Protein AF-A0A894KG38-F1 (afdb_monomer)

Mean predicted aligned error: 15.0 Å

Sequence (720 aa):
MRWRLIEKIQEQKPKKKGWIVKPQYIGDILLLDIYTDKVRESRYCIHRETGEHGYKKIGEKQKQSKLITCLGGNPMESYRYYHCSYGFDMNDLKFDSRKEKKETEDFLEKVGYGSGDWYEKIEYLEINFDREKRWNAEMQKSKRQQDLINQIPRIPRNIREWLYEKECEEEYIFFDKEKGSWGCSCCGAEIPDAELKRLSDGKKVRHNDLTECPNCKKKIVAKKRTDRVKKKTGLYFISPLNREASVIQYYDVKITWEYRRCTVELDESVLVMAYKIGVNPRRKHNVKLFYEDGWGNFETSNRKNKRAKEGYLYPGEYGEALENTEYQDGIRVLHQLAVAGKKLNYNKLLIGIQRLSNFENVVEYLFKGRFHRMLRETVEKVDVWGGGSYYGKLRLTGETLEEVFKIKDRQKINRIRDQDGGEEMLAWMRWSDTSNKKVSQDTLEYMIANGIDPGDIEFVEDKMSPQQVMNYIEKQRAAGYQYRTVPEVLGQWGDYLSMCKAQNKNMDDEMVYKPRDLKLRHDQAVTDANQLQIVKEMERNKEVRAAEAKKMREKYPQAEKNLEDIRARYEYENAEYIIIVPHDLVEIIEEGQALHHCAGATERYFDRIESRETYICFLRRVEQPGIPFYTIEVEPSGTIRQHRSYMDEEPGIEEIRGFLREWQKELKKRLTEKDKQLAMISKEKREQNIAELKEKNNTRVLKGLAEDFMENLIDFEKMA

Radius of gyration: 41.57 Å; Cα contacts (8 Å, |Δi|>4): 1134; chains: 1; bounding box: 110×80×96 Å

pLDDT: mean 87.46, std 11.71, range [30.75, 98.31]

Nearest PDB structures (foldseek):
  4as4-assembly1_B  TM=7.073E-01  e=4.367E+00  Homo sapiens
  2bji-assembly1_B  TM=6.944E-01  e=4.855E+00  Bos taurus
  2czh-assembly1_B  TM=7.178E-01  e=8.245E+00  Homo sapiens
  2czh-assembly1_A  TM=6.539E-01  e=7.416E+00  Homo sapiens

Structure (mmCIF, N/CA/C/O backbone):
data_AF-A0A894KG38-F1
#
_entry.id   AF-A0A894KG38-F1
#
loop_
_atom_site.group_PDB
_atom_site.id
_atom_site.type_symbol
_atom_site.label_atom_id
_atom_site.label_alt_id
_atom_site.label_comp_id
_atom_site.label_asym_id
_atom_site.label_entity_id
_atom_site.label_seq_id
_atom_site.pdbx_PDB_ins_code
_atom_site.Cartn_x
_atom_site.Cartn_y
_atom_site.Cartn_z
_atom_site.occupancy
_atom_site.B_iso_or_equiv
_atom_site.auth_seq_id
_atom_site.auth_comp_id
_atom_site.auth_asym_id
_atom_site.auth_atom_id
_atom_site.pdbx_PDB_model_num
ATOM 1 N N . MET A 1 1 ? 42.851 24.826 16.720 1.00 71.06 1 MET A N 1
ATOM 2 C CA . MET A 1 1 ? 43.140 25.362 18.071 1.00 71.06 1 MET A CA 1
ATOM 3 C C . MET A 1 1 ? 44.016 24.393 18.877 1.00 71.06 1 MET A C 1
ATOM 5 O O . MET A 1 1 ? 43.738 23.199 18.910 1.00 71.06 1 MET A O 1
ATOM 9 N N . ARG A 1 2 ? 45.104 24.858 19.519 1.00 79.19 2 ARG A N 1
ATOM 10 C CA . ARG A 1 2 ? 46.030 23.988 20.287 1.00 79.19 2 ARG A CA 1
ATOM 11 C C . ARG A 1 2 ? 45.650 23.915 21.774 1.00 79.19 2 ARG A C 1
ATOM 13 O O . ARG A 1 2 ? 46.269 24.563 22.614 1.00 79.19 2 ARG A O 1
ATOM 20 N N . TRP A 1 3 ? 44.677 23.071 22.107 1.00 78.31 3 TRP A N 1
ATOM 21 C CA . TRP A 1 3 ? 44.129 22.916 23.466 1.00 78.31 3 TRP A CA 1
ATOM 22 C C . TRP A 1 3 ? 45.156 22.653 24.576 1.00 78.31 3 TRP A C 1
ATOM 24 O O . TRP A 1 3 ? 45.065 23.235 25.651 1.00 78.31 3 TRP A O 1
ATOM 34 N N . ARG A 1 4 ? 46.200 21.862 24.303 1.00 77.12 4 ARG A N 1
ATOM 35 C CA . ARG A 1 4 ? 47.279 21.597 25.278 1.00 77.12 4 ARG A CA 1
ATOM 36 C C . ARG A 1 4 ? 48.070 22.846 25.685 1.00 77.12 4 ARG A C 1
ATOM 38 O O . ARG A 1 4 ? 48.671 22.855 26.753 1.00 77.12 4 ARG A O 1
ATOM 45 N N . LEU A 1 5 ? 48.126 23.869 24.828 1.00 78.69 5 LEU A N 1
ATOM 46 C CA . LEU A 1 5 ? 48.748 25.155 25.164 1.00 78.69 5 LEU A CA 1
ATOM 47 C C . LEU A 1 5 ? 47.785 26.020 25.980 1.00 78.69 5 LEU A C 1
ATOM 49 O O . LEU A 1 5 ? 48.209 26.692 26.911 1.00 78.69 5 LEU A O 1
ATOM 53 N N . ILE A 1 6 ? 46.491 25.924 25.676 1.00 80.81 6 ILE A N 1
ATOM 54 C CA . ILE A 1 6 ? 45.421 26.640 26.370 1.00 80.81 6 ILE A CA 1
ATOM 55 C C . ILE A 1 6 ? 45.261 26.181 27.834 1.00 80.81 6 ILE A C 1
ATOM 57 O O . ILE A 1 6 ? 45.005 26.970 28.742 1.00 80.81 6 ILE A O 1
ATOM 61 N N . GLU A 1 7 ? 45.468 24.898 28.111 1.00 77.69 7 GLU A N 1
ATOM 62 C CA . GLU A 1 7 ? 45.411 24.376 29.483 1.00 77.69 7 GLU A CA 1
ATOM 63 C C . GLU A 1 7 ? 46.547 24.885 30.379 1.00 77.69 7 GLU A C 1
ATOM 65 O O . GLU A 1 7 ? 46.365 24.995 31.589 1.00 77.69 7 GLU A O 1
ATOM 70 N N . LYS A 1 8 ? 47.706 25.217 29.798 1.00 82.69 8 LYS A N 1
ATOM 71 C CA . LYS A 1 8 ? 48.884 25.689 30.543 1.00 82.69 8 LYS A CA 1
ATOM 72 C C . LYS A 1 8 ? 48.775 27.145 30.993 1.00 82.69 8 LYS A C 1
ATOM 74 O O . LYS A 1 8 ? 49.607 27.599 31.771 1.00 82.69 8 LYS A O 1
ATOM 79 N N . ILE A 1 9 ? 47.777 27.875 30.500 1.00 86.31 9 ILE A N 1
ATOM 80 C CA . ILE A 1 9 ? 47.567 29.277 30.852 1.00 86.31 9 ILE A CA 1
ATOM 81 C C . ILE A 1 9 ? 47.076 29.358 32.293 1.00 86.31 9 ILE A C 1
ATOM 83 O O . ILE A 1 9 ? 46.074 28.728 32.657 1.00 86.31 9 ILE A O 1
ATOM 87 N N . GLN A 1 10 ? 47.781 30.150 33.097 1.00 87.38 10 GLN A N 1
ATOM 88 C CA . GLN A 1 10 ? 47.438 30.370 34.492 1.00 87.38 10 GLN A CA 1
ATOM 89 C C . GLN A 1 10 ? 46.064 31.040 34.607 1.00 87.38 10 GLN A C 1
ATOM 91 O O . GLN A 1 10 ? 45.717 31.936 33.843 1.00 87.38 10 GLN A O 1
ATOM 96 N N . GLU A 1 11 ? 45.251 30.562 35.540 1.00 85.75 11 GLU A N 1
ATOM 97 C CA . GLU A 1 11 ? 43.919 31.112 35.780 1.00 85.75 11 GLU A CA 1
ATOM 98 C C . GLU A 1 11 ? 43.975 32.461 36.507 1.00 85.75 11 GLU A C 1
ATOM 100 O O . GLU A 1 11 ? 44.885 32.721 37.301 1.00 85.75 11 GLU A O 1
ATOM 105 N N . GLN A 1 12 ? 42.962 33.295 36.286 1.00 88.81 12 GLN A N 1
ATOM 106 C CA . GLN A 1 12 ? 42.765 34.530 37.039 1.00 88.81 12 GLN A CA 1
ATOM 107 C C . GLN A 1 12 ? 41.618 34.341 38.029 1.00 88.81 12 GLN A C 1
ATOM 109 O O . GLN A 1 12 ? 40.495 34.058 37.627 1.00 88.81 12 GLN A O 1
ATOM 114 N N . LYS A 1 13 ? 41.877 34.518 39.327 1.00 88.56 13 LYS A N 1
ATOM 115 C CA . LYS A 1 13 ? 40.859 34.290 40.362 1.00 88.56 13 LYS A CA 1
ATOM 116 C C . LYS A 1 13 ? 39.887 35.471 40.477 1.00 88.56 13 LYS A C 1
ATOM 118 O O . LYS A 1 13 ? 40.347 36.618 40.489 1.00 88.56 13 LYS A O 1
ATOM 123 N N . PRO A 1 14 ? 38.574 35.218 40.617 1.00 91.31 14 PRO A N 1
ATOM 124 C CA . PRO A 1 14 ? 37.593 36.281 40.748 1.00 91.31 14 PRO A CA 1
ATOM 125 C C . PRO A 1 14 ? 37.616 36.932 42.138 1.00 91.31 14 PRO A C 1
ATOM 127 O O . PRO A 1 14 ? 37.852 36.275 43.159 1.00 91.31 14 PRO A O 1
ATOM 130 N N . LYS A 1 15 ? 37.328 38.235 42.202 1.00 88.38 15 LYS A N 1
ATOM 131 C CA . LYS A 1 15 ? 37.200 38.969 43.477 1.00 88.38 15 LYS A CA 1
ATOM 132 C C . LYS A 1 15 ? 35.808 38.807 44.089 1.00 88.38 15 LYS A C 1
ATOM 134 O O . LYS A 1 15 ? 35.684 38.757 45.320 1.00 88.38 15 LYS A O 1
ATOM 139 N N . LYS A 1 16 ? 34.775 38.704 43.250 1.00 86.81 16 LYS A N 1
ATOM 140 C CA . LYS A 1 16 ? 33.360 38.613 43.647 1.00 86.81 16 LYS A CA 1
ATOM 141 C C . LYS A 1 16 ? 32.889 37.158 43.800 1.00 86.81 16 LYS A C 1
ATOM 143 O O . LYS A 1 16 ? 33.567 36.234 43.363 1.00 86.81 16 LYS A O 1
ATOM 148 N N . LYS A 1 17 ? 31.767 36.968 44.500 1.00 87.12 17 LYS A N 1
ATOM 149 C CA . LYS A 1 17 ? 31.003 35.704 44.546 1.00 87.12 17 LYS A CA 1
ATOM 150 C C . LYS A 1 17 ? 29.909 35.717 43.463 1.00 87.12 17 LYS A C 1
ATOM 152 O O . LYS A 1 17 ? 29.673 36.774 42.876 1.00 87.12 17 LYS A O 1
ATOM 157 N N . GLY A 1 18 ? 29.252 34.584 43.223 1.00 86.31 18 GLY A N 1
ATOM 158 C CA . GLY A 1 18 ? 28.318 34.377 42.113 1.00 86.31 18 GLY A CA 1
ATOM 159 C C . GLY A 1 18 ? 28.981 33.796 40.860 1.00 86.31 18 GLY A C 1
ATOM 160 O O . GLY A 1 18 ? 30.115 33.315 40.917 1.00 86.31 18 GLY A O 1
ATOM 161 N N . TRP A 1 19 ? 28.260 33.844 39.738 1.00 88.56 19 TRP A N 1
ATOM 162 C CA . TRP A 1 19 ? 28.721 33.369 38.433 1.00 88.56 19 TRP A CA 1
ATOM 163 C C . TRP A 1 19 ? 29.609 34.416 37.766 1.00 88.56 19 TRP A C 1
ATOM 165 O O . TRP A 1 19 ? 29.128 35.442 37.282 1.00 88.56 19 TRP A O 1
ATOM 175 N N . ILE A 1 20 ? 30.919 34.172 37.772 1.00 92.50 20 ILE A N 1
ATOM 176 C CA . ILE A 1 20 ? 31.914 35.121 37.274 1.00 92.50 20 ILE A CA 1
ATOM 177 C C . ILE A 1 20 ? 32.685 34.528 36.102 1.00 92.50 20 ILE A C 1
ATOM 179 O O . ILE A 1 20 ? 33.205 33.417 36.186 1.00 92.50 20 ILE A O 1
ATOM 183 N N . VAL A 1 21 ? 32.810 35.306 35.030 1.00 93.56 21 VAL A N 1
ATOM 184 C CA . VAL A 1 21 ? 33.690 35.006 33.902 1.00 93.56 21 VAL A CA 1
ATOM 185 C C . VAL A 1 21 ? 34.957 35.859 33.961 1.00 93.56 21 VAL A C 1
ATOM 187 O O . VAL A 1 21 ? 34.912 37.068 34.210 1.00 93.56 21 VAL A O 1
ATOM 190 N N . LYS A 1 22 ? 36.108 35.220 33.735 1.00 95.06 22 LYS A N 1
ATOM 191 C CA . LYS A 1 22 ? 37.428 35.857 33.693 1.00 95.06 22 LYS A CA 1
ATOM 192 C C . LYS A 1 22 ? 38.039 35.688 32.299 1.00 95.06 22 LYS A C 1
ATOM 194 O O . LYS A 1 22 ? 38.416 34.565 31.949 1.00 95.06 22 LYS A O 1
ATOM 199 N N . PRO A 1 23 ? 38.111 36.767 31.498 1.00 94.81 23 PRO A N 1
ATOM 200 C CA . PRO A 1 23 ? 38.630 36.700 30.143 1.00 94.81 23 PRO A CA 1
ATOM 201 C C . PRO A 1 23 ? 40.162 36.757 30.114 1.00 94.81 23 PRO A C 1
ATOM 203 O O . PRO A 1 23 ? 40.793 37.460 30.903 1.00 94.81 23 PRO A O 1
ATOM 206 N N . GLN A 1 24 ? 40.761 36.042 29.166 1.00 94.12 24 GLN A N 1
ATOM 207 C CA . GLN A 1 24 ? 42.166 36.155 28.780 1.00 94.12 24 GLN A CA 1
ATOM 208 C C . GLN A 1 24 ? 42.266 36.158 27.249 1.00 94.12 24 GLN A C 1
ATOM 210 O O . GLN A 1 24 ? 41.565 35.397 26.580 1.00 94.12 24 GLN A O 1
ATOM 215 N N . TYR A 1 25 ? 43.148 36.992 26.697 1.00 92.81 25 TYR A N 1
ATOM 216 C CA . TYR A 1 25 ? 43.281 37.205 25.250 1.00 92.81 25 TYR A CA 1
ATOM 217 C C . TYR A 1 25 ? 44.651 36.735 24.774 1.00 92.81 25 TYR A C 1
ATOM 219 O O . TYR A 1 25 ? 45.678 37.217 25.255 1.00 92.81 25 TYR A O 1
ATOM 227 N N . ILE A 1 26 ? 44.681 35.768 23.857 1.00 90.62 26 ILE A N 1
ATOM 228 C CA . ILE A 1 26 ? 45.921 35.113 23.416 1.00 90.62 26 ILE A CA 1
ATOM 229 C C . ILE A 1 26 ? 45.939 35.063 21.900 1.00 90.62 26 ILE A C 1
ATOM 231 O O . ILE A 1 26 ? 45.364 34.164 21.285 1.00 90.62 26 ILE A O 1
ATOM 235 N N . GLY A 1 27 ? 46.595 36.056 21.299 1.00 88.62 27 GLY A N 1
ATOM 236 C CA . GLY A 1 27 ? 46.457 36.308 19.866 1.00 88.62 27 GLY A CA 1
ATOM 237 C C . GLY A 1 27 ? 44.981 36.510 19.525 1.00 88.62 27 GLY A C 1
ATOM 238 O O . GLY A 1 27 ? 44.313 37.323 20.157 1.00 88.62 27 GLY A O 1
ATOM 239 N N . ASP A 1 28 ? 44.461 35.712 18.594 1.00 90.56 28 ASP A N 1
ATOM 240 C CA . ASP A 1 28 ? 43.049 35.737 18.190 1.00 90.56 28 ASP A CA 1
ATOM 241 C C . ASP A 1 28 ? 42.152 34.778 18.993 1.00 90.56 28 ASP A C 1
ATOM 243 O O . ASP A 1 28 ? 41.024 34.505 18.587 1.00 90.56 28 ASP A O 1
ATOM 247 N N . ILE A 1 29 ? 42.612 34.252 20.132 1.00 92.62 29 ILE A N 1
ATOM 248 C CA . ILE A 1 29 ? 41.820 33.357 20.985 1.00 92.62 29 ILE A CA 1
ATOM 249 C C . ILE A 1 29 ? 41.319 34.111 22.216 1.00 92.62 29 ILE A C 1
ATOM 251 O O . ILE A 1 29 ? 42.116 34.610 23.013 1.00 92.62 29 ILE A O 1
ATOM 255 N N . LEU A 1 30 ? 39.998 34.116 22.397 1.00 94.25 30 LEU A N 1
ATOM 256 C CA . LEU A 1 30 ? 39.349 34.485 23.649 1.00 94.25 30 LEU A CA 1
ATOM 257 C C . LEU A 1 30 ? 39.240 33.243 24.530 1.00 94.25 30 LEU A C 1
ATOM 259 O O . LEU A 1 30 ? 38.685 32.224 24.114 1.00 94.25 30 LEU A O 1
ATOM 263 N N . LEU A 1 31 ? 39.750 33.336 25.751 1.00 94.75 31 LEU A N 1
ATOM 264 C CA . LEU A 1 31 ? 39.654 32.308 26.774 1.00 94.75 31 LEU A CA 1
ATOM 265 C C . LEU A 1 31 ? 38.841 32.827 27.950 1.00 94.75 31 LEU A C 1
ATOM 267 O O . LEU A 1 31 ? 39.115 33.907 28.456 1.00 94.75 31 LEU A O 1
ATOM 271 N N . LEU A 1 32 ? 37.866 32.043 28.391 1.00 94.50 32 LEU A N 1
ATOM 272 C CA . LEU A 1 32 ? 36.947 32.386 29.464 1.00 94.50 32 LEU A CA 1
ATOM 273 C C . LEU A 1 32 ? 37.049 31.326 30.561 1.00 94.50 32 LEU A C 1
ATOM 275 O O . LEU A 1 32 ? 36.620 30.185 30.374 1.00 94.50 32 LEU A O 1
ATOM 279 N N . ASP A 1 33 ? 37.621 31.702 31.702 1.00 94.56 33 ASP A N 1
ATOM 280 C CA . ASP A 1 33 ? 37.532 30.904 32.924 1.00 94.56 33 ASP A CA 1
ATOM 281 C C . ASP A 1 33 ? 36.214 31.233 33.637 1.00 94.56 33 ASP A C 1
ATOM 283 O O . ASP A 1 33 ? 35.958 32.390 33.976 1.00 94.56 33 ASP A O 1
ATOM 287 N N . ILE A 1 34 ? 35.370 30.223 33.841 1.00 92.62 34 ILE A N 1
ATOM 288 C CA . ILE A 1 34 ? 34.042 30.362 34.446 1.00 92.62 34 ILE A CA 1
ATOM 289 C C . ILE A 1 34 ? 34.101 29.864 35.887 1.00 92.62 34 ILE A C 1
ATOM 291 O O . ILE A 1 34 ? 34.562 28.750 36.154 1.00 92.62 34 ILE A O 1
ATOM 295 N N . TYR A 1 35 ? 33.605 30.689 36.802 1.00 92.81 35 TYR A N 1
ATOM 296 C CA . TYR A 1 35 ? 33.597 30.447 38.236 1.00 92.81 35 TYR A CA 1
ATOM 297 C C . TYR A 1 35 ? 32.183 30.521 38.810 1.00 92.81 35 TYR A C 1
ATOM 299 O O . TYR A 1 35 ? 31.428 31.420 38.446 1.00 92.81 35 TYR A O 1
ATOM 307 N N . THR A 1 36 ? 31.896 29.671 39.794 1.00 90.19 36 THR A N 1
ATOM 308 C CA . THR A 1 36 ? 30.721 29.759 40.670 1.00 90.19 36 THR A CA 1
ATOM 309 C C . THR A 1 36 ? 31.213 29.921 42.102 1.00 90.19 36 THR A C 1
ATOM 311 O O . THR A 1 36 ? 31.981 29.103 42.601 1.00 90.19 36 THR A O 1
ATOM 314 N N . ASP A 1 37 ? 30.861 31.031 42.753 1.00 89.38 37 ASP A N 1
ATOM 315 C CA . ASP A 1 37 ? 31.268 31.332 44.136 1.00 89.38 37 ASP A CA 1
ATOM 316 C C . ASP A 1 37 ? 32.779 31.186 44.399 1.00 89.38 37 ASP A C 1
ATOM 318 O O . ASP A 1 37 ? 33.220 30.736 45.457 1.00 89.38 37 ASP A O 1
ATOM 322 N N . LYS A 1 38 ? 33.585 31.657 43.435 1.00 89.31 38 LYS A N 1
ATOM 323 C CA . LYS A 1 38 ? 35.064 31.612 43.415 1.00 89.31 38 LYS A CA 1
ATOM 324 C C . LYS A 1 38 ? 35.682 30.226 43.203 1.00 89.31 38 LYS A C 1
ATOM 326 O O . LYS A 1 38 ? 36.910 30.122 43.200 1.00 89.31 38 LYS A O 1
ATOM 331 N N . VAL A 1 39 ? 34.879 29.195 42.959 1.00 90.50 39 VAL A N 1
ATOM 332 C CA . VAL A 1 39 ? 35.339 27.876 42.507 1.00 90.50 39 VAL A CA 1
ATOM 333 C C . VAL A 1 39 ? 35.300 27.847 40.985 1.00 90.50 39 VAL A C 1
ATOM 335 O O . VAL A 1 39 ? 34.305 28.238 40.386 1.00 90.50 39 VAL A O 1
ATOM 338 N N . ARG A 1 40 ? 36.400 27.448 40.339 1.00 90.25 40 ARG A N 1
ATOM 339 C CA . ARG A 1 40 ? 36.431 27.337 38.876 1.00 90.25 40 ARG A CA 1
ATOM 340 C C . ARG A 1 40 ? 35.625 26.113 38.459 1.00 90.25 40 ARG A C 1
ATOM 342 O O . ARG A 1 40 ? 35.917 25.021 38.921 1.00 90.25 40 ARG A O 1
ATOM 349 N N . GLU A 1 41 ? 34.689 26.282 37.541 1.00 90.75 41 GLU A N 1
ATOM 350 C CA . GLU A 1 41 ? 33.850 25.194 37.024 1.00 90.75 41 GLU A CA 1
ATOM 351 C C . GLU A 1 41 ? 34.368 24.683 35.679 1.00 90.75 41 GLU A C 1
ATOM 353 O O . GLU A 1 41 ? 34.444 23.481 35.401 1.00 90.75 41 GLU A O 1
ATOM 358 N N . SER A 1 42 ? 34.744 25.615 34.807 1.00 91.69 42 SER A N 1
ATOM 359 C CA . SER A 1 42 ? 35.095 25.288 33.433 1.00 91.69 42 SER A CA 1
ATOM 360 C C . SER A 1 42 ? 35.950 26.356 32.774 1.00 91.69 42 SER A C 1
ATOM 362 O O . SER A 1 42 ? 36.063 27.487 33.245 1.00 91.69 42 SER A O 1
ATOM 364 N N . ARG A 1 43 ? 36.567 25.960 31.664 1.00 93.00 43 ARG A N 1
ATOM 365 C CA . ARG A 1 43 ? 37.314 26.834 30.767 1.00 93.00 43 ARG A CA 1
ATOM 366 C C . ARG A 1 43 ? 36.754 26.685 29.364 1.00 93.00 43 ARG A C 1
ATOM 368 O O . ARG A 1 43 ? 36.764 25.582 28.817 1.00 93.00 43 ARG A O 1
ATOM 375 N N . TYR A 1 44 ? 36.298 27.789 28.797 1.00 94.25 44 TYR A N 1
ATOM 376 C CA . TYR A 1 44 ? 35.827 27.897 27.422 1.00 94.25 44 TYR A CA 1
ATOM 377 C C . TYR A 1 44 ? 36.840 28.687 26.592 1.00 94.25 44 TYR A C 1
ATOM 379 O O . TYR A 1 44 ? 37.510 29.579 27.112 1.00 94.25 44 TYR A O 1
ATOM 387 N N . CYS A 1 45 ? 36.963 28.386 25.303 1.00 94.62 45 CYS A N 1
ATOM 388 C CA . CYS A 1 45 ? 37.707 29.251 24.397 1.00 94.62 45 CYS A CA 1
ATOM 389 C C . CYS A 1 45 ? 37.156 29.234 22.974 1.00 94.62 45 CYS A C 1
ATOM 391 O O . CYS A 1 45 ? 36.622 28.225 22.509 1.00 94.62 45 CYS A O 1
ATOM 393 N N . ILE A 1 46 ? 37.363 30.347 22.275 1.00 93.25 46 ILE A N 1
ATOM 394 C CA . ILE A 1 46 ? 36.934 30.562 20.895 1.00 93.25 46 ILE A CA 1
ATOM 395 C C . ILE A 1 46 ? 37.986 31.350 20.120 1.00 93.25 46 ILE A C 1
ATOM 397 O O . ILE A 1 46 ? 38.597 32.281 20.642 1.00 93.25 46 ILE A O 1
ATOM 401 N N . HIS A 1 47 ? 38.213 30.960 18.870 1.00 92.81 47 HIS A N 1
ATOM 402 C CA . HIS A 1 47 ? 39.046 31.702 17.936 1.00 92.81 47 HIS A CA 1
ATOM 403 C C . HIS A 1 47 ? 38.204 32.772 17.235 1.00 92.81 47 HIS A C 1
ATOM 405 O O . HIS A 1 47 ? 37.236 32.439 16.557 1.00 92.81 47 HIS A O 1
ATOM 411 N N . ARG A 1 48 ? 38.591 34.045 17.345 1.00 88.69 48 ARG A N 1
ATOM 412 C CA . ARG A 1 48 ? 37.836 35.190 16.814 1.00 88.69 48 ARG A CA 1
ATOM 413 C C . ARG A 1 48 ? 37.595 35.093 15.307 1.00 88.69 48 ARG A C 1
ATOM 415 O O . ARG A 1 48 ? 36.482 35.316 14.861 1.00 88.69 48 ARG A O 1
ATOM 422 N N . GLU A 1 49 ? 38.632 34.748 14.542 1.00 87.62 49 GLU A N 1
ATOM 423 C CA . GLU A 1 49 ? 38.537 34.713 13.071 1.00 87.62 49 GLU A CA 1
ATOM 424 C C . GLU A 1 49 ? 37.818 33.468 12.525 1.00 87.62 49 GLU A C 1
ATOM 426 O O . GLU A 1 49 ? 37.024 33.571 11.599 1.00 87.62 49 GLU A O 1
ATOM 431 N N . THR A 1 50 ? 38.087 32.274 13.072 1.00 88.50 50 THR A N 1
ATOM 432 C CA . THR A 1 50 ? 37.540 31.018 12.525 1.00 88.50 50 THR A CA 1
ATOM 433 C C . THR A 1 50 ? 36.258 30.561 13.211 1.00 88.50 50 THR A C 1
ATOM 435 O O . THR A 1 50 ? 35.579 29.682 12.692 1.00 88.50 50 THR A O 1
ATOM 438 N N . GLY A 1 51 ? 35.952 31.075 14.405 1.00 89.44 51 GLY A N 1
ATOM 439 C CA . GLY A 1 51 ? 34.877 30.567 15.257 1.00 89.44 51 GLY A CA 1
ATOM 440 C C . GLY A 1 51 ? 35.122 29.157 15.810 1.00 89.44 51 GLY A C 1
ATOM 441 O O . GLY A 1 51 ? 34.239 28.605 16.465 1.00 89.44 51 GLY A O 1
ATOM 442 N N . GLU A 1 52 ? 36.300 28.552 15.586 1.00 92.88 52 GLU A N 1
ATOM 443 C CA . GLU A 1 52 ? 36.658 27.273 16.208 1.00 92.88 52 GLU A CA 1
ATOM 444 C C . GLU A 1 52 ? 36.617 27.445 17.728 1.00 92.88 52 GLU A C 1
ATOM 446 O O . GLU A 1 52 ? 37.287 28.323 18.272 1.00 92.88 52 GLU A O 1
ATOM 451 N N . HIS A 1 53 ? 35.835 26.616 18.413 1.00 93.00 53 HIS A N 1
ATOM 452 C CA . HIS A 1 53 ? 35.560 26.781 19.836 1.00 93.00 53 HIS A CA 1
ATOM 453 C C . HIS A 1 53 ? 35.449 25.441 20.568 1.00 93.00 53 HIS A C 1
ATOM 455 O O . HIS A 1 53 ? 35.406 24.362 19.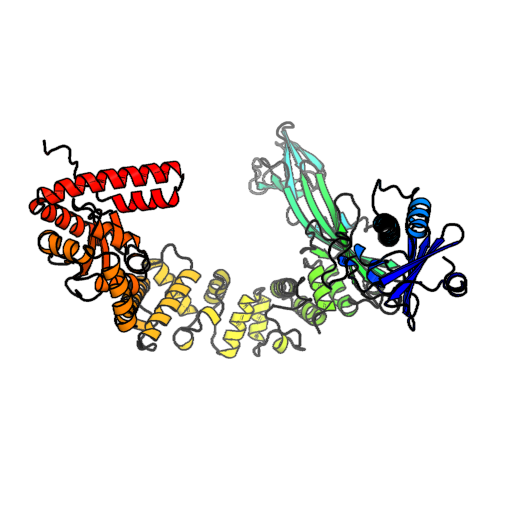965 1.00 93.00 53 HIS A O 1
ATOM 461 N N . GLY A 1 54 ? 35.413 25.506 21.894 1.00 93.06 54 GLY A N 1
ATOM 462 C CA . GLY A 1 54 ? 35.106 24.375 22.759 1.00 93.06 54 GLY A CA 1
ATOM 463 C C . GLY A 1 54 ? 35.315 24.715 24.227 1.00 93.06 54 GLY A C 1
ATOM 464 O O . GLY A 1 54 ? 35.678 25.837 24.578 1.00 93.06 54 GLY A O 1
ATOM 465 N N . TYR A 1 55 ? 35.121 23.727 25.093 1.00 92.75 55 TYR A N 1
ATOM 466 C CA . TYR A 1 55 ? 35.325 23.890 26.526 1.00 92.75 55 TYR A CA 1
ATOM 467 C C . TYR A 1 55 ? 35.856 22.627 27.200 1.00 92.75 55 TYR A C 1
ATOM 469 O O . TYR A 1 55 ? 35.829 21.521 26.651 1.00 92.75 55 TYR A O 1
ATOM 477 N N . LYS A 1 56 ? 36.309 22.796 28.440 1.00 91.50 56 LYS A N 1
ATOM 478 C CA . LYS A 1 56 ? 36.653 21.712 29.356 1.00 91.50 56 LYS A CA 1
ATOM 479 C C . LYS A 1 56 ? 36.130 22.035 30.756 1.00 91.50 56 LYS A C 1
ATOM 481 O O . LYS A 1 56 ? 36.498 23.058 31.330 1.00 91.50 56 LYS A O 1
ATOM 486 N N . LYS A 1 57 ? 35.288 21.155 31.302 1.00 90.12 57 LYS A N 1
ATOM 487 C CA . LYS A 1 57 ? 34.888 21.178 32.719 1.00 90.12 57 LYS A CA 1
ATOM 488 C C . LYS A 1 57 ? 35.967 20.527 33.580 1.00 90.12 57 LYS A C 1
ATOM 490 O O . LYS A 1 57 ? 36.718 19.676 33.092 1.00 90.12 57 LYS A O 1
ATOM 495 N N . ILE A 1 58 ? 36.069 20.924 34.848 1.00 86.25 58 ILE A N 1
ATOM 496 C CA . ILE A 1 58 ? 37.008 20.280 35.774 1.00 86.25 58 ILE A CA 1
ATOM 497 C C . ILE A 1 58 ? 36.696 18.779 35.863 1.00 86.25 58 ILE A C 1
ATOM 499 O O . ILE A 1 58 ? 35.548 18.379 36.004 1.00 86.25 58 ILE A O 1
ATOM 503 N N . GLY A 1 59 ? 37.728 17.941 35.729 1.00 83.88 59 GLY A N 1
ATOM 504 C CA . GLY A 1 59 ? 37.594 16.479 35.756 1.00 83.88 59 GLY A CA 1
ATOM 505 C C . GLY A 1 59 ? 37.109 15.835 34.449 1.00 83.88 59 GLY A C 1
ATOM 506 O O . GLY A 1 59 ? 37.157 14.613 34.333 1.00 83.88 59 GLY A O 1
ATOM 507 N N . GLU A 1 60 ? 36.711 16.612 33.436 1.00 88.31 60 GLU A N 1
ATOM 508 C CA . GLU A 1 60 ? 36.209 16.081 32.163 1.00 88.31 60 GLU A CA 1
ATOM 509 C C . GLU A 1 60 ? 37.234 16.151 31.018 1.00 88.31 60 GLU A C 1
ATOM 511 O O . GLU A 1 60 ? 38.201 16.922 31.027 1.00 88.31 60 GLU A O 1
ATOM 516 N N . LYS A 1 61 ? 36.994 15.347 29.972 1.00 88.75 61 LYS A N 1
ATOM 517 C CA . LYS A 1 61 ? 37.671 15.507 28.679 1.00 88.75 61 LYS A CA 1
ATOM 518 C C . LYS A 1 61 ? 37.157 16.767 27.979 1.00 88.75 61 LYS A C 1
ATOM 520 O O . LYS A 1 61 ? 36.002 17.152 28.130 1.00 88.75 61 LYS A O 1
ATOM 525 N N . GLN A 1 62 ? 38.025 17.373 27.178 1.00 89.06 62 GLN A N 1
ATOM 526 C CA . GLN A 1 62 ? 37.677 18.499 26.317 1.00 89.06 62 GLN A CA 1
ATOM 527 C C . GLN A 1 62 ? 36.514 18.136 25.376 1.00 89.06 62 GLN A C 1
ATOM 529 O O . GLN A 1 62 ? 36.496 17.050 24.790 1.00 89.06 62 GLN A O 1
ATOM 534 N N . LYS A 1 63 ? 35.576 19.069 25.202 1.00 89.88 63 LYS A N 1
ATOM 535 C CA . LYS A 1 63 ? 34.420 18.962 24.307 1.00 89.88 63 LYS A CA 1
ATOM 536 C C . LYS A 1 63 ? 34.441 20.109 23.292 1.00 89.88 63 LYS A C 1
ATOM 538 O O . LYS A 1 63 ? 34.742 21.247 23.638 1.00 89.88 63 LYS A O 1
ATOM 543 N N . GLN A 1 64 ? 34.125 19.810 22.032 1.00 88.94 64 GLN A N 1
ATOM 544 C CA . GLN A 1 64 ? 33.895 20.821 20.992 1.00 88.94 64 GLN A CA 1
ATOM 545 C C . GLN A 1 64 ? 32.397 21.142 20.967 1.00 88.94 64 GLN A C 1
ATOM 547 O O . GLN A 1 64 ? 31.626 20.388 20.379 1.00 88.94 64 GLN A O 1
ATOM 552 N N . SER A 1 65 ? 31.991 22.186 21.690 1.00 88.19 65 SER A N 1
ATOM 553 C CA . SER A 1 65 ? 30.594 22.599 21.849 1.00 88.19 65 SER A CA 1
ATOM 554 C C . SER A 1 65 ? 30.516 24.030 22.385 1.00 88.19 65 SER A C 1
ATOM 556 O O . SER A 1 65 ? 31.504 24.547 22.914 1.00 88.19 65 SER A O 1
ATOM 558 N N . LYS A 1 66 ? 29.326 24.622 22.274 1.00 88.75 66 LYS A N 1
ATOM 559 C CA . LYS A 1 66 ? 29.026 26.023 22.578 1.00 88.75 66 LYS A CA 1
ATOM 560 C C . LYS A 1 66 ? 29.219 26.431 24.043 1.00 88.75 66 LYS A C 1
ATOM 562 O O . LYS A 1 66 ? 29.123 25.593 24.948 1.00 88.75 66 LYS A O 1
ATOM 567 N N . LEU A 1 67 ? 29.395 27.734 24.278 1.00 88.75 67 LEU A N 1
ATOM 568 C CA . LEU A 1 67 ? 29.491 28.359 25.604 1.00 88.75 67 LEU A CA 1
ATOM 569 C C . LEU A 1 67 ? 28.270 28.040 26.477 1.00 88.75 67 LEU A C 1
ATOM 571 O O . LEU A 1 67 ? 28.427 27.671 27.638 1.00 88.75 67 LEU A O 1
ATOM 575 N N . ILE A 1 68 ? 27.057 28.089 25.923 1.00 82.69 68 ILE A N 1
ATOM 576 C CA . ILE A 1 68 ? 25.837 27.780 26.685 1.00 82.69 68 ILE A CA 1
ATOM 577 C C . ILE A 1 68 ? 25.830 26.343 27.231 1.00 82.69 68 ILE A C 1
ATOM 579 O O . ILE A 1 68 ? 25.436 26.106 28.371 1.00 82.69 68 ILE A O 1
ATOM 583 N N . THR A 1 69 ? 26.362 25.378 26.475 1.00 83.00 69 THR A N 1
ATOM 584 C CA . THR A 1 69 ? 26.503 23.982 26.925 1.00 83.00 69 THR A CA 1
ATOM 585 C C . THR A 1 69 ? 27.574 23.834 28.005 1.00 83.00 69 THR A C 1
ATOM 587 O O . THR A 1 69 ? 27.441 23.006 28.909 1.00 83.00 69 THR A O 1
ATOM 590 N N . CYS A 1 70 ? 28.622 24.663 27.955 1.00 86.31 70 CYS A N 1
ATOM 591 C CA . CYS A 1 70 ? 29.616 24.760 29.024 1.00 86.31 70 CYS A CA 1
ATOM 592 C C . CYS A 1 70 ? 28.949 25.113 30.365 1.00 86.31 70 CYS A C 1
ATOM 594 O O . CYS A 1 70 ? 29.255 24.503 31.390 1.00 86.31 70 CYS A O 1
ATOM 596 N N . LEU A 1 71 ? 27.963 26.010 30.326 1.00 82.06 71 LEU A N 1
ATOM 597 C CA . LEU A 1 71 ? 27.198 26.491 31.482 1.00 82.06 71 LEU A CA 1
ATOM 598 C C . LEU A 1 71 ? 26.062 25.543 31.910 1.00 82.06 71 LEU A C 1
ATOM 600 O O . LEU A 1 71 ? 25.369 25.815 32.880 1.00 82.06 71 LEU A O 1
ATOM 604 N N . GLY A 1 72 ? 25.893 24.401 31.230 1.00 75.44 72 GLY A N 1
ATOM 605 C CA . GLY A 1 72 ? 24.837 23.426 31.529 1.00 75.44 72 GLY A CA 1
ATOM 606 C C . GLY A 1 72 ? 23.515 23.671 30.796 1.00 75.44 72 GLY A C 1
ATOM 607 O O . GLY A 1 72 ? 22.554 22.951 31.044 1.00 75.44 72 GLY A O 1
ATOM 608 N N . GLY A 1 73 ? 23.468 24.639 29.877 1.00 70.25 73 GLY A N 1
ATOM 609 C CA . GLY A 1 73 ? 22.307 24.902 29.030 1.00 70.25 73 GLY A CA 1
ATOM 610 C C . GLY A 1 73 ? 22.190 23.970 27.819 1.00 70.25 73 GLY A C 1
ATOM 611 O O . GLY A 1 73 ? 23.146 23.307 27.402 1.00 70.25 73 GLY A O 1
ATOM 612 N N . ASN A 1 74 ? 20.992 23.930 27.232 1.00 64.38 74 ASN A N 1
ATOM 613 C CA . ASN A 1 74 ? 20.668 23.069 26.097 1.00 64.38 74 ASN A CA 1
ATOM 614 C C . ASN A 1 74 ? 21.170 23.670 24.762 1.00 64.38 74 ASN A C 1
ATOM 616 O O . ASN A 1 74 ? 20.721 24.750 24.376 1.00 64.38 74 ASN A O 1
ATOM 620 N N . PRO A 1 75 ? 22.042 22.981 23.996 1.00 58.50 75 PRO A N 1
ATOM 621 C CA . PRO A 1 75 ? 22.524 23.474 22.701 1.00 58.50 75 PRO A CA 1
ATOM 622 C C . PRO A 1 75 ? 21.427 23.625 21.630 1.00 58.50 75 PRO A C 1
ATOM 624 O O . PRO A 1 75 ? 21.646 24.343 20.657 1.00 58.50 75 PRO A O 1
ATOM 627 N N . MET A 1 76 ? 20.266 22.971 21.782 1.00 55.06 76 MET A N 1
ATOM 628 C CA . MET A 1 76 ? 19.110 23.115 20.879 1.00 55.06 76 MET A CA 1
ATOM 629 C C . MET A 1 76 ? 18.266 24.372 21.150 1.00 55.06 76 MET A C 1
ATOM 631 O O . MET A 1 76 ? 17.479 24.757 20.290 1.00 55.06 76 MET A O 1
ATOM 635 N N . GLU A 1 77 ? 18.443 25.032 22.298 1.00 55.09 77 GLU A N 1
ATOM 636 C CA . GLU A 1 77 ? 17.728 26.268 22.666 1.00 55.09 77 GLU A CA 1
ATOM 637 C C . GLU A 1 77 ? 18.470 27.539 22.202 1.00 55.09 77 GLU A C 1
ATOM 639 O O . GLU A 1 77 ? 17.980 28.653 22.371 1.00 55.09 77 GLU A O 1
ATOM 644 N N . SER A 1 78 ? 19.607 27.386 21.507 1.00 50.88 78 SER A N 1
ATOM 645 C CA . SER A 1 78 ? 20.463 28.473 20.999 1.00 50.88 78 SER A CA 1
ATOM 646 C C . SER A 1 78 ? 19.861 29.289 19.834 1.00 50.88 78 SER A C 1
ATOM 648 O O . SER A 1 78 ? 20.583 29.794 18.987 1.00 50.88 78 SER A O 1
ATOM 650 N N . TYR A 1 79 ? 18.541 29.327 19.678 1.00 48.25 79 TYR A N 1
ATOM 651 C CA . TYR A 1 79 ? 17.874 30.352 18.860 1.00 48.25 79 TYR A CA 1
ATOM 652 C C . TYR A 1 79 ? 17.269 31.455 19.740 1.00 48.25 79 TYR A C 1
ATOM 654 O O . TYR A 1 79 ? 16.740 32.438 19.226 1.00 48.25 79 TYR A O 1
ATOM 662 N N . ARG A 1 80 ? 17.327 31.284 21.069 1.00 47.88 80 ARG A N 1
ATOM 663 C CA . ARG A 1 80 ? 16.845 32.223 22.079 1.00 47.88 80 ARG A CA 1
ATOM 664 C C . ARG A 1 80 ? 17.798 32.189 23.275 1.00 47.88 80 ARG A C 1
ATOM 666 O O . ARG A 1 80 ? 17.502 31.551 24.279 1.00 47.88 80 ARG A O 1
ATOM 673 N N . TYR A 1 81 ? 18.905 32.925 23.208 1.00 50.28 81 TYR A N 1
ATOM 674 C CA . TYR A 1 81 ? 19.824 33.135 24.342 1.00 50.28 81 TYR A CA 1
ATOM 675 C C . TYR A 1 81 ? 19.184 33.815 25.578 1.00 50.28 81 TYR A C 1
ATOM 677 O O . TYR A 1 81 ? 19.867 34.079 26.561 1.00 50.28 81 TYR A O 1
ATOM 685 N N . TYR A 1 82 ? 17.870 34.059 25.553 1.00 46.19 82 TYR A N 1
ATOM 686 C CA . TYR A 1 82 ? 17.105 34.730 26.600 1.00 46.19 82 TYR A CA 1
ATOM 687 C C . TYR A 1 82 ? 16.402 33.776 27.580 1.00 46.19 82 TYR A C 1
ATOM 689 O O . TYR A 1 82 ? 16.016 34.214 28.655 1.00 46.19 82 TYR A O 1
ATOM 697 N N . HIS A 1 83 ? 16.244 32.482 27.265 1.00 44.03 83 HIS A N 1
ATOM 698 C CA . HIS A 1 83 ? 15.627 31.521 28.191 1.00 44.03 83 HIS A CA 1
ATOM 699 C C . HIS A 1 83 ? 16.180 30.106 27.994 1.00 44.03 83 HIS A C 1
ATOM 701 O O . HIS A 1 83 ? 15.775 29.399 27.075 1.00 44.03 83 HIS A O 1
ATOM 707 N N . CYS A 1 84 ? 17.072 29.681 28.890 1.00 43.97 84 CYS A N 1
ATOM 708 C CA . CYS A 1 84 ? 17.376 28.268 29.094 1.00 43.97 84 CYS A CA 1
ATOM 709 C C . CYS A 1 84 ? 16.285 27.664 29.987 1.00 43.97 84 CYS A C 1
ATOM 711 O O . CYS A 1 84 ? 16.075 28.130 31.110 1.00 43.97 84 CYS A O 1
ATOM 713 N N . SER A 1 85 ? 15.628 26.599 29.532 1.00 44.88 85 SER A N 1
ATOM 714 C CA . SER A 1 85 ? 14.530 25.909 30.237 1.00 44.88 85 SER A CA 1
ATOM 715 C C . SER A 1 85 ? 14.935 25.271 31.585 1.00 44.88 85 SER A C 1
ATOM 717 O O . SER A 1 85 ? 14.100 24.686 32.269 1.00 44.88 85 SER A O 1
ATOM 719 N N . TYR A 1 86 ? 16.205 25.411 31.987 1.00 48.28 86 TYR A N 1
ATOM 720 C CA . TYR A 1 86 ? 16.774 24.974 33.268 1.00 48.28 86 TYR A CA 1
ATOM 721 C C . TYR A 1 86 ? 17.241 26.126 34.187 1.00 48.28 86 TYR A C 1
ATOM 723 O O . TYR A 1 86 ? 17.936 25.877 35.169 1.00 48.28 86 TYR A O 1
ATOM 731 N N . GLY A 1 87 ? 16.837 27.376 33.922 1.00 51.62 87 GLY A N 1
ATOM 732 C CA . GLY A 1 87 ? 16.931 28.468 34.906 1.00 51.62 87 GLY A CA 1
ATOM 733 C C . GLY A 1 87 ? 18.266 29.222 34.987 1.00 51.62 87 GLY A C 1
ATOM 734 O O . GLY A 1 87 ? 18.518 29.849 36.011 1.00 51.62 87 GLY A O 1
ATOM 735 N N . PHE A 1 88 ? 19.109 29.185 33.946 1.00 61.12 88 PHE A N 1
ATOM 736 C CA . PHE A 1 88 ? 20.321 30.018 33.852 1.00 61.12 88 PHE A CA 1
ATOM 737 C C . PHE A 1 88 ? 20.146 31.119 32.795 1.00 61.12 88 PHE A C 1
ATOM 739 O O . PHE A 1 88 ? 19.992 30.801 31.611 1.00 61.12 88 PHE A O 1
ATOM 746 N N . ASP A 1 89 ? 20.172 32.388 33.211 1.00 67.69 89 ASP A N 1
ATOM 747 C CA . ASP A 1 89 ? 20.184 33.551 32.316 1.00 67.69 89 ASP A CA 1
ATOM 748 C C . ASP A 1 89 ? 21.642 33.953 32.033 1.00 67.69 89 ASP A C 1
ATOM 750 O O . ASP A 1 89 ? 22.467 34.058 32.939 1.00 67.69 89 ASP A O 1
ATOM 754 N N . MET A 1 90 ? 21.991 34.202 30.771 1.00 75.81 90 MET A N 1
ATOM 755 C CA . MET A 1 90 ? 23.334 34.668 30.408 1.00 75.81 90 MET A CA 1
ATOM 756 C C . MET A 1 90 ? 23.693 36.018 31.041 1.00 75.81 90 MET A C 1
ATOM 758 O O . MET A 1 90 ? 24.877 36.305 31.229 1.00 75.81 90 MET A O 1
ATOM 762 N N . ASN A 1 91 ? 22.694 36.800 31.456 1.00 75.69 91 ASN A N 1
ATOM 763 C CA . ASN A 1 91 ? 22.869 38.007 32.262 1.00 75.69 91 ASN A CA 1
ATOM 764 C C . ASN A 1 91 ? 23.387 37.730 33.688 1.00 75.69 91 ASN A C 1
ATOM 766 O O . ASN A 1 91 ? 23.941 38.633 34.331 1.00 75.69 91 ASN A O 1
ATOM 770 N N . ASP A 1 92 ? 23.253 36.498 34.191 1.00 80.62 92 ASP A N 1
ATOM 771 C CA . ASP A 1 92 ? 23.803 36.089 35.486 1.00 80.62 92 ASP A CA 1
ATOM 772 C C . ASP A 1 92 ? 25.320 35.893 35.428 1.00 80.62 92 ASP A C 1
ATOM 774 O O . ASP A 1 92 ? 26.002 36.080 36.442 1.00 80.62 92 ASP A O 1
ATOM 778 N N . LEU A 1 93 ? 25.869 35.590 34.243 1.00 87.38 93 LEU A N 1
ATOM 779 C CA . LEU A 1 93 ? 27.305 35.448 34.031 1.00 87.38 93 LEU A CA 1
ATOM 780 C C . LEU A 1 93 ? 27.974 36.822 33.908 1.00 87.38 93 LEU A C 1
ATOM 782 O O . LEU A 1 93 ? 27.946 37.474 32.862 1.00 87.38 93 LEU A O 1
ATOM 786 N N . LYS A 1 94 ? 28.614 37.269 34.990 1.00 89.50 94 LYS A N 1
ATOM 787 C CA . LYS A 1 94 ? 29.142 38.636 35.105 1.00 89.50 94 LYS A CA 1
ATOM 788 C C . LYS A 1 94 ? 30.661 38.680 35.033 1.00 89.50 94 LYS A C 1
ATOM 790 O O . LYS A 1 94 ? 31.358 37.778 35.483 1.00 89.50 94 LYS A O 1
ATOM 795 N N . PHE A 1 95 ? 31.192 39.790 34.533 1.00 91.25 95 PHE A N 1
ATOM 796 C CA . PHE A 1 95 ? 32.610 40.107 34.688 1.00 91.25 95 PHE A CA 1
ATOM 797 C C . PHE A 1 95 ? 32.888 40.668 36.086 1.00 91.25 95 PHE A C 1
ATOM 799 O O . PHE A 1 95 ? 32.049 41.337 36.702 1.00 91.25 95 PHE A O 1
ATOM 806 N N . ASP A 1 96 ? 34.106 40.450 36.575 1.00 88.62 96 ASP A N 1
ATOM 807 C CA . ASP A 1 96 ? 34.583 41.006 37.844 1.00 88.62 96 ASP A CA 1
ATOM 808 C C . ASP A 1 96 ? 34.567 42.550 37.821 1.00 88.62 96 ASP A C 1
ATOM 810 O O . ASP A 1 96 ? 34.218 43.200 38.818 1.00 88.62 96 ASP A O 1
ATOM 814 N N . SER A 1 97 ? 34.891 43.146 36.669 1.00 89.75 97 SER A N 1
ATOM 815 C CA . SER A 1 97 ? 34.941 44.590 36.436 1.00 89.75 97 SER A CA 1
ATOM 816 C C . SER A 1 97 ? 34.297 45.012 35.107 1.00 89.75 97 SER A C 1
ATOM 818 O O . SER A 1 97 ? 34.256 44.258 34.138 1.00 89.75 97 SER A O 1
ATOM 820 N N . ARG A 1 98 ? 33.842 46.274 35.032 1.00 87.25 98 ARG A N 1
ATOM 821 C CA . ARG A 1 98 ? 33.353 46.874 33.772 1.00 87.25 98 ARG A CA 1
ATOM 822 C C . ARG A 1 98 ? 34.447 46.954 32.698 1.00 87.25 98 ARG A C 1
ATOM 824 O O . ARG A 1 98 ? 34.129 46.891 31.518 1.00 87.25 98 ARG A O 1
ATOM 831 N N . LYS A 1 99 ? 35.715 47.081 33.110 1.00 90.38 99 LYS A N 1
ATOM 832 C CA . LYS A 1 99 ? 36.872 47.123 32.207 1.00 90.38 99 LYS A CA 1
ATOM 833 C C . LYS A 1 99 ? 37.037 45.800 31.453 1.00 90.38 99 LYS A C 1
ATOM 835 O O . LYS A 1 99 ? 37.146 45.827 30.238 1.00 90.38 99 LYS A O 1
ATOM 840 N N . GLU A 1 100 ? 36.965 44.666 32.151 1.00 91.50 100 GLU A N 1
ATOM 841 C CA . GLU A 1 100 ? 37.068 43.335 31.526 1.00 91.50 100 GLU A CA 1
ATOM 842 C C . GLU A 1 100 ? 35.917 43.053 30.551 1.00 91.50 100 GLU A C 1
ATOM 844 O O . GLU A 1 100 ? 36.159 42.490 29.484 1.00 91.50 100 GLU A O 1
ATOM 849 N N . LYS A 1 101 ? 34.685 43.482 30.889 1.00 90.44 101 LYS A N 1
ATOM 850 C CA . LYS A 1 101 ? 33.538 43.399 29.966 1.00 90.44 101 LYS A CA 1
ATOM 851 C C . LYS A 1 101 ? 33.837 44.167 28.676 1.00 90.44 101 LYS A C 1
ATOM 853 O O . LYS A 1 101 ? 33.760 43.584 27.601 1.00 90.44 101 LYS A O 1
ATOM 858 N N . LYS A 1 102 ? 34.248 45.436 28.798 1.00 88.75 102 LYS A N 1
ATOM 859 C CA . LYS A 1 102 ? 34.553 46.294 27.647 1.00 88.75 102 LYS A CA 1
ATOM 860 C C . LYS A 1 102 ? 35.688 45.729 26.787 1.00 88.75 102 LYS A C 1
ATOM 862 O O . LYS A 1 102 ? 35.539 45.634 25.581 1.00 88.75 102 LYS A O 1
ATOM 867 N N . GLU A 1 103 ? 36.783 45.278 27.398 1.00 91.88 103 GLU A N 1
ATOM 868 C CA . GLU A 1 103 ? 37.894 44.655 26.661 1.00 91.88 103 GLU A CA 1
ATOM 869 C C . GLU A 1 103 ? 37.454 43.394 25.900 1.00 91.88 103 GLU A C 1
ATOM 871 O O . GLU A 1 103 ? 37.937 43.144 24.797 1.00 91.88 103 GLU A O 1
ATOM 876 N N . THR A 1 104 ? 36.515 42.616 26.454 1.00 91.00 104 THR A N 1
ATOM 877 C CA . THR A 1 104 ? 35.976 41.428 25.774 1.00 91.00 104 THR A CA 1
ATOM 878 C C . THR A 1 104 ? 35.109 41.836 24.589 1.00 91.00 104 THR A C 1
ATOM 880 O O . THR A 1 104 ? 35.194 41.236 23.519 1.00 91.00 104 THR A O 1
ATOM 883 N N . GLU A 1 105 ? 34.290 42.871 24.760 1.00 88.50 105 GLU A N 1
ATOM 884 C CA . GLU A 1 105 ? 33.445 43.422 23.701 1.00 88.50 105 GLU A CA 1
ATOM 885 C C . GLU A 1 105 ? 34.262 44.020 22.555 1.00 88.50 105 GLU A C 1
ATOM 887 O O . GLU A 1 105 ? 33.920 43.755 21.400 1.00 88.50 105 GLU A O 1
ATOM 892 N N . ASP A 1 106 ? 35.338 44.747 22.875 1.00 88.00 106 ASP A N 1
ATOM 893 C CA . ASP A 1 106 ? 36.295 45.329 21.927 1.00 88.00 106 ASP A CA 1
ATOM 894 C C . ASP A 1 106 ? 37.060 44.212 21.189 1.00 88.00 106 ASP A C 1
ATOM 896 O O . ASP A 1 106 ? 37.211 44.235 19.966 1.00 88.00 106 ASP A O 1
ATOM 900 N N . PHE A 1 107 ? 37.484 43.160 21.905 1.00 89.81 107 PHE A N 1
ATOM 901 C CA . PHE A 1 107 ? 38.125 41.993 21.291 1.00 89.81 107 PHE A CA 1
ATOM 902 C C . PHE A 1 107 ? 37.213 41.305 20.265 1.00 89.81 107 PHE A C 1
ATOM 904 O O . PHE A 1 107 ? 37.693 40.824 19.237 1.00 89.81 107 PHE A O 1
ATOM 911 N N . LEU A 1 108 ? 35.906 41.275 20.531 1.00 88.06 108 LEU A N 1
ATOM 912 C CA . LEU A 1 108 ? 34.880 40.685 19.671 1.00 88.06 108 LEU A CA 1
ATOM 913 C C . LEU A 1 108 ? 34.270 41.688 18.668 1.00 88.06 108 LEU A C 1
ATOM 915 O O . LEU A 1 108 ? 33.404 41.301 17.891 1.00 88.06 108 LEU A O 1
ATOM 919 N N . GLU A 1 109 ? 34.678 42.962 18.649 1.00 75.31 109 GLU A N 1
ATOM 920 C CA . GLU A 1 109 ? 34.011 44.040 17.889 1.00 75.31 109 GLU A CA 1
ATOM 921 C C . GLU A 1 109 ? 34.003 43.816 16.369 1.00 75.31 109 GLU A C 1
ATOM 923 O O . GLU A 1 109 ? 33.055 44.191 15.685 1.00 75.31 109 GLU A O 1
ATOM 928 N N . LYS A 1 110 ? 35.015 43.127 15.831 1.00 66.81 110 LYS A N 1
ATOM 929 C CA . LYS A 1 110 ? 35.110 42.806 14.394 1.00 66.81 110 LYS A CA 1
ATOM 930 C C . LYS A 1 110 ? 34.149 41.703 13.927 1.00 66.81 110 LYS A C 1
ATOM 932 O O . LYS A 1 110 ? 34.150 41.348 12.750 1.00 66.81 110 LYS A O 1
ATOM 937 N N . VAL A 1 111 ? 33.353 41.133 14.827 1.00 63.09 111 VAL A N 1
ATOM 938 C CA . VAL A 1 111 ? 32.415 40.048 14.535 1.00 63.09 111 VAL A CA 1
ATOM 939 C C . VAL A 1 111 ? 31.092 40.669 14.078 1.00 63.09 111 VAL A C 1
ATOM 941 O O . VAL A 1 111 ? 30.459 41.380 14.846 1.00 63.09 111 VAL A O 1
ATOM 944 N N . GLY A 1 112 ? 30.701 40.434 12.819 1.00 57.94 112 GLY A N 1
ATOM 945 C CA . GLY A 1 112 ? 29.679 41.167 12.045 1.00 57.94 112 GLY A CA 1
ATOM 946 C C . GLY A 1 112 ? 28.212 41.143 12.512 1.00 57.94 112 GLY A C 1
ATOM 947 O O . GLY A 1 112 ? 27.321 41.089 11.668 1.00 57.94 112 GLY A O 1
ATOM 948 N N . TYR A 1 113 ? 27.945 41.215 13.815 1.00 54.38 113 TYR A N 1
ATOM 949 C CA . TYR A 1 113 ? 26.627 41.457 14.397 1.00 54.38 113 TYR A CA 1
ATOM 950 C C . TYR A 1 113 ? 26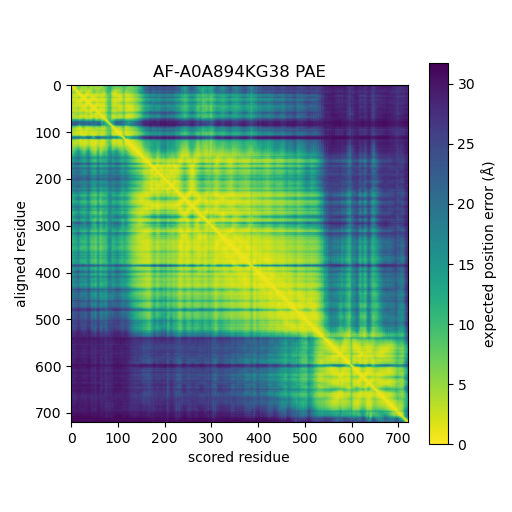.683 42.759 15.218 1.00 54.38 113 TYR A C 1
ATOM 952 O O . TYR A 1 113 ? 27.461 42.871 16.166 1.00 54.38 113 TYR A O 1
ATOM 960 N N . GLY A 1 114 ? 25.916 43.776 14.810 1.00 58.09 114 GLY A N 1
ATOM 961 C CA . GLY A 1 114 ? 25.862 45.078 15.491 1.00 58.09 114 GLY A CA 1
ATOM 962 C C . GLY A 1 114 ? 25.360 44.984 16.940 1.00 58.09 114 GLY A C 1
ATOM 963 O O . GLY A 1 114 ? 24.749 43.986 17.292 1.00 58.09 114 GLY A O 1
ATOM 964 N N . SER A 1 115 ? 25.659 46.018 17.745 1.00 57.75 115 SER A N 1
ATOM 965 C CA . SER A 1 115 ? 25.212 46.379 19.120 1.00 57.75 115 SER A CA 1
ATOM 966 C C . SER A 1 115 ? 24.789 45.298 20.142 1.00 57.75 115 SER A C 1
ATOM 968 O O . SER A 1 115 ? 24.172 45.654 21.143 1.00 57.75 115 SER A O 1
ATOM 970 N N . GLY A 1 116 ? 25.093 44.020 19.925 1.00 68.56 116 GLY A N 1
ATOM 971 C CA . GLY A 1 116 ? 24.774 42.918 20.831 1.00 68.56 116 GLY A CA 1
ATOM 972 C C . GLY A 1 116 ? 25.785 42.770 21.966 1.00 68.56 116 GLY A C 1
ATOM 973 O O . GLY A 1 116 ? 26.940 43.204 21.850 1.00 68.56 116 GLY A O 1
ATOM 974 N N . ASP A 1 117 ? 25.356 42.139 23.059 1.00 80.56 117 ASP A N 1
ATOM 975 C CA . ASP A 1 117 ? 26.221 41.835 24.203 1.00 80.56 117 ASP A CA 1
ATOM 976 C C . ASP A 1 117 ? 27.352 40.862 23.799 1.00 80.56 117 ASP A C 1
ATOM 978 O O . ASP A 1 117 ? 27.275 40.114 22.820 1.00 80.56 117 ASP A O 1
ATOM 982 N N . TRP A 1 118 ? 28.431 40.835 24.586 1.00 86.19 118 TRP A N 1
ATOM 983 C CA . TRP A 1 118 ? 29.617 40.002 24.331 1.00 86.19 118 TRP A CA 1
ATOM 984 C C . TRP A 1 118 ? 29.319 38.514 24.054 1.00 86.19 118 TRP A C 1
ATOM 986 O O . TRP A 1 118 ? 30.012 37.892 23.248 1.00 86.19 118 TRP A O 1
ATOM 996 N N . TYR A 1 119 ? 28.303 37.928 24.692 1.00 85.38 119 TYR A N 1
ATOM 997 C CA . TYR A 1 119 ? 27.956 36.517 24.508 1.00 85.38 119 TYR A CA 1
ATOM 998 C C . TYR A 1 119 ? 27.196 36.247 23.200 1.00 85.38 119 TYR A C 1
ATOM 1000 O O . TYR A 1 119 ? 27.366 35.172 22.629 1.00 85.38 119 TYR A O 1
ATOM 1008 N N . GLU A 1 120 ? 26.428 37.211 22.684 1.00 82.00 120 GLU A N 1
ATOM 1009 C CA . GLU A 1 120 ? 25.732 37.094 21.390 1.00 82.00 120 GLU A CA 1
ATOM 1010 C C . GLU A 1 120 ? 26.745 37.086 20.236 1.00 82.00 120 GLU A C 1
ATOM 1012 O O . GLU A 1 120 ? 26.623 36.330 19.270 1.00 82.00 120 GLU A O 1
ATOM 1017 N N . LYS A 1 121 ? 27.824 37.868 20.372 1.00 86.44 121 LYS A N 1
ATOM 1018 C CA . LYS A 1 121 ? 28.951 37.855 19.426 1.00 86.44 121 LYS A CA 1
ATOM 1019 C C . LYS A 1 121 ? 29.669 36.501 19.410 1.00 86.44 121 LYS A C 1
ATOM 1021 O O . LYS A 1 121 ? 30.055 36.025 18.342 1.00 86.44 121 LYS A O 1
ATOM 1026 N N . ILE A 1 122 ? 29.836 35.866 20.575 1.00 89.12 122 ILE A N 1
ATOM 1027 C CA . ILE A 1 122 ? 30.378 34.500 20.667 1.00 89.12 122 ILE A CA 1
ATOM 1028 C C . ILE A 1 122 ? 29.435 33.517 19.972 1.00 89.12 122 ILE A C 1
ATOM 1030 O O . ILE A 1 122 ? 29.886 32.766 19.110 1.00 89.12 122 ILE A O 1
ATOM 1034 N N . GLU A 1 123 ? 28.139 33.557 20.283 1.00 84.56 123 GLU A N 1
ATOM 1035 C CA . GLU A 1 123 ? 27.145 32.678 19.661 1.00 84.56 123 GLU A CA 1
ATOM 1036 C C . GLU A 1 123 ? 27.168 32.781 18.128 1.00 84.56 123 GLU A C 1
ATOM 1038 O O . GLU A 1 123 ? 27.145 31.762 17.433 1.00 84.56 123 GLU A O 1
ATOM 1043 N N . TYR A 1 124 ? 27.270 33.992 17.581 1.00 84.25 124 TYR A N 1
ATOM 1044 C CA . TYR A 1 124 ? 27.356 34.199 16.138 1.00 84.25 124 TYR A CA 1
ATOM 1045 C C . TYR A 1 124 ? 28.561 33.480 15.506 1.00 84.25 124 TYR A C 1
ATOM 1047 O O . TYR A 1 124 ? 28.427 32.826 14.465 1.00 84.25 124 TYR A O 1
ATOM 1055 N N . LEU A 1 125 ? 29.739 33.561 16.135 1.00 88.69 125 LEU A N 1
ATOM 1056 C CA . LEU A 1 125 ? 30.935 32.846 15.678 1.00 88.69 125 LEU A CA 1
ATOM 1057 C C . LEU A 1 125 ? 30.752 31.325 15.751 1.00 88.69 125 LEU A C 1
ATOM 1059 O O . LEU A 1 125 ? 31.089 30.618 14.799 1.00 88.69 125 LEU A O 1
ATOM 1063 N N . GLU A 1 126 ? 30.178 30.828 16.848 1.00 89.19 126 GLU A N 1
ATOM 1064 C CA . GLU A 1 126 ? 29.887 29.404 17.036 1.00 89.19 126 GLU A CA 1
ATOM 1065 C C . GLU A 1 126 ? 28.928 28.878 15.959 1.00 89.19 126 GLU A C 1
ATOM 1067 O O . GLU A 1 126 ? 29.193 27.848 15.336 1.00 89.19 126 GLU A O 1
ATOM 1072 N N . ILE A 1 127 ? 27.836 29.606 15.692 1.00 85.00 127 ILE A N 1
ATOM 1073 C CA . ILE A 1 127 ? 26.826 29.246 14.687 1.00 85.00 127 ILE A CA 1
ATOM 1074 C C . ILE A 1 127 ? 27.443 29.173 13.294 1.00 85.00 127 ILE A C 1
ATOM 1076 O O . ILE A 1 127 ? 27.172 28.215 12.563 1.00 85.00 127 ILE A O 1
ATOM 1080 N N . ASN A 1 128 ? 28.254 30.160 12.910 1.00 85.81 128 ASN A N 1
ATOM 1081 C CA . ASN A 1 128 ? 28.867 30.183 11.586 1.00 85.81 128 ASN A CA 1
ATOM 1082 C C . ASN A 1 128 ? 29.859 29.034 11.396 1.00 85.81 128 ASN A C 1
ATOM 1084 O O . ASN A 1 128 ? 29.766 28.326 10.390 1.00 85.81 128 ASN A O 1
ATOM 1088 N N . PHE A 1 129 ? 30.724 28.783 12.382 1.00 89.25 129 PHE A N 1
ATOM 1089 C CA . PHE A 1 129 ? 31.658 27.657 12.352 1.00 89.25 129 PHE A CA 1
ATOM 1090 C C . PHE A 1 129 ? 30.925 26.310 12.250 1.00 89.25 129 PHE A C 1
ATOM 1092 O O . PHE A 1 129 ? 31.228 25.484 11.383 1.00 89.25 129 PHE A O 1
ATOM 1099 N N . ASP A 1 130 ? 29.902 26.094 13.081 1.00 86.25 130 ASP A N 1
ATOM 1100 C CA . ASP A 1 130 ? 29.117 24.857 13.067 1.00 86.25 130 ASP A CA 1
ATOM 1101 C C . ASP A 1 130 ? 28.302 24.700 11.776 1.00 86.25 130 ASP A C 1
ATOM 1103 O O . ASP A 1 130 ? 28.087 23.580 11.297 1.00 86.25 130 ASP A O 1
ATOM 1107 N N . ARG A 1 131 ? 27.818 25.803 11.189 1.00 85.25 131 ARG A N 1
ATOM 1108 C CA . ARG A 1 131 ? 27.131 25.803 9.889 1.00 85.25 131 ARG A CA 1
ATOM 1109 C C . ARG A 1 131 ? 28.086 25.407 8.772 1.00 85.25 131 ARG A C 1
ATOM 1111 O O . ARG A 1 131 ? 27.749 24.520 7.992 1.00 85.25 131 ARG A O 1
ATOM 1118 N N . GLU A 1 132 ? 29.264 26.016 8.706 1.00 88.31 132 GLU A N 1
ATOM 1119 C CA . GLU A 1 132 ? 30.262 25.727 7.677 1.00 88.31 132 GLU A CA 1
ATOM 1120 C C . GLU A 1 132 ? 30.785 24.290 7.786 1.00 88.31 132 GLU A C 1
ATOM 1122 O O . GLU A 1 132 ? 30.843 23.566 6.792 1.00 88.31 132 GLU A O 1
ATOM 1127 N N . LYS A 1 133 ? 31.070 23.814 9.002 1.00 87.56 133 LYS A N 1
ATOM 1128 C CA . LYS A 1 133 ? 31.469 22.422 9.244 1.00 87.56 133 LYS A CA 1
ATOM 1129 C C . LYS A 1 133 ? 30.401 21.431 8.770 1.00 87.56 133 LYS A C 1
ATOM 1131 O O . LYS A 1 133 ? 30.740 20.437 8.123 1.00 87.56 133 LYS A O 1
ATOM 1136 N N . ARG A 1 134 ? 29.118 21.696 9.056 1.00 85.31 134 ARG A N 1
ATOM 1137 C CA . ARG A 1 134 ? 27.989 20.884 8.560 1.00 85.31 134 ARG A CA 1
ATOM 1138 C C . ARG A 1 134 ? 27.875 20.940 7.038 1.00 85.31 134 ARG A C 1
ATOM 1140 O O . ARG A 1 134 ? 27.727 19.891 6.417 1.00 85.31 134 ARG A O 1
ATOM 1147 N N . TRP A 1 135 ? 27.993 22.127 6.446 1.00 84.88 135 TRP A N 1
ATOM 1148 C CA . TRP A 1 135 ? 27.954 22.321 4.996 1.00 84.88 135 TRP A CA 1
ATOM 1149 C C . TRP A 1 135 ? 29.067 21.543 4.290 1.00 84.88 135 TRP A C 1
ATOM 1151 O O . TRP A 1 135 ? 28.801 20.764 3.378 1.00 84.88 135 TRP A O 1
ATOM 1161 N N . ASN A 1 136 ? 30.305 21.664 4.768 1.00 88.31 136 ASN A N 1
ATOM 1162 C CA . ASN A 1 136 ? 31.453 20.941 4.229 1.00 88.31 136 ASN A CA 1
ATOM 1163 C C . ASN A 1 136 ? 31.287 19.422 4.371 1.00 88.31 136 ASN A C 1
ATOM 1165 O O . ASN A 1 136 ? 31.578 18.681 3.432 1.00 88.31 136 ASN A O 1
ATOM 1169 N N . ALA A 1 137 ? 30.777 18.940 5.509 1.00 85.69 137 ALA A N 1
ATOM 1170 C CA . ALA A 1 137 ? 30.478 17.522 5.692 1.00 85.69 137 ALA A CA 1
ATOM 1171 C C . ALA A 1 137 ? 29.408 17.018 4.704 1.00 85.69 137 ALA A C 1
ATOM 1173 O O . ALA A 1 137 ? 29.566 15.928 4.143 1.00 85.69 137 ALA A O 1
ATOM 1174 N N . GLU A 1 138 ? 28.358 17.807 4.451 1.00 83.06 138 GLU A N 1
ATOM 1175 C CA . GLU A 1 138 ? 27.313 17.467 3.481 1.00 83.06 138 GLU A CA 1
ATOM 1176 C C . GLU A 1 138 ? 27.846 17.505 2.043 1.00 83.06 138 GLU A C 1
ATOM 1178 O O . GLU A 1 138 ? 27.613 16.559 1.294 1.00 83.06 138 GLU A O 1
ATOM 1183 N N . MET A 1 139 ? 28.659 18.500 1.671 1.00 84.25 139 MET A N 1
ATOM 1184 C CA . MET A 1 139 ? 29.313 18.544 0.356 1.00 84.25 139 MET A CA 1
ATOM 1185 C C . MET A 1 139 ? 30.223 17.332 0.127 1.00 84.25 139 MET A C 1
ATOM 1187 O O . MET A 1 139 ? 30.151 16.694 -0.920 1.00 84.25 139 MET A O 1
ATOM 1191 N N . GLN A 1 140 ? 31.042 16.951 1.112 1.00 86.44 140 GLN A N 1
ATOM 1192 C CA . GLN A 1 140 ? 31.904 15.764 1.010 1.00 86.44 140 GLN A CA 1
ATOM 1193 C C . GLN A 1 140 ? 31.102 14.457 0.965 1.00 86.44 140 GLN A C 1
ATOM 1195 O O . GLN A 1 140 ? 31.515 13.470 0.354 1.00 86.44 140 GLN A O 1
ATOM 1200 N N . LYS A 1 141 ? 29.949 14.401 1.636 1.00 83.62 141 LYS A N 1
ATOM 1201 C CA . LYS A 1 141 ? 29.016 13.273 1.536 1.00 83.62 141 LYS A CA 1
ATOM 1202 C C . LYS A 1 141 ? 28.365 13.213 0.152 1.00 83.62 141 LYS A C 1
ATOM 1204 O O . LYS A 1 141 ? 28.322 12.121 -0.406 1.00 83.62 141 LYS A O 1
ATOM 1209 N N . SER A 1 142 ? 27.915 14.344 -0.386 1.00 81.25 142 SER A N 1
ATOM 1210 C CA . SER A 1 142 ? 27.322 14.456 -1.722 1.00 81.25 142 SER A CA 1
ATOM 1211 C C . SER A 1 142 ? 28.325 14.062 -2.809 1.00 81.25 142 SER A C 1
ATOM 1213 O O . SER A 1 142 ? 28.052 13.164 -3.599 1.00 81.25 142 SER A O 1
ATOM 1215 N N . LYS A 1 143 ? 29.554 14.592 -2.751 1.00 85.31 143 LYS A N 1
ATOM 1216 C CA . LYS A 1 143 ? 30.634 14.236 -3.681 1.00 85.31 143 LYS A CA 1
ATOM 1217 C C . LYS A 1 143 ? 30.906 12.729 -3.713 1.00 85.31 143 LYS A C 1
ATOM 1219 O O . LYS A 1 143 ? 30.878 12.131 -4.777 1.00 85.31 143 LYS A O 1
ATOM 1224 N N . ARG A 1 144 ? 31.065 12.088 -2.547 1.00 84.19 144 ARG A N 1
ATOM 1225 C CA . ARG A 1 144 ? 31.265 10.626 -2.463 1.00 84.19 144 ARG A CA 1
ATOM 1226 C C . ARG A 1 144 ? 30.100 9.817 -3.037 1.00 84.19 144 ARG A C 1
ATOM 1228 O O . ARG A 1 144 ? 30.314 8.710 -3.516 1.00 84.19 144 ARG A O 1
ATOM 1235 N N . GLN A 1 145 ? 28.871 10.321 -2.928 1.00 84.25 145 GLN A N 1
ATOM 1236 C CA . GLN A 1 145 ? 27.704 9.670 -3.523 1.00 84.25 145 GLN A CA 1
ATOM 1237 C C . GLN A 1 145 ? 27.729 9.807 -5.042 1.00 84.25 145 GLN A C 1
ATOM 1239 O O . GLN A 1 145 ? 27.580 8.802 -5.731 1.00 84.25 145 GLN A O 1
ATOM 1244 N N . GLN A 1 146 ? 27.997 11.009 -5.548 1.00 83.56 146 GLN A N 1
ATOM 1245 C CA . GLN A 1 146 ? 28.100 11.249 -6.981 1.00 83.56 146 GLN A CA 1
ATOM 1246 C C . GLN A 1 146 ? 29.245 10.448 -7.611 1.00 83.56 146 GLN A C 1
ATOM 1248 O O . GLN A 1 146 ? 29.053 9.833 -8.652 1.00 83.56 146 GLN A O 1
ATOM 1253 N N . ASP A 1 147 ? 30.404 10.368 -6.952 1.00 87.50 147 ASP A N 1
ATOM 1254 C CA . ASP A 1 147 ? 31.541 9.559 -7.406 1.00 87.50 147 ASP A CA 1
ATOM 1255 C C . ASP A 1 147 ? 31.186 8.064 -7.506 1.00 87.50 147 ASP A C 1
ATOM 1257 O O . ASP A 1 147 ? 31.708 7.361 -8.370 1.00 87.50 147 ASP A O 1
ATOM 1261 N N . LEU A 1 148 ? 30.295 7.564 -6.640 1.00 87.38 148 LEU A N 1
ATOM 1262 C CA . LEU A 1 148 ? 29.786 6.190 -6.703 1.00 87.38 148 LEU A CA 1
ATOM 1263 C C . LEU A 1 148 ? 28.792 6.009 -7.860 1.00 87.38 148 LEU A C 1
ATOM 1265 O O . LEU A 1 148 ? 28.884 5.030 -8.592 1.00 87.38 148 LEU A O 1
ATOM 1269 N N . ILE A 1 149 ? 27.864 6.952 -8.036 1.00 87.00 149 ILE A N 1
ATOM 1270 C CA . ILE A 1 149 ? 26.867 6.937 -9.120 1.00 87.00 149 ILE A CA 1
ATOM 1271 C C . ILE A 1 149 ? 27.547 7.037 -10.492 1.00 87.00 149 ILE A C 1
ATOM 1273 O O . ILE A 1 149 ? 27.184 6.322 -11.418 1.00 87.00 149 ILE A O 1
ATOM 1277 N N . ASN A 1 150 ? 28.599 7.844 -10.614 1.00 88.44 150 ASN A N 1
ATOM 1278 C CA . ASN A 1 150 ? 29.355 8.002 -11.857 1.00 88.44 150 ASN A CA 1
ATOM 1279 C C . ASN A 1 150 ? 30.087 6.718 -12.300 1.00 88.44 150 ASN A C 1
ATOM 1281 O O . ASN A 1 150 ? 30.529 6.642 -13.444 1.00 88.44 150 ASN A O 1
ATOM 1285 N N . GLN A 1 151 ? 30.232 5.721 -11.419 1.00 92.19 151 GLN A N 1
ATOM 1286 C CA . GLN A 1 151 ? 30.808 4.413 -11.757 1.00 92.19 151 GLN A CA 1
ATOM 1287 C C . GLN A 1 151 ? 29.782 3.443 -12.361 1.00 92.19 151 GLN A C 1
ATOM 1289 O O . GLN A 1 151 ? 30.176 2.366 -12.805 1.00 92.19 151 GLN A O 1
ATOM 1294 N N . ILE A 1 152 ? 28.485 3.782 -12.363 1.00 91.44 152 ILE A N 1
ATOM 1295 C CA . ILE A 1 152 ? 27.423 2.891 -12.848 1.00 91.44 152 ILE A CA 1
ATOM 1296 C C . ILE A 1 152 ? 27.667 2.546 -14.326 1.00 91.44 152 ILE A C 1
ATOM 1298 O O . ILE A 1 152 ? 27.862 3.447 -15.151 1.00 91.44 152 ILE A O 1
ATOM 1302 N N . PRO A 1 153 ? 27.679 1.248 -14.688 1.00 88.06 153 PRO A N 1
ATOM 1303 C CA . PRO A 1 153 ? 27.917 0.836 -16.061 1.00 88.06 153 PRO A CA 1
ATOM 1304 C C . PRO A 1 153 ? 26.761 1.260 -16.969 1.00 88.06 153 PRO A C 1
ATOM 1306 O O . PRO A 1 153 ? 25.599 1.301 -16.569 1.00 88.06 153 PRO A O 1
ATOM 1309 N N . ARG A 1 154 ? 27.074 1.527 -18.240 1.00 87.94 154 ARG A N 1
ATOM 1310 C CA . ARG A 1 154 ? 26.043 1.814 -19.245 1.00 87.94 154 ARG A CA 1
ATOM 1311 C C . ARG A 1 154 ? 25.156 0.588 -19.458 1.00 87.94 154 ARG A C 1
ATOM 1313 O O . ARG A 1 154 ? 25.658 -0.528 -19.576 1.00 87.94 154 ARG A O 1
ATOM 1320 N N . ILE A 1 155 ? 23.855 0.824 -19.603 1.00 91.00 155 ILE A N 1
ATOM 1321 C CA . ILE A 1 155 ? 22.893 -0.222 -19.956 1.00 91.00 155 ILE A CA 1
ATOM 1322 C C . ILE A 1 155 ? 23.247 -0.915 -21.291 1.00 91.00 155 ILE A C 1
ATOM 1324 O O . ILE A 1 155 ? 23.781 -0.265 -22.201 1.00 91.00 155 ILE A O 1
ATOM 1328 N N . PRO A 1 156 ? 22.916 -2.211 -21.450 1.00 92.69 156 PRO A N 1
ATOM 1329 C CA . PRO A 1 156 ? 23.118 -2.946 -22.698 1.00 92.69 156 PRO A CA 1
ATOM 1330 C C . PRO A 1 156 ? 22.419 -2.283 -23.893 1.00 92.69 156 PRO A C 1
ATOM 1332 O O . PRO A 1 156 ? 21.301 -1.784 -23.775 1.00 92.69 156 PRO A O 1
ATOM 1335 N N . ARG A 1 157 ? 23.054 -2.292 -25.074 1.00 90.44 157 ARG A N 1
ATOM 1336 C CA . ARG A 1 157 ? 22.526 -1.600 -26.271 1.00 90.44 157 ARG A CA 1
ATOM 1337 C C . ARG A 1 157 ? 21.171 -2.151 -26.730 1.00 90.44 157 ARG A C 1
ATOM 1339 O O . ARG A 1 157 ? 20.297 -1.372 -27.094 1.00 90.44 157 ARG A O 1
ATOM 1346 N N . ASN A 1 158 ? 20.993 -3.467 -26.655 1.00 94.25 158 ASN A N 1
ATOM 1347 C CA . ASN A 1 158 ? 19.795 -4.188 -27.089 1.00 94.25 158 ASN A CA 1
ATOM 1348 C C . ASN A 1 158 ? 18.659 -4.187 -26.049 1.00 94.25 158 ASN A C 1
ATOM 1350 O O . ASN A 1 158 ? 17.592 -4.723 -26.329 1.00 94.25 158 ASN A O 1
ATOM 1354 N N . ILE A 1 159 ? 18.838 -3.598 -24.857 1.00 94.94 159 ILE A N 1
ATOM 1355 C CA . ILE A 1 159 ? 17.832 -3.679 -23.781 1.00 94.94 159 ILE A CA 1
ATOM 1356 C C . ILE A 1 159 ? 16.477 -3.078 -24.182 1.00 94.94 159 ILE A C 1
ATOM 1358 O O . ILE A 1 159 ? 15.429 -3.566 -23.766 1.00 94.94 159 ILE A O 1
ATOM 1362 N N . ARG A 1 160 ? 16.493 -2.036 -25.026 1.00 95.19 160 ARG A N 1
ATOM 1363 C CA . ARG A 1 160 ? 15.280 -1.388 -25.548 1.00 95.19 160 ARG A CA 1
ATOM 1364 C C . ARG A 1 160 ? 14.532 -2.289 -26.524 1.00 95.19 160 ARG A C 1
ATOM 1366 O O . ARG A 1 160 ? 13.314 -2.375 -26.438 1.00 95.19 160 ARG A O 1
ATOM 1373 N N . GLU A 1 161 ? 15.261 -2.946 -27.422 1.00 94.19 161 GLU A N 1
ATOM 1374 C CA . GLU A 1 161 ? 14.710 -3.888 -28.403 1.00 94.19 161 GLU A CA 1
ATOM 1375 C C . GLU A 1 161 ? 14.147 -5.121 -27.696 1.00 94.19 161 GLU A C 1
ATOM 1377 O O . GLU A 1 161 ? 12.994 -5.481 -27.904 1.00 94.19 161 GLU A O 1
ATOM 1382 N N . TRP A 1 162 ? 14.909 -5.685 -26.757 1.00 95.56 162 TRP A N 1
ATOM 1383 C CA . TRP A 1 162 ? 14.465 -6.803 -25.929 1.00 95.56 162 TRP A CA 1
ATOM 1384 C C . TRP A 1 162 ? 13.175 -6.482 -25.164 1.00 95.56 162 TRP A C 1
ATOM 1386 O O . TRP A 1 162 ? 12.234 -7.273 -25.154 1.00 95.56 162 TRP A O 1
ATOM 1396 N N . LEU A 1 163 ? 13.099 -5.305 -24.534 1.00 95.50 163 LEU A N 1
ATOM 1397 C CA . LEU A 1 163 ? 11.908 -4.907 -23.787 1.00 95.50 163 LEU A CA 1
ATOM 1398 C C . LEU A 1 163 ? 10.712 -4.656 -24.709 1.00 95.50 163 LEU A C 1
ATOM 1400 O O . LEU A 1 163 ? 9.582 -4.996 -24.358 1.00 95.50 163 LEU A O 1
ATOM 1404 N N . TYR A 1 164 ? 10.960 -4.077 -25.885 1.00 93.44 164 TYR A N 1
ATOM 1405 C CA . TYR A 1 164 ? 9.941 -3.908 -26.911 1.00 93.44 164 TYR A CA 1
ATOM 1406 C C . TYR A 1 164 ? 9.328 -5.256 -27.298 1.00 93.44 164 TYR A C 1
ATOM 1408 O O . TYR A 1 164 ? 8.112 -5.399 -27.235 1.00 93.44 164 TYR A O 1
ATOM 1416 N N . GLU A 1 165 ? 10.148 -6.266 -27.593 1.00 92.31 165 GLU A N 1
ATOM 1417 C CA . GLU A 1 165 ? 9.675 -7.615 -27.933 1.00 92.31 165 GLU A CA 1
ATOM 1418 C C . GLU A 1 165 ? 8.830 -8.253 -26.821 1.00 92.31 165 GLU A C 1
ATOM 1420 O O . GLU A 1 165 ? 7.869 -8.961 -27.112 1.00 92.31 165 GLU A O 1
ATOM 1425 N N . LYS A 1 166 ? 9.144 -7.985 -25.546 1.00 91.38 166 LYS A N 1
ATOM 1426 C CA . LYS A 1 166 ? 8.373 -8.498 -24.398 1.00 91.38 166 LYS A CA 1
ATOM 1427 C C . LYS A 1 166 ? 7.026 -7.809 -24.189 1.00 91.38 166 LYS A C 1
ATOM 1429 O O . LYS A 1 166 ? 6.119 -8.420 -23.637 1.00 91.38 166 LYS A O 1
ATOM 1434 N N . GLU A 1 167 ? 6.894 -6.540 -24.564 1.00 90.56 167 GLU A N 1
ATOM 1435 C CA . GLU A 1 167 ? 5.664 -5.759 -24.354 1.00 90.56 167 GLU A CA 1
ATOM 1436 C C . GLU A 1 167 ? 4.763 -5.677 -25.590 1.00 90.56 167 GLU A C 1
ATOM 1438 O O . GLU A 1 167 ? 3.593 -5.285 -25.477 1.00 90.56 167 GLU A O 1
ATOM 1443 N N . CYS A 1 168 ? 5.304 -6.004 -26.761 1.00 83.75 168 CYS A N 1
ATOM 1444 C CA . CYS A 1 168 ? 4.646 -5.859 -28.050 1.00 83.75 168 CYS A CA 1
ATOM 1445 C C . CYS A 1 168 ? 3.694 -7.032 -28.344 1.00 83.75 168 CYS A C 1
ATOM 1447 O O . CYS A 1 168 ? 3.932 -7.858 -29.219 1.00 83.75 168 CYS A O 1
ATOM 1449 N N . GLU A 1 169 ? 2.593 -7.091 -27.592 1.00 85.81 169 GLU A N 1
ATOM 1450 C CA . GLU A 1 169 ? 1.455 -7.980 -27.880 1.00 85.81 169 GLU A CA 1
ATOM 1451 C C . GLU A 1 169 ? 0.655 -7.494 -29.099 1.00 85.81 169 GLU A C 1
ATOM 1453 O O . GLU A 1 169 ? 0.174 -8.291 -29.903 1.00 85.81 169 GLU A O 1
ATOM 1458 N N . GLU A 1 170 ? 0.548 -6.172 -29.251 1.00 89.75 170 GLU A N 1
ATOM 1459 C CA . GLU A 1 170 ? -0.089 -5.505 -30.381 1.00 89.75 170 GLU A CA 1
ATOM 1460 C C . GLU A 1 170 ? 0.886 -4.541 -31.060 1.00 89.75 170 GLU A C 1
ATOM 1462 O O . GLU A 1 170 ? 1.732 -3.906 -30.425 1.00 89.75 170 GLU A O 1
ATOM 1467 N N . GLU A 1 171 ? 0.711 -4.403 -32.368 1.00 93.88 171 GLU A N 1
ATOM 1468 C CA . GLU A 1 171 ? 1.446 -3.488 -33.234 1.00 93.88 171 GLU A CA 1
ATOM 1469 C C . GLU A 1 171 ? 0.466 -2.528 -33.909 1.00 93.88 171 GLU A C 1
ATOM 1471 O O . GLU A 1 171 ? -0.698 -2.876 -34.119 1.00 93.88 171 GLU A O 1
ATOM 1476 N N . TYR A 1 172 ? 0.915 -1.329 -34.288 1.00 96.31 172 TYR A N 1
ATOM 1477 C CA . TYR A 1 172 ? 0.013 -0.269 -34.744 1.00 96.31 172 TYR A CA 1
ATOM 1478 C C . TYR A 1 172 ? 0.390 0.336 -36.104 1.00 96.31 172 TYR A C 1
ATOM 1480 O O . TYR A 1 172 ? 1.529 0.308 -36.574 1.00 96.31 172 TYR A O 1
ATOM 1488 N N . ILE A 1 173 ? -0.611 0.914 -36.761 1.00 97.38 173 ILE A N 1
ATOM 1489 C CA . ILE A 1 173 ? -0.432 1.778 -37.929 1.00 97.38 173 ILE A CA 1
ATOM 1490 C C . ILE A 1 173 ? -1.348 2.986 -37.805 1.00 97.38 173 ILE A C 1
ATOM 1492 O O . ILE A 1 173 ? -2.520 2.841 -37.464 1.00 97.38 173 ILE A O 1
ATOM 1496 N N . PHE A 1 174 ? -0.823 4.178 -38.063 1.00 98.06 174 PHE A N 1
ATOM 1497 C CA . PHE A 1 174 ? -1.524 5.433 -37.780 1.00 98.06 174 PHE A CA 1
ATOM 1498 C C . PHE A 1 174 ? -1.868 6.159 -39.068 1.00 98.06 174 PHE A C 1
ATOM 1500 O O . PHE A 1 174 ? -1.039 6.213 -39.970 1.00 98.06 174 PHE A O 1
ATOM 1507 N N . PHE A 1 175 ? -3.076 6.710 -39.162 1.00 97.00 175 PHE A N 1
ATOM 1508 C CA . PHE A 1 175 ? -3.479 7.510 -40.318 1.00 97.00 175 PHE A CA 1
ATOM 1509 C C . PHE A 1 175 ? -3.159 8.985 -40.087 1.00 97.00 175 PHE A C 1
ATOM 1511 O O . PHE A 1 175 ? -3.613 9.564 -39.099 1.00 97.00 175 PHE A O 1
ATOM 1518 N N . ASP A 1 176 ? -2.443 9.594 -41.024 1.00 95.88 176 ASP A N 1
ATOM 1519 C CA . ASP A 1 176 ? -2.212 11.032 -41.073 1.00 95.88 176 ASP A CA 1
ATOM 1520 C C . ASP A 1 176 ? -3.217 11.662 -42.048 1.00 95.88 176 ASP A C 1
ATOM 1522 O O . ASP A 1 176 ? -3.264 11.326 -43.234 1.00 95.88 176 ASP A O 1
ATOM 1526 N N . LYS A 1 177 ? -4.071 12.554 -41.534 1.00 91.44 177 LYS A N 1
ATOM 1527 C CA . LYS A 1 177 ? -5.127 13.192 -42.333 1.00 91.44 177 LYS A CA 1
ATOM 1528 C C . LYS A 1 177 ? -4.586 14.218 -43.321 1.00 91.44 177 LYS A C 1
ATOM 1530 O O . LYS A 1 177 ? -5.203 14.393 -44.365 1.00 91.44 177 LYS A O 1
ATOM 1535 N N . GLU A 1 178 ? -3.493 14.895 -42.983 1.00 91.31 178 GLU A N 1
ATOM 1536 C CA . GLU A 1 178 ? -2.889 15.917 -43.840 1.00 91.31 178 GLU A CA 1
ATOM 1537 C C . GLU A 1 178 ? -2.199 15.255 -45.031 1.00 91.31 178 GLU A C 1
ATOM 1539 O O . GLU A 1 178 ? -2.319 15.721 -46.161 1.00 91.31 178 GLU A O 1
ATOM 1544 N N . LYS A 1 179 ? -1.542 14.116 -44.790 1.00 90.31 179 LYS A N 1
ATOM 1545 C CA . LYS A 1 179 ? -0.854 13.342 -45.833 1.00 90.31 179 LYS A CA 1
ATOM 1546 C C . LYS A 1 179 ? -1.764 12.382 -46.593 1.00 90.31 179 LYS A C 1
ATOM 1548 O O . LYS A 1 179 ? -1.415 11.945 -47.686 1.00 90.31 179 LYS A O 1
ATOM 1553 N N . GLY A 1 180 ? -2.912 12.014 -46.023 1.00 93.12 180 GLY A N 1
ATOM 1554 C CA . GLY A 1 180 ? -3.816 11.025 -46.615 1.00 93.12 180 GLY A CA 1
ATOM 1555 C C . GLY A 1 180 ? -3.234 9.604 -46.647 1.00 93.12 180 GLY A C 1
ATOM 1556 O O . GLY A 1 180 ? -3.660 8.778 -47.459 1.00 93.12 180 GLY A O 1
ATOM 1557 N N . SER A 1 181 ? -2.267 9.309 -45.778 1.00 96.12 181 SER A N 1
ATOM 1558 C CA . SER A 1 181 ? -1.490 8.067 -45.767 1.00 96.12 181 SER A CA 1
ATOM 1559 C C . SER A 1 181 ? -1.416 7.443 -44.371 1.00 96.12 181 SER A C 1
ATOM 1561 O O . SER A 1 181 ? -1.755 8.043 -43.349 1.00 96.12 181 SER A O 1
ATOM 1563 N N . TRP A 1 182 ? -1.013 6.179 -44.333 1.00 97.25 182 TRP A N 1
ATOM 1564 C CA . TRP A 1 182 ? -0.820 5.379 -43.137 1.00 97.25 182 TRP A CA 1
ATOM 1565 C C . TRP A 1 182 ? 0.668 5.199 -42.843 1.00 97.25 182 TRP A C 1
ATOM 1567 O O . TRP A 1 182 ? 1.436 4.807 -43.714 1.00 97.25 182 TRP A O 1
ATOM 1577 N N . GLY A 1 183 ? 1.077 5.417 -41.600 1.00 97.25 183 GLY A N 1
ATOM 1578 C CA . GLY A 1 183 ? 2.455 5.268 -41.147 1.00 97.25 183 GLY A CA 1
ATOM 1579 C C . GLY A 1 183 ? 2.617 4.062 -40.236 1.00 97.25 183 GLY A C 1
ATOM 1580 O O . GLY A 1 183 ? 2.117 4.074 -39.108 1.00 97.25 183 GLY A O 1
ATOM 1581 N N . CYS A 1 184 ? 3.318 3.024 -40.698 1.00 96.88 184 CYS A N 1
ATOM 1582 C CA . CYS A 1 184 ? 3.564 1.811 -39.914 1.00 96.88 184 CYS A CA 1
ATOM 1583 C C . CYS A 1 184 ? 4.584 2.082 -38.804 1.00 96.88 184 CYS A C 1
ATOM 1585 O O . CYS A 1 184 ? 5.738 2.393 -39.100 1.00 96.88 184 CYS A O 1
ATOM 1587 N N . SER A 1 185 ? 4.202 1.916 -37.533 1.00 95.12 185 SER A N 1
ATOM 1588 C CA . SER A 1 185 ? 5.110 2.180 -36.406 1.00 95.12 185 SER A CA 1
ATOM 1589 C C . SER A 1 185 ? 6.260 1.175 -36.294 1.00 95.12 185 SER A C 1
ATOM 1591 O O . SER A 1 185 ? 7.260 1.475 -35.653 1.00 95.12 185 SER A O 1
ATOM 1593 N N . CYS A 1 186 ? 6.134 -0.003 -36.916 1.00 92.69 186 CYS A N 1
ATOM 1594 C CA . CYS A 1 186 ? 7.119 -1.082 -36.815 1.00 92.69 186 CYS A CA 1
ATOM 1595 C C . CYS A 1 186 ? 8.286 -0.921 -37.797 1.00 92.69 186 CYS A C 1
ATOM 1597 O O . CYS A 1 186 ? 9.432 -1.141 -37.429 1.00 92.69 186 CYS A O 1
ATOM 1599 N N . CYS A 1 187 ? 7.994 -0.604 -39.065 1.00 94.06 187 CYS A N 1
ATOM 1600 C CA . CYS A 1 187 ? 9.004 -0.526 -40.133 1.00 94.06 187 CYS A CA 1
ATOM 1601 C C . CYS A 1 187 ? 9.205 0.885 -40.694 1.00 94.06 187 CYS A C 1
ATOM 1603 O O . CYS A 1 187 ? 10.040 1.081 -41.571 1.00 94.06 187 CYS A O 1
ATOM 1605 N N . GLY A 1 188 ? 8.413 1.858 -40.240 1.00 95.75 188 GLY A N 1
ATOM 1606 C CA . GLY A 1 188 ? 8.494 3.245 -40.692 1.00 95.75 188 GLY A CA 1
ATOM 1607 C C . GLY A 1 188 ? 7.982 3.501 -42.108 1.00 95.75 188 GLY A C 1
ATOM 1608 O O . GLY A 1 188 ? 8.072 4.638 -42.578 1.00 95.75 188 GLY A O 1
ATOM 1609 N N . ALA A 1 189 ? 7.432 2.482 -42.778 1.00 96.19 189 ALA A N 1
ATOM 1610 C CA . ALA A 1 189 ? 6.853 2.623 -44.106 1.00 96.19 189 ALA A CA 1
ATOM 1611 C C . ALA A 1 189 ? 5.609 3.512 -44.085 1.00 96.19 189 ALA A C 1
ATOM 1613 O O . ALA A 1 189 ? 4.792 3.464 -43.159 1.00 96.19 189 ALA A O 1
ATOM 1614 N N . GLU A 1 190 ? 5.481 4.292 -45.147 1.00 96.88 190 GLU A N 1
ATOM 1615 C CA . GLU A 1 190 ? 4.325 5.118 -45.447 1.00 96.88 190 GLU A CA 1
ATOM 1616 C C . GLU A 1 190 ? 3.516 4.432 -46.550 1.00 96.88 190 GLU A C 1
ATOM 1618 O O . GLU A 1 190 ? 4.076 4.026 -47.564 1.00 96.88 190 GLU A O 1
ATOM 1623 N N . ILE A 1 191 ? 2.221 4.234 -46.315 1.00 96.25 191 ILE A N 1
ATOM 1624 C CA . ILE A 1 191 ? 1.337 3.412 -47.143 1.00 96.25 191 ILE A CA 1
ATOM 1625 C C . ILE A 1 191 ? 0.104 4.248 -47.506 1.00 96.25 191 ILE A C 1
ATOM 1627 O O . ILE A 1 191 ? -0.609 4.692 -46.604 1.00 96.25 191 ILE A O 1
ATOM 1631 N N . PRO A 1 192 ? -0.200 4.472 -48.790 1.00 94.62 192 PRO A N 1
ATOM 1632 C CA . PRO A 1 192 ? -1.415 5.176 -49.203 1.00 94.62 192 PRO A CA 1
ATOM 1633 C C . PRO A 1 192 ? -2.711 4.527 -48.668 1.00 94.62 192 PRO A C 1
ATOM 1635 O O . PRO A 1 192 ? -2.814 3.302 -48.592 1.00 94.62 192 PRO A O 1
ATOM 1638 N N . ASP A 1 193 ? -3.751 5.321 -48.353 1.00 93.56 193 ASP A N 1
ATOM 1639 C CA . ASP A 1 193 ? -5.052 4.809 -47.839 1.00 93.56 193 ASP A CA 1
ATOM 1640 C C . ASP A 1 193 ? -5.710 3.777 -48.768 1.00 93.56 193 ASP A C 1
ATOM 1642 O O . ASP A 1 193 ? -6.456 2.913 -48.310 1.00 93.56 193 ASP A O 1
ATOM 1646 N N . ALA A 1 194 ? -5.437 3.856 -50.073 1.00 90.25 194 ALA A N 1
ATOM 1647 C CA . ALA A 1 194 ? -5.980 2.942 -51.072 1.00 90.25 194 ALA A CA 1
ATOM 1648 C C . ALA A 1 194 ? -5.365 1.530 -51.012 1.00 90.25 194 ALA A C 1
ATOM 1650 O O . ALA A 1 194 ? -6.058 0.556 -51.333 1.00 90.25 194 ALA A O 1
ATOM 1651 N N . GLU A 1 195 ? -4.102 1.418 -50.594 1.00 90.69 195 GLU A N 1
ATOM 1652 C CA . GLU A 1 195 ? -3.322 0.173 -50.592 1.00 90.69 195 GLU A CA 1
ATOM 1653 C C . GLU A 1 195 ? -3.549 -0.665 -49.332 1.00 90.69 195 GLU A C 1
ATOM 1655 O O . GLU A 1 195 ? -3.413 -1.887 -49.360 1.00 90.69 195 GLU A O 1
ATOM 1660 N N . LEU A 1 196 ? -3.945 -0.028 -48.229 1.00 93.69 196 LEU A N 1
ATOM 1661 C CA . LEU A 1 196 ? -4.185 -0.718 -46.969 1.00 93.69 196 LEU A CA 1
ATOM 1662 C C . LEU A 1 196 ? -5.602 -1.314 -46.931 1.00 93.69 196 LEU A C 1
ATOM 1664 O O . LEU A 1 196 ? -6.602 -0.598 -47.054 1.00 93.69 196 LEU A O 1
ATOM 1668 N N . LYS A 1 197 ? -5.700 -2.634 -46.741 1.00 94.12 197 LYS A N 1
ATOM 1669 C CA . LYS A 1 197 ? -6.970 -3.378 -46.726 1.00 94.12 197 LYS A CA 1
ATOM 1670 C C . LYS A 1 197 ? -7.201 -4.065 -45.388 1.00 94.12 197 LYS A C 1
ATOM 1672 O O . LYS A 1 197 ? -6.287 -4.631 -44.799 1.00 94.12 197 LYS A O 1
ATOM 1677 N N . ARG A 1 198 ? -8.452 -4.052 -44.928 1.00 95.62 198 ARG A N 1
ATOM 1678 C CA . ARG A 1 198 ? -8.867 -4.745 -43.706 1.00 95.62 198 ARG A CA 1
ATOM 1679 C C . ARG A 1 198 ? -8.653 -6.245 -43.868 1.00 95.62 198 ARG A C 1
ATOM 1681 O O . ARG A 1 198 ? -9.070 -6.819 -44.871 1.00 95.62 198 ARG A O 1
ATOM 1688 N N . LEU A 1 199 ? -8.079 -6.877 -42.849 1.00 93.25 199 LEU A N 1
ATOM 1689 C CA . LEU A 1 199 ? -7.718 -8.293 -42.890 1.00 93.25 199 LEU A CA 1
ATOM 1690 C C . LEU A 1 199 ? -8.938 -9.227 -42.993 1.00 93.25 199 LEU A C 1
ATOM 1692 O O . LEU A 1 199 ? -8.824 -10.307 -43.555 1.00 93.25 199 LEU A O 1
ATOM 1696 N N . SER A 1 200 ? -10.101 -8.829 -42.462 1.00 91.69 200 SER A N 1
ATOM 1697 C CA . SER A 1 200 ? -11.288 -9.695 -42.404 1.00 91.69 200 SER A CA 1
ATOM 1698 C C . SER A 1 200 ? -12.087 -9.790 -43.706 1.00 91.69 200 SER A C 1
ATOM 1700 O O . SER A 1 200 ? -12.664 -10.837 -43.974 1.00 91.69 200 SER A O 1
ATOM 1702 N N . ASP A 1 201 ? -12.169 -8.714 -44.493 1.00 92.56 201 ASP A N 1
ATOM 1703 C CA . ASP A 1 201 ? -13.040 -8.642 -45.677 1.00 92.56 201 ASP A CA 1
ATOM 1704 C C . ASP A 1 201 ? -12.398 -7.950 -46.891 1.00 92.56 201 ASP A C 1
ATOM 1706 O O . ASP A 1 201 ? -13.066 -7.732 -47.901 1.00 92.56 201 ASP A O 1
ATOM 1710 N N . GLY A 1 202 ? -11.123 -7.555 -46.799 1.00 90.69 202 GLY A N 1
ATOM 1711 C CA . GLY A 1 202 ? -10.405 -6.858 -47.868 1.00 90.69 202 GLY A CA 1
ATOM 1712 C C . GLY A 1 202 ? -10.923 -5.446 -48.165 1.00 90.69 202 GLY A C 1
ATOM 1713 O O . GLY A 1 202 ? -10.474 -4.816 -49.126 1.00 90.69 202 GLY A O 1
ATOM 1714 N N . LYS A 1 203 ? -11.864 -4.916 -47.370 1.00 93.81 203 LYS A N 1
ATOM 1715 C CA . LYS A 1 203 ? -12.438 -3.581 -47.584 1.00 93.81 203 LYS A CA 1
ATOM 1716 C C . LYS A 1 203 ? -11.538 -2.489 -47.009 1.00 93.81 203 LYS A C 1
ATOM 1718 O O . LYS A 1 203 ? -10.487 -2.734 -46.418 1.00 93.81 203 LYS A O 1
ATOM 1723 N N . LYS A 1 204 ? -11.972 -1.238 -47.180 1.00 93.12 204 LYS A N 1
ATOM 1724 C CA . LYS A 1 204 ? -11.304 -0.057 -46.626 1.00 93.12 204 LYS A CA 1
ATOM 1725 C C . LYS A 1 204 ? -11.128 -0.178 -45.107 1.00 93.12 204 LYS A C 1
ATOM 1727 O O . LYS A 1 204 ? -12.085 -0.475 -44.386 1.00 93.12 204 LYS A O 1
ATOM 1732 N N . VAL A 1 205 ? -9.918 0.101 -44.632 1.00 95.00 205 VAL A N 1
ATOM 1733 C CA . VAL A 1 205 ? -9.557 0.053 -43.210 1.00 95.00 205 VAL A CA 1
ATOM 1734 C C . VAL A 1 205 ? -10.242 1.176 -42.423 1.00 95.00 205 VAL A C 1
ATOM 1736 O O . VAL A 1 205 ? -10.229 2.350 -42.817 1.00 95.00 205 VAL A O 1
ATOM 1739 N N . ARG A 1 206 ? -10.845 0.815 -41.289 1.00 94.19 206 ARG A N 1
ATOM 1740 C CA . ARG A 1 206 ? -11.451 1.716 -40.301 1.00 94.19 206 ARG A CA 1
ATOM 1741 C C . ARG A 1 206 ? -10.617 1.721 -39.019 1.00 94.19 206 ARG A C 1
ATOM 1743 O O . ARG A 1 206 ? -9.593 1.057 -38.901 1.00 94.19 206 ARG A O 1
ATOM 1750 N N . HIS A 1 207 ? -11.047 2.518 -38.048 1.00 95.56 207 HIS A N 1
ATOM 1751 C CA . HIS A 1 207 ? -10.397 2.559 -36.743 1.00 95.56 207 HIS A CA 1
ATOM 1752 C C . HIS A 1 207 ? -10.551 1.221 -35.999 1.00 95.56 207 HIS A C 1
ATOM 1754 O O . HIS A 1 207 ? -11.651 0.680 -35.955 1.00 95.56 207 HIS A O 1
ATOM 1760 N N . ASN A 1 208 ? -9.457 0.747 -35.399 1.00 96.06 208 ASN A N 1
ATOM 1761 C CA . ASN A 1 208 ? -9.287 -0.520 -34.679 1.00 96.06 208 ASN A CA 1
ATOM 1762 C C . ASN A 1 208 ? -9.480 -1.791 -35.514 1.00 96.06 208 ASN A C 1
ATOM 1764 O O . ASN A 1 208 ? -9.485 -2.886 -34.961 1.00 96.06 208 ASN A O 1
ATOM 1768 N N . ASP A 1 209 ? -9.585 -1.668 -36.836 1.00 96.19 209 ASP A N 1
ATOM 1769 C CA . ASP A 1 209 ? -9.541 -2.836 -37.705 1.00 96.19 209 ASP A CA 1
ATOM 1770 C C . ASP A 1 209 ? -8.123 -3.444 -37.694 1.00 96.19 209 ASP A C 1
ATOM 1772 O O . ASP A 1 209 ? -7.120 -2.723 -37.698 1.00 96.19 209 ASP A O 1
ATOM 1776 N N . LEU A 1 210 ? -8.042 -4.775 -37.734 1.00 96.56 210 LEU A N 1
ATOM 1777 C CA . LEU A 1 210 ? -6.797 -5.489 -38.019 1.00 96.56 210 LEU A CA 1
ATOM 1778 C C . LEU A 1 210 ? -6.479 -5.412 -39.517 1.00 96.56 210 LEU A C 1
ATOM 1780 O O . LEU A 1 210 ? -7.357 -5.577 -40.369 1.00 96.56 210 LEU A O 1
ATOM 1784 N N . THR A 1 211 ? -5.211 -5.182 -39.833 1.00 95.81 211 THR A N 1
ATOM 1785 C CA . THR A 1 211 ? -4.668 -5.104 -41.193 1.00 95.81 211 THR A CA 1
ATOM 1786 C C . THR A 1 211 ? -3.276 -5.726 -41.229 1.00 95.81 211 THR A C 1
ATOM 1788 O O . THR A 1 211 ? -2.678 -5.996 -40.189 1.00 95.81 211 THR A O 1
ATOM 1791 N N . GLU A 1 212 ? -2.745 -5.949 -42.423 1.00 96.00 212 GLU A N 1
ATOM 1792 C CA . GLU A 1 212 ? -1.352 -6.338 -42.629 1.00 96.00 212 GLU A CA 1
ATOM 1793 C C . GLU A 1 212 ? -0.568 -5.169 -43.237 1.00 96.00 212 GLU A C 1
ATOM 1795 O O . GLU A 1 212 ? -1.073 -4.476 -44.121 1.00 96.00 212 GLU A O 1
ATOM 1800 N N . CYS A 1 213 ? 0.655 -4.918 -42.761 1.00 94.94 213 CYS A N 1
ATOM 1801 C CA . CYS A 1 213 ? 1.548 -3.953 -43.403 1.00 94.94 213 CYS A CA 1
ATOM 1802 C C . CYS A 1 213 ? 2.030 -4.508 -44.756 1.00 94.94 213 CYS A C 1
ATOM 1804 O O . CYS A 1 213 ? 2.710 -5.535 -44.755 1.00 94.94 213 CYS A O 1
ATOM 1806 N N . PRO A 1 214 ? 1.821 -3.823 -45.897 1.00 94.19 214 PRO A N 1
ATOM 1807 C CA . PRO A 1 214 ? 2.335 -4.284 -47.186 1.00 94.19 214 PRO A CA 1
ATOM 1808 C C . PRO A 1 214 ? 3.863 -4.418 -47.227 1.00 94.19 214 PRO A C 1
ATOM 1810 O O . PRO A 1 214 ? 4.359 -5.272 -47.960 1.00 94.19 214 PRO A O 1
ATOM 1813 N N . ASN A 1 215 ? 4.582 -3.627 -46.420 1.00 94.75 215 ASN A N 1
ATOM 1814 C CA . ASN A 1 215 ? 6.043 -3.616 -46.356 1.00 94.75 215 ASN A CA 1
ATOM 1815 C C . ASN A 1 215 ? 6.607 -4.712 -45.435 1.00 94.75 215 ASN A C 1
ATOM 1817 O O . ASN A 1 215 ? 7.307 -5.603 -45.900 1.00 94.75 215 ASN A O 1
ATOM 1821 N N . CYS A 1 216 ? 6.294 -4.686 -44.132 1.00 94.31 216 CYS A N 1
ATOM 1822 C CA . CYS A 1 216 ? 6.879 -5.634 -43.169 1.00 94.31 216 CYS A CA 1
ATOM 1823 C C . CYS A 1 216 ? 6.037 -6.887 -42.900 1.00 94.31 216 CYS A C 1
ATOM 1825 O O . CYS A 1 216 ? 6.440 -7.713 -42.086 1.00 94.31 216 CYS A O 1
ATOM 1827 N N . LYS A 1 217 ? 4.859 -7.013 -43.525 1.00 94.31 217 LYS A N 1
ATOM 1828 C CA . LYS A 1 217 ? 3.929 -8.152 -43.397 1.00 94.31 217 LYS A CA 1
ATOM 1829 C C . LYS A 1 217 ? 3.441 -8.455 -41.975 1.00 94.31 217 LYS A C 1
ATOM 1831 O O . LYS A 1 217 ? 2.767 -9.454 -41.746 1.00 94.31 217 LYS A O 1
ATOM 1836 N N . LYS A 1 218 ? 3.727 -7.584 -41.002 1.00 92.44 218 LYS A N 1
ATOM 1837 C CA . LYS A 1 218 ? 3.181 -7.701 -39.647 1.00 92.44 218 LYS A CA 1
ATOM 1838 C C . LYS A 1 218 ? 1.675 -7.439 -39.661 1.00 92.44 218 LYS A C 1
ATOM 1840 O O . LYS A 1 218 ? 1.208 -6.510 -40.328 1.00 92.44 218 LYS A O 1
ATOM 1845 N N . LYS A 1 219 ? 0.940 -8.220 -38.867 1.00 95.00 219 LYS A N 1
ATOM 1846 C CA . LYS A 1 219 ? -0.453 -7.937 -38.498 1.00 95.00 219 LYS A CA 1
ATOM 1847 C C . LYS A 1 219 ? -0.463 -6.801 -37.480 1.00 95.00 219 LYS A C 1
ATOM 1849 O O . LYS A 1 219 ? 0.226 -6.888 -36.469 1.00 95.00 219 LYS A O 1
ATOM 1854 N N . ILE A 1 220 ? -1.211 -5.743 -37.764 1.00 95.69 220 ILE A N 1
ATOM 1855 C CA . ILE A 1 220 ? -1.203 -4.490 -37.002 1.00 95.69 220 ILE A CA 1
ATOM 1856 C C . ILE A 1 220 ? -2.623 -3.928 -36.870 1.00 95.69 220 ILE A C 1
ATOM 1858 O O . ILE A 1 220 ? -3.481 -4.144 -37.728 1.00 95.69 220 ILE A O 1
ATOM 1862 N N . VAL A 1 221 ? -2.871 -3.182 -35.799 1.00 97.00 221 VAL A N 1
ATOM 1863 C CA . VAL A 1 221 ? -4.146 -2.527 -35.502 1.00 97.00 221 VAL A CA 1
ATOM 1864 C C . VAL A 1 221 ? -4.140 -1.107 -36.065 1.00 97.00 221 VAL A C 1
ATOM 1866 O O . VAL A 1 221 ? -3.278 -0.283 -35.746 1.00 97.00 221 VAL A O 1
ATOM 1869 N N . ALA A 1 222 ? -5.138 -0.787 -36.883 1.00 96.69 222 ALA A N 1
ATOM 1870 C CA . ALA A 1 222 ? -5.237 0.500 -37.554 1.00 96.69 222 ALA A CA 1
ATOM 1871 C C . ALA A 1 222 ? -5.822 1.605 -36.660 1.00 96.69 222 ALA A C 1
ATOM 1873 O O . ALA A 1 222 ? -6.976 1.572 -36.232 1.00 96.69 222 ALA A O 1
ATOM 1874 N N . LYS A 1 223 ? -5.060 2.669 -36.424 1.00 97.50 223 LYS A N 1
ATOM 1875 C CA . LYS A 1 223 ? -5.450 3.829 -35.619 1.00 97.50 223 LYS A CA 1
ATOM 1876 C C . LYS A 1 223 ? -5.729 5.039 -36.516 1.00 97.50 223 LYS A C 1
ATOM 1878 O O . LYS A 1 223 ? -4.853 5.832 -36.827 1.00 97.50 223 LYS A O 1
ATOM 1883 N N . LYS A 1 224 ? -6.996 5.186 -36.932 1.00 95.12 224 LYS A N 1
ATOM 1884 C CA . LYS A 1 224 ? -7.456 6.320 -37.765 1.00 95.12 224 LYS A CA 1
ATOM 1885 C C . LYS A 1 224 ? -7.849 7.591 -36.996 1.00 95.12 224 LYS A C 1
ATOM 1887 O O . LYS A 1 224 ? -7.883 8.675 -37.567 1.00 95.12 224 LYS A O 1
ATOM 1892 N N . ARG A 1 225 ? -8.235 7.446 -35.724 1.00 93.38 225 ARG A N 1
ATOM 1893 C CA . ARG A 1 225 ? -8.739 8.531 -34.855 1.00 93.38 225 ARG A CA 1
ATOM 1894 C C . ARG A 1 225 ? -7.787 8.871 -33.706 1.00 93.38 225 ARG A C 1
ATOM 1896 O O . ARG A 1 225 ? -8.126 9.680 -32.854 1.00 93.38 225 ARG A O 1
ATOM 1903 N N . THR A 1 226 ? -6.630 8.226 -33.673 1.00 94.62 226 THR A N 1
ATOM 1904 C CA . THR A 1 226 ? -5.644 8.332 -32.600 1.00 94.62 226 THR A CA 1
ATOM 1905 C C . THR A 1 226 ? -4.305 8.589 -33.263 1.00 94.62 226 THR A C 1
ATOM 1907 O O . THR A 1 226 ? -3.998 7.911 -34.237 1.00 94.62 226 THR A O 1
ATOM 1910 N N . ASP A 1 227 ? -3.542 9.554 -32.764 1.00 93.44 227 ASP A N 1
ATOM 1911 C CA . ASP A 1 227 ? -2.225 9.936 -33.286 1.00 93.44 227 ASP A CA 1
ATOM 1912 C C . ASP A 1 227 ? -1.095 9.073 -32.703 1.00 93.44 227 ASP A C 1
ATOM 1914 O O . ASP A 1 227 ? -0.072 8.861 -33.353 1.00 93.44 227 ASP A O 1
ATOM 1918 N N . ARG A 1 228 ? -1.289 8.556 -31.482 1.00 95.56 228 ARG A N 1
ATOM 1919 C CA . ARG A 1 228 ? -0.315 7.714 -30.783 1.00 95.56 228 ARG A CA 1
ATOM 1920 C C . ARG A 1 228 ? -0.942 6.758 -29.770 1.00 95.56 228 ARG A C 1
ATOM 1922 O O .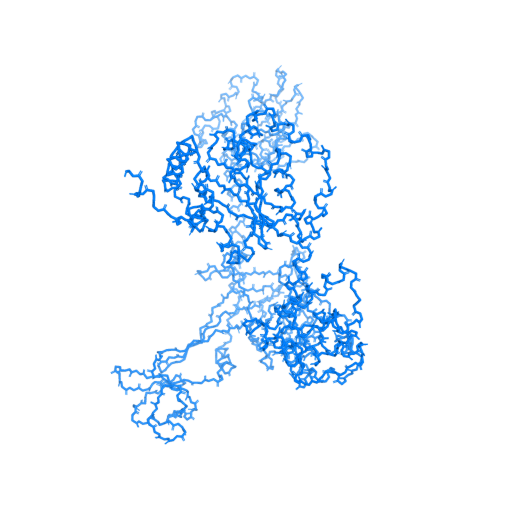 ARG A 1 228 ? -1.954 7.068 -29.145 1.00 95.56 228 ARG A O 1
ATOM 1929 N N . VAL A 1 229 ? -0.282 5.632 -29.531 1.00 96.00 229 VAL A N 1
ATOM 1930 C CA . VAL A 1 229 ? -0.569 4.710 -28.420 1.00 96.00 229 VAL A CA 1
ATOM 1931 C C . VAL A 1 229 ? 0.617 4.728 -27.460 1.00 96.00 229 VAL A C 1
ATOM 1933 O O . VAL A 1 229 ? 1.767 4.745 -27.894 1.00 96.00 229 VAL A O 1
ATOM 1936 N N . LYS A 1 230 ? 0.354 4.755 -26.150 1.00 95.69 230 LYS A N 1
ATOM 1937 C CA . LYS A 1 230 ? 1.388 4.765 -25.105 1.00 95.69 230 LYS A CA 1
ATOM 1938 C C . LYS A 1 230 ? 1.185 3.592 -24.156 1.00 95.69 230 LYS A C 1
ATOM 1940 O O . LYS A 1 230 ? 0.085 3.422 -23.639 1.00 95.69 230 LYS A O 1
ATOM 1945 N N . LYS A 1 231 ? 2.259 2.862 -23.857 1.00 94.88 231 LYS A N 1
ATOM 1946 C CA . LYS A 1 231 ? 2.298 1.825 -22.817 1.00 94.88 231 LYS A CA 1
ATOM 1947 C C . LYS A 1 231 ? 3.370 2.182 -21.794 1.00 94.88 231 LYS A C 1
ATOM 1949 O O . LYS A 1 231 ? 4.457 2.627 -22.161 1.00 94.88 231 LYS A O 1
ATOM 1954 N N . LYS A 1 232 ? 3.046 2.028 -20.511 1.00 95.44 232 LYS A N 1
ATOM 1955 C CA . LYS A 1 232 ? 3.992 2.205 -19.404 1.00 95.44 232 LYS A CA 1
ATOM 1956 C C . LYS A 1 232 ? 4.337 0.843 -18.818 1.00 95.44 232 LYS A C 1
ATOM 1958 O O . LYS A 1 232 ? 3.444 0.017 -18.644 1.00 95.44 232 LYS A O 1
ATOM 1963 N N . THR A 1 233 ? 5.605 0.627 -18.503 1.00 96.06 233 THR A N 1
ATOM 1964 C CA . THR A 1 233 ? 6.079 -0.592 -17.838 1.00 96.06 233 THR A CA 1
ATOM 1965 C C . THR A 1 233 ? 7.308 -0.294 -16.982 1.00 96.06 233 THR A C 1
ATOM 1967 O O . THR A 1 233 ? 7.808 0.830 -16.993 1.00 96.06 233 THR A O 1
ATOM 1970 N N . GLY A 1 234 ? 7.770 -1.281 -16.222 1.00 97.12 234 GLY A N 1
ATOM 1971 C CA . GLY A 1 234 ? 9.015 -1.215 -15.467 1.00 97.12 234 GLY A CA 1
ATOM 1972 C C . GLY A 1 234 ? 10.117 -2.051 -16.117 1.00 97.12 234 GLY A C 1
ATOM 1973 O O . GLY A 1 234 ? 9.849 -3.074 -16.753 1.00 97.12 234 GLY A O 1
ATOM 1974 N N . LEU A 1 235 ? 11.364 -1.650 -15.903 1.00 97.88 235 LEU A N 1
ATOM 1975 C CA . LEU A 1 235 ? 12.546 -2.425 -16.272 1.00 97.88 235 LEU A CA 1
ATOM 1976 C C . LEU A 1 235 ? 13.531 -2.427 -15.107 1.00 97.88 235 LEU A C 1
ATOM 1978 O O . LEU A 1 235 ? 13.847 -1.372 -14.564 1.00 97.88 235 LEU A O 1
ATOM 1982 N N . TYR A 1 236 ? 14.036 -3.606 -14.769 1.00 97.94 236 TYR A N 1
ATOM 1983 C CA . TYR A 1 236 ? 15.087 -3.811 -13.787 1.00 97.94 236 TYR A CA 1
ATOM 1984 C C . TYR A 1 236 ? 16.362 -4.270 -14.481 1.00 97.94 236 TYR A C 1
ATOM 1986 O O . TYR A 1 236 ? 16.324 -5.137 -15.357 1.00 97.94 236 TYR A O 1
ATOM 1994 N N . PHE A 1 237 ? 17.496 -3.728 -14.056 1.00 96.81 237 PHE A N 1
ATOM 1995 C CA . PHE A 1 237 ? 18.811 -4.148 -14.522 1.00 96.81 237 PHE A CA 1
ATOM 1996 C C . PHE A 1 237 ? 19.775 -4.248 -13.341 1.00 96.81 237 PHE A C 1
ATOM 1998 O O . PHE A 1 237 ? 19.914 -3.307 -12.563 1.00 96.81 237 PHE A O 1
ATOM 2005 N N . ILE A 1 238 ? 20.415 -5.406 -13.193 1.00 96.69 238 ILE A N 1
ATOM 2006 C CA . ILE A 1 238 ? 21.343 -5.702 -12.100 1.00 96.69 238 ILE A CA 1
ATOM 2007 C C . ILE A 1 238 ? 22.736 -5.853 -12.694 1.00 96.69 238 ILE A C 1
ATOM 2009 O O . ILE A 1 238 ? 22.923 -6.626 -13.633 1.00 96.69 238 ILE A O 1
ATOM 2013 N N . SER A 1 239 ? 23.707 -5.135 -12.137 1.00 94.81 239 SER A N 1
ATOM 2014 C CA . SER A 1 239 ? 25.093 -5.179 -12.606 1.00 94.81 239 SER A CA 1
ATOM 2015 C C . SER A 1 239 ? 26.094 -4.988 -11.463 1.00 94.81 239 SER A C 1
ATOM 2017 O O . SER A 1 239 ? 25.810 -4.229 -10.525 1.00 94.81 239 SER A O 1
ATOM 2019 N N . PRO A 1 240 ? 27.284 -5.613 -11.535 1.00 94.12 240 PRO A N 1
ATOM 2020 C CA . PRO A 1 240 ? 28.377 -5.275 -10.633 1.00 94.12 240 PRO A CA 1
ATOM 2021 C C . PRO A 1 240 ? 28.797 -3.814 -10.851 1.00 94.12 240 PRO A C 1
ATOM 2023 O O . PRO A 1 240 ? 28.766 -3.310 -11.973 1.00 94.12 240 PRO A O 1
ATOM 2026 N N . LEU A 1 241 ? 29.161 -3.122 -9.768 1.00 92.81 241 LEU A N 1
ATOM 2027 C CA . LEU A 1 241 ? 29.623 -1.731 -9.825 1.00 92.81 241 LEU A CA 1
ATOM 2028 C C . LEU A 1 241 ? 31.139 -1.668 -9.630 1.00 92.81 241 LEU A C 1
ATOM 2030 O O . LEU A 1 241 ? 31.867 -1.126 -10.452 1.00 92.81 241 LEU A O 1
ATOM 2034 N N . ASN A 1 242 ? 31.615 -2.232 -8.522 1.00 91.06 242 ASN A N 1
ATOM 2035 C CA . ASN A 1 242 ? 33.026 -2.344 -8.174 1.00 91.06 242 ASN A CA 1
ATOM 2036 C C . ASN A 1 242 ? 33.197 -3.432 -7.097 1.00 91.06 242 ASN A C 1
ATOM 2038 O O . ASN A 1 242 ? 32.250 -4.128 -6.738 1.00 91.06 242 ASN A O 1
ATOM 2042 N N . ARG A 1 243 ? 34.402 -3.565 -6.531 1.00 89.81 243 ARG A N 1
ATOM 2043 C CA . ARG A 1 243 ? 34.682 -4.558 -5.476 1.00 89.81 243 ARG A CA 1
ATOM 2044 C C . ARG A 1 243 ? 33.842 -4.379 -4.203 1.00 89.81 243 ARG A C 1
ATOM 2046 O O . ARG A 1 243 ? 33.712 -5.327 -3.440 1.00 89.81 243 ARG A O 1
ATOM 2053 N N . GLU A 1 244 ? 33.301 -3.188 -3.940 1.00 90.31 244 GLU A N 1
ATOM 2054 C CA . GLU A 1 244 ? 32.528 -2.908 -2.724 1.00 90.31 244 GLU A CA 1
ATOM 2055 C C . GLU A 1 244 ? 31.012 -3.007 -2.904 1.00 90.31 244 GLU A C 1
ATOM 2057 O O . GLU A 1 244 ? 30.289 -3.049 -1.902 1.00 90.31 244 GLU A O 1
ATOM 2062 N N . ALA A 1 245 ? 30.514 -2.946 -4.139 1.00 93.50 245 ALA A N 1
ATOM 2063 C CA . ALA A 1 245 ? 29.099 -2.728 -4.394 1.00 93.50 245 ALA A CA 1
ATOM 2064 C C . ALA A 1 245 ? 28.635 -3.272 -5.743 1.00 93.50 245 ALA A C 1
ATOM 2066 O O . ALA A 1 245 ? 29.390 -3.478 -6.692 1.00 93.50 245 ALA A O 1
ATOM 2067 N N . SER A 1 246 ? 27.331 -3.448 -5.837 1.00 95.38 246 SER A N 1
ATOM 2068 C CA . SER A 1 246 ? 26.595 -3.700 -7.064 1.00 95.38 246 SER A CA 1
ATOM 2069 C C . SER A 1 246 ? 25.362 -2.814 -7.087 1.00 95.38 246 SER A C 1
ATOM 2071 O O . SER A 1 246 ? 24.971 -2.251 -6.060 1.00 95.38 246 SER A O 1
ATOM 2073 N N . VAL A 1 247 ? 24.789 -2.633 -8.269 1.00 95.69 247 VAL A N 1
ATOM 2074 C CA . VAL A 1 247 ? 23.674 -1.714 -8.473 1.00 95.69 247 VAL A CA 1
ATOM 2075 C C . VAL A 1 247 ? 22.510 -2.447 -9.121 1.00 95.69 247 VAL A C 1
ATOM 2077 O O . VAL A 1 247 ? 22.678 -3.191 -10.087 1.00 95.69 247 VAL A O 1
ATOM 2080 N N . ILE A 1 248 ? 21.325 -2.231 -8.564 1.00 96.56 248 ILE A N 1
ATOM 2081 C CA . ILE A 1 248 ? 20.049 -2.611 -9.159 1.00 96.56 248 ILE A CA 1
ATOM 2082 C C . ILE A 1 248 ? 19.381 -1.311 -9.606 1.00 96.56 248 ILE A C 1
ATOM 2084 O O . ILE A 1 248 ? 19.067 -0.447 -8.786 1.00 96.56 248 ILE A O 1
ATOM 2088 N N . GLN A 1 249 ? 19.199 -1.169 -10.910 1.00 96.19 249 GLN A N 1
ATOM 2089 C CA . GLN A 1 249 ? 18.608 -0.006 -11.563 1.00 96.19 249 GLN A CA 1
ATOM 2090 C C . GLN A 1 249 ? 17.152 -0.318 -11.900 1.00 96.19 249 GLN A C 1
ATOM 2092 O O . GLN A 1 249 ? 16.867 -1.373 -12.469 1.00 96.19 249 GLN A O 1
ATOM 2097 N N . TYR A 1 250 ? 16.240 0.592 -11.563 1.00 97.25 250 TYR A N 1
ATOM 2098 C CA . TYR A 1 250 ? 14.849 0.554 -12.001 1.00 97.25 250 TYR A CA 1
ATOM 2099 C C . TYR A 1 250 ? 14.546 1.747 -12.908 1.00 97.25 250 TYR A C 1
ATOM 2101 O O . TYR A 1 250 ? 14.730 2.907 -12.520 1.00 97.25 250 TYR A O 1
ATOM 2109 N N . TYR A 1 251 ? 14.001 1.445 -14.083 1.00 96.38 251 TYR A N 1
ATOM 2110 C CA . TYR A 1 251 ? 13.541 2.422 -15.059 1.00 96.38 251 TYR A CA 1
ATOM 2111 C C . TYR A 1 251 ? 12.016 2.409 -15.135 1.00 96.38 251 TYR A C 1
ATOM 2113 O O . TYR A 1 251 ? 11.403 1.355 -15.329 1.00 96.38 251 TYR A O 1
ATOM 2121 N N . ASP A 1 252 ? 11.410 3.592 -15.049 1.00 96.69 252 ASP A N 1
ATOM 2122 C CA . ASP A 1 252 ? 10.063 3.799 -15.567 1.00 96.69 252 ASP A CA 1
ATOM 2123 C C . ASP A 1 252 ? 10.177 3.867 -17.098 1.00 96.69 252 ASP A C 1
ATOM 2125 O O . ASP A 1 252 ? 10.862 4.722 -17.661 1.00 96.69 252 ASP A O 1
ATOM 2129 N N . VAL A 1 253 ? 9.528 2.932 -17.788 1.00 96.69 253 VAL A N 1
ATOM 2130 C CA . VAL A 1 253 ? 9.611 2.811 -19.244 1.00 96.69 253 VAL A CA 1
ATOM 2131 C C . VAL A 1 253 ? 8.331 3.299 -19.888 1.00 96.69 253 VAL A C 1
ATOM 2133 O O . VAL A 1 253 ? 7.224 2.932 -19.481 1.00 96.69 253 VAL A O 1
ATOM 2136 N N . LYS A 1 254 ? 8.484 4.086 -20.952 1.00 96.88 254 LYS A N 1
ATOM 2137 C CA . LYS A 1 254 ? 7.387 4.515 -21.813 1.00 96.88 254 LYS A CA 1
ATOM 2138 C C . LYS A 1 254 ? 7.648 4.077 -23.248 1.00 96.88 254 LYS A C 1
ATOM 2140 O O . LYS A 1 254 ? 8.587 4.542 -23.890 1.00 96.88 254 LYS A O 1
ATOM 2145 N N . ILE A 1 255 ? 6.776 3.208 -23.749 1.00 96.06 255 ILE A N 1
ATOM 2146 C CA . ILE A 1 255 ? 6.748 2.806 -25.153 1.00 96.06 255 ILE A CA 1
ATOM 2147 C C . ILE A 1 255 ? 5.684 3.645 -25.856 1.00 96.06 255 ILE A C 1
ATOM 2149 O O . ILE A 1 255 ? 4.536 3.690 -25.405 1.00 96.06 255 ILE A O 1
ATOM 2153 N N . THR A 1 256 ? 6.067 4.350 -26.918 1.00 96.69 256 THR A N 1
ATOM 2154 C CA . THR A 1 256 ? 5.157 5.183 -27.712 1.00 96.69 256 THR A CA 1
ATOM 2155 C C . THR A 1 256 ? 5.179 4.718 -29.158 1.00 96.69 256 THR A C 1
ATOM 2157 O O . THR A 1 256 ? 6.211 4.807 -29.815 1.00 96.69 256 THR A O 1
ATOM 2160 N N . TRP A 1 257 ? 4.030 4.267 -29.654 1.00 96.81 257 TRP A N 1
ATOM 2161 C CA . TRP A 1 257 ? 3.802 4.015 -31.073 1.00 96.81 257 TRP A CA 1
ATOM 2162 C C . TRP A 1 257 ? 3.096 5.225 -31.667 1.00 96.81 257 TRP A C 1
ATOM 2164 O O . TRP A 1 257 ? 2.093 5.689 -31.123 1.00 96.81 257 TRP A O 1
ATOM 2174 N N . GLU A 1 258 ? 3.610 5.726 -32.777 1.00 96.19 258 GLU A N 1
ATOM 2175 C CA . GLU A 1 258 ? 3.062 6.860 -33.510 1.00 96.19 258 GLU A CA 1
ATOM 2176 C C . GLU A 1 258 ? 3.323 6.686 -35.011 1.00 96.19 258 GLU A C 1
ATOM 2178 O O . GLU A 1 258 ? 3.874 5.676 -35.465 1.00 96.19 258 GLU A O 1
ATOM 2183 N N . TYR A 1 259 ? 2.886 7.658 -35.807 1.00 96.44 259 TYR A N 1
ATOM 2184 C CA . TYR A 1 259 ? 3.051 7.635 -37.254 1.00 96.44 259 TYR A CA 1
ATOM 2185 C C . TYR A 1 259 ? 4.509 7.348 -37.655 1.00 96.44 259 TYR A C 1
ATOM 2187 O O . TYR A 1 259 ? 5.409 8.147 -37.400 1.00 96.44 259 TYR A O 1
ATOM 2195 N N . ARG A 1 260 ? 4.727 6.187 -38.293 1.00 96.44 260 ARG A N 1
ATOM 2196 C CA . ARG A 1 260 ? 6.029 5.698 -38.798 1.00 96.44 260 ARG A CA 1
ATOM 2197 C C . ARG A 1 260 ? 7.106 5.429 -37.741 1.00 96.44 260 ARG A C 1
ATOM 2199 O O . ARG A 1 260 ? 8.258 5.195 -38.105 1.00 96.44 260 ARG A O 1
ATOM 2206 N N . ARG A 1 261 ? 6.781 5.455 -36.449 1.00 94.88 261 ARG A N 1
ATOM 2207 C CA . ARG A 1 261 ? 7.794 5.341 -35.397 1.00 94.88 261 ARG A CA 1
ATOM 2208 C C . ARG A 1 261 ? 7.279 4.604 -34.171 1.00 94.88 261 ARG A C 1
ATOM 2210 O O . ARG A 1 261 ? 6.141 4.785 -33.753 1.00 94.88 261 ARG A O 1
ATOM 2217 N N . CYS A 1 262 ? 8.170 3.839 -33.555 1.00 94.50 262 CYS A N 1
ATOM 2218 C CA . CYS A 1 262 ? 8.043 3.412 -32.173 1.00 94.50 262 CYS A CA 1
ATOM 2219 C C . CYS A 1 262 ? 9.265 3.884 -31.376 1.00 94.50 262 CYS A C 1
ATOM 2221 O O . CYS A 1 262 ? 10.399 3.781 -31.849 1.00 94.50 262 CYS A O 1
ATOM 2223 N N . THR A 1 263 ? 9.046 4.419 -30.176 1.00 95.31 263 THR A N 1
ATOM 2224 C CA . THR A 1 263 ? 10.110 4.815 -29.246 1.00 95.31 263 THR A CA 1
ATOM 2225 C C . THR A 1 263 ? 9.988 4.081 -27.923 1.00 95.31 263 THR A C 1
ATOM 2227 O O . THR A 1 263 ? 8.892 3.917 -27.393 1.00 95.31 263 THR A O 1
ATOM 2230 N N . VAL A 1 264 ? 11.135 3.676 -27.373 1.00 96.38 264 VAL A N 1
ATOM 2231 C CA . VAL A 1 264 ? 11.259 3.120 -26.021 1.00 96.38 264 VAL A CA 1
ATOM 2232 C C . VAL A 1 264 ? 12.106 4.081 -25.192 1.00 96.38 264 VAL A C 1
ATOM 2234 O O . VAL A 1 264 ? 13.331 4.146 -25.332 1.00 96.38 264 VAL A O 1
ATOM 2237 N N . GLU A 1 265 ? 11.434 4.862 -24.354 1.00 96.00 265 GLU A N 1
ATOM 2238 C CA . GLU A 1 265 ? 12.042 5.832 -23.446 1.00 96.00 265 GLU A CA 1
ATOM 2239 C C . GLU A 1 265 ? 12.274 5.162 -22.087 1.00 96.00 265 GLU A C 1
ATOM 2241 O O . GLU A 1 265 ? 11.356 4.555 -21.534 1.00 96.00 265 GLU A O 1
ATOM 2246 N N . LEU A 1 266 ? 13.499 5.260 -21.563 1.00 94.94 266 LEU A N 1
ATOM 2247 C CA . LEU A 1 266 ? 13.887 4.728 -20.255 1.00 94.94 266 LEU A CA 1
ATOM 2248 C C . LEU A 1 266 ? 14.178 5.913 -19.332 1.00 94.94 266 LEU A C 1
ATOM 2250 O O . LEU A 1 266 ? 15.100 6.675 -19.620 1.00 94.94 266 LEU A O 1
ATOM 2254 N N . ASP A 1 267 ? 13.404 6.058 -18.259 1.00 93.00 267 ASP A N 1
ATOM 2255 C CA . ASP A 1 267 ? 13.607 7.072 -17.221 1.00 93.00 267 ASP A CA 1
ATOM 2256 C C . ASP A 1 267 ? 14.099 6.394 -15.937 1.00 93.00 267 ASP A C 1
ATOM 2258 O O . ASP A 1 267 ? 13.330 5.729 -15.232 1.00 93.00 267 ASP A O 1
ATOM 2262 N N . GLU A 1 268 ? 15.399 6.502 -15.658 1.00 91.88 268 GLU A N 1
ATOM 2263 C CA . GLU A 1 268 ? 15.998 5.899 -14.469 1.00 91.88 268 GLU A CA 1
ATOM 2264 C C . GLU A 1 268 ? 15.461 6.582 -13.218 1.00 91.88 268 GLU A C 1
ATOM 2266 O O . GLU A 1 268 ? 15.670 7.769 -13.002 1.00 91.88 268 GLU A O 1
ATOM 2271 N N . SER A 1 269 ? 14.734 5.837 -12.392 1.00 91.19 269 SER A N 1
ATOM 2272 C CA . SER A 1 269 ? 13.951 6.434 -11.309 1.00 91.19 269 SER A CA 1
ATOM 2273 C C . SER A 1 269 ? 14.416 6.017 -9.922 1.00 91.19 269 SER A C 1
ATOM 2275 O O . SER A 1 269 ? 14.286 6.800 -8.977 1.00 91.19 269 SER A O 1
ATOM 2277 N N . VAL A 1 270 ? 14.930 4.792 -9.775 1.00 95.00 270 VAL A N 1
ATOM 2278 C CA . VAL A 1 270 ? 15.380 4.254 -8.484 1.00 95.00 270 VAL A CA 1
ATOM 2279 C C . VAL A 1 270 ? 16.656 3.444 -8.680 1.00 95.00 270 VAL A C 1
ATOM 2281 O O . VAL A 1 270 ? 16.719 2.581 -9.553 1.00 95.00 270 VAL A O 1
ATOM 2284 N N . LEU A 1 271 ? 17.640 3.685 -7.817 1.00 94.88 271 LEU A N 1
ATOM 2285 C CA . LEU A 1 271 ? 18.849 2.880 -7.693 1.00 94.88 271 LEU A CA 1
ATOM 2286 C C . LEU A 1 271 ? 18.874 2.211 -6.324 1.00 94.88 271 LEU A C 1
ATOM 2288 O O . LEU A 1 271 ? 18.714 2.874 -5.296 1.00 94.88 271 LEU A O 1
ATOM 2292 N N . VAL A 1 272 ? 19.148 0.913 -6.297 1.00 95.12 272 VAL A N 1
ATOM 2293 C CA . VAL A 1 272 ? 19.443 0.179 -5.067 1.00 95.12 272 VAL A CA 1
ATOM 2294 C C . VAL A 1 272 ? 20.905 -0.241 -5.111 1.00 95.12 272 VAL A C 1
ATOM 2296 O O . VAL A 1 272 ? 21.304 -1.097 -5.899 1.00 95.12 272 VAL A O 1
ATOM 2299 N N . MET A 1 273 ? 21.715 0.386 -4.262 1.00 95.06 273 MET A N 1
ATOM 2300 C CA . MET A 1 273 ? 23.104 0.000 -4.043 1.00 95.06 273 MET A CA 1
ATOM 2301 C C . MET A 1 273 ? 23.141 -1.177 -3.075 1.00 95.06 273 MET A C 1
ATOM 2303 O O . MET A 1 273 ? 22.804 -1.024 -1.898 1.00 95.06 273 MET A O 1
ATOM 2307 N N . ALA A 1 274 ? 23.561 -2.330 -3.586 1.00 95.94 274 ALA A N 1
ATOM 2308 C CA . ALA A 1 274 ? 23.779 -3.561 -2.843 1.00 95.94 274 ALA A CA 1
ATOM 2309 C C . ALA A 1 274 ? 25.268 -3.676 -2.504 1.00 95.94 274 ALA A C 1
ATOM 2311 O O . ALA A 1 274 ? 26.105 -3.941 -3.366 1.00 95.94 274 ALA A O 1
ATOM 2312 N N . TYR A 1 275 ? 25.625 -3.423 -1.253 1.00 95.25 275 TYR A N 1
ATOM 2313 C CA . TYR A 1 275 ? 27.007 -3.455 -0.801 1.00 95.25 275 TYR A CA 1
ATOM 2314 C C . TYR A 1 275 ? 27.451 -4.876 -0.458 1.00 95.25 275 TYR A C 1
ATOM 2316 O O . TYR A 1 275 ? 26.721 -5.628 0.185 1.00 95.25 275 TYR A O 1
ATOM 2324 N N . LYS A 1 276 ? 28.686 -5.208 -0.841 1.00 94.38 276 LYS A N 1
ATOM 2325 C CA . LYS A 1 276 ? 29.316 -6.488 -0.520 1.00 94.38 276 LYS A CA 1
ATOM 2326 C C . LYS A 1 276 ? 29.630 -6.544 0.983 1.00 94.38 276 LYS A C 1
ATOM 2328 O O . LYS A 1 276 ? 30.316 -5.666 1.522 1.00 94.38 276 LYS A O 1
ATOM 2333 N N . ILE A 1 277 ? 29.097 -7.555 1.660 1.00 93.50 277 ILE A N 1
ATOM 2334 C CA . ILE A 1 277 ? 29.224 -7.793 3.098 1.00 93.50 277 ILE A CA 1
ATOM 2335 C C . ILE A 1 277 ? 30.688 -8.119 3.422 1.00 93.50 277 ILE A C 1
ATOM 2337 O O . ILE A 1 277 ? 31.373 -8.802 2.667 1.00 93.50 277 ILE A O 1
ATOM 2341 N N . GLY A 1 278 ? 31.200 -7.578 4.529 1.00 89.38 278 GLY A N 1
ATOM 2342 C CA . GLY A 1 278 ? 32.577 -7.813 4.985 1.00 89.38 278 GLY A CA 1
ATOM 2343 C C . GLY A 1 278 ? 33.662 -6.990 4.276 1.00 89.38 278 GLY A C 1
ATOM 2344 O O . GLY A 1 278 ? 34.760 -6.873 4.811 1.00 89.38 278 GLY A O 1
ATOM 2345 N N . VAL A 1 279 ? 33.369 -6.345 3.139 1.00 90.69 279 VAL A N 1
ATOM 2346 C CA . VAL A 1 279 ? 34.370 -5.549 2.396 1.00 90.69 279 VAL A CA 1
ATOM 2347 C C . VAL A 1 279 ? 34.700 -4.226 3.096 1.00 90.69 279 VAL A C 1
ATOM 2349 O O . VAL A 1 279 ? 35.863 -3.840 3.184 1.00 90.69 279 VAL A O 1
ATOM 2352 N N . ASN A 1 280 ? 33.692 -3.526 3.628 1.00 88.56 280 ASN A N 1
ATOM 2353 C CA . ASN A 1 280 ? 33.889 -2.288 4.387 1.00 88.56 280 ASN A CA 1
ATOM 2354 C C . ASN A 1 280 ? 33.373 -2.451 5.828 1.00 88.56 280 ASN A C 1
ATOM 2356 O O . ASN A 1 280 ? 32.174 -2.277 6.063 1.00 88.56 280 ASN A O 1
ATOM 2360 N N . PRO A 1 281 ? 34.252 -2.708 6.816 1.00 83.00 281 PRO A N 1
ATOM 2361 C CA . PRO A 1 281 ? 33.841 -3.015 8.189 1.00 83.00 281 PRO A CA 1
ATOM 2362 C C . PRO A 1 281 ? 33.227 -1.820 8.933 1.00 83.00 281 PRO A C 1
ATOM 2364 O O . PRO A 1 281 ? 32.647 -1.985 10.000 1.00 83.00 281 PRO A O 1
ATOM 2367 N N . ARG A 1 282 ? 33.348 -0.595 8.399 1.00 85.62 282 ARG A N 1
ATOM 2368 C CA . ARG A 1 282 ? 32.765 0.617 9.001 1.00 85.62 282 ARG A CA 1
ATOM 2369 C C . ARG A 1 282 ? 31.351 0.915 8.492 1.00 85.62 282 ARG A C 1
ATOM 2371 O O . ARG A 1 282 ? 30.730 1.878 8.950 1.00 85.62 282 ARG A O 1
ATOM 2378 N N . ARG A 1 283 ? 30.851 0.157 7.511 1.00 86.88 283 ARG A N 1
ATOM 2379 C CA . ARG A 1 283 ? 29.545 0.387 6.888 1.00 86.88 283 ARG A CA 1
ATOM 2380 C C . ARG A 1 283 ? 28.427 -0.131 7.798 1.00 86.88 283 ARG A C 1
ATOM 2382 O O . ARG A 1 283 ? 28.471 -1.257 8.265 1.00 86.88 283 ARG A O 1
ATOM 2389 N N . LYS A 1 284 ? 27.418 0.713 8.040 1.00 85.12 284 LYS A N 1
ATOM 2390 C CA . LYS A 1 284 ? 26.275 0.387 8.915 1.00 85.12 284 LYS A CA 1
ATOM 2391 C C . LYS A 1 284 ? 25.127 -0.337 8.207 1.00 85.12 284 LYS A C 1
ATOM 2393 O O . LYS A 1 284 ? 24.345 -1.003 8.866 1.00 85.12 284 LYS A O 1
ATOM 2398 N N . HIS A 1 285 ? 24.998 -0.156 6.892 1.00 88.44 285 HIS A N 1
ATOM 2399 C CA . HIS A 1 285 ? 23.897 -0.700 6.097 1.00 88.44 285 HIS A CA 1
ATOM 2400 C C . HIS A 1 285 ? 24.442 -1.308 4.808 1.00 88.44 285 HIS A C 1
ATOM 2402 O O . HIS A 1 285 ? 25.209 -0.651 4.100 1.00 88.44 285 HIS A O 1
ATOM 2408 N N . ASN A 1 286 ? 24.003 -2.524 4.492 1.00 92.38 286 ASN A N 1
ATOM 2409 C CA . ASN A 1 286 ? 24.418 -3.248 3.290 1.00 92.38 286 ASN A CA 1
ATOM 2410 C C . ASN A 1 286 ? 23.560 -2.917 2.061 1.00 92.38 286 ASN A C 1
ATOM 2412 O O . ASN A 1 286 ? 23.901 -3.296 0.948 1.00 92.38 286 ASN A O 1
ATOM 2416 N N . VAL A 1 287 ? 22.482 -2.152 2.241 1.00 92.44 287 VAL A N 1
ATOM 2417 C CA . VAL A 1 287 ? 21.614 -1.680 1.160 1.00 92.44 287 VAL A CA 1
ATOM 2418 C C . VAL A 1 287 ? 21.398 -0.183 1.308 1.00 92.44 287 VAL A C 1
ATOM 2420 O O . VAL A 1 287 ? 21.211 0.320 2.420 1.00 92.44 287 VAL A O 1
ATOM 2423 N N . LYS A 1 288 ? 21.420 0.542 0.190 1.00 91.81 288 LYS A N 1
ATOM 2424 C CA . LYS A 1 288 ? 21.107 1.970 0.166 1.00 91.81 288 LYS A CA 1
ATOM 2425 C C . LYS A 1 288 ? 20.348 2.354 -1.095 1.00 91.81 288 LYS A C 1
ATOM 2427 O O . LYS A 1 288 ? 20.771 2.019 -2.194 1.00 91.81 288 LYS A O 1
ATOM 2432 N N . LEU A 1 289 ? 19.258 3.096 -0.920 1.00 92.56 289 LEU A N 1
ATOM 2433 C CA . LEU A 1 289 ? 18.423 3.568 -2.016 1.00 92.56 289 LEU A CA 1
ATOM 2434 C C . LEU A 1 289 ? 18.803 4.990 -2.425 1.00 92.56 289 LEU A C 1
ATOM 2436 O O . LEU A 1 289 ? 19.119 5.828 -1.573 1.00 92.56 289 LEU A O 1
ATOM 2440 N N . PHE A 1 290 ? 18.725 5.244 -3.725 1.00 92.75 290 PHE A N 1
ATOM 2441 C CA . PHE A 1 290 ? 18.809 6.568 -4.315 1.00 92.75 290 PHE A CA 1
ATOM 2442 C C . PHE A 1 290 ? 17.658 6.771 -5.299 1.00 92.75 290 PHE A C 1
ATOM 2444 O O . PHE A 1 290 ? 17.215 5.831 -5.960 1.00 92.75 290 PHE A O 1
ATOM 2451 N N . TYR A 1 291 ? 17.189 8.007 -5.389 1.00 93.56 291 TYR A N 1
ATOM 2452 C CA . TYR A 1 291 ? 16.043 8.416 -6.186 1.00 93.56 291 TYR A CA 1
ATOM 2453 C C . TYR A 1 291 ? 16.435 9.585 -7.078 1.00 93.56 291 TYR A C 1
ATOM 2455 O O . TYR A 1 291 ? 17.172 10.469 -6.641 1.00 93.56 291 TYR A O 1
ATOM 2463 N N . GLU A 1 292 ? 15.927 9.575 -8.305 1.00 90.00 292 GLU A N 1
ATOM 2464 C CA . GLU A 1 292 ? 16.123 10.657 -9.270 1.00 90.00 292 GLU A CA 1
ATOM 2465 C C . GLU A 1 292 ? 15.407 11.942 -8.799 1.00 90.00 292 GLU A C 1
ATOM 2467 O O . GLU A 1 292 ? 14.246 11.902 -8.369 1.00 90.00 292 GLU A O 1
ATOM 2472 N N . ASP A 1 293 ? 16.110 13.079 -8.840 1.00 84.25 293 ASP A N 1
ATOM 2473 C CA . ASP A 1 293 ? 15.672 14.359 -8.259 1.00 84.25 293 ASP A CA 1
ATOM 2474 C C . ASP A 1 293 ? 14.913 15.286 -9.235 1.00 84.25 293 ASP A C 1
ATOM 2476 O O . ASP A 1 293 ? 14.271 16.255 -8.823 1.00 84.25 293 ASP A O 1
ATOM 2480 N N . GLY A 1 294 ? 14.892 14.975 -10.529 1.00 78.50 294 GLY A N 1
ATOM 2481 C CA . GLY A 1 294 ? 14.325 15.756 -11.633 1.00 78.50 294 GLY A CA 1
ATOM 2482 C C . GLY A 1 294 ? 15.314 16.408 -12.564 1.00 78.50 294 GLY A C 1
ATOM 2483 O O . GLY A 1 294 ? 14.897 16.926 -13.599 1.00 78.50 294 GLY A O 1
ATOM 2484 N N . TRP A 1 295 ? 16.572 16.454 -12.161 1.00 76.19 295 TRP A N 1
ATOM 2485 C CA . TRP A 1 295 ? 17.638 17.144 -12.865 1.00 76.19 295 TRP A CA 1
ATOM 2486 C C . TRP A 1 295 ? 18.714 16.155 -13.310 1.00 76.19 295 TRP A C 1
ATOM 2488 O O . TRP A 1 295 ? 19.819 16.566 -13.658 1.00 76.19 295 TRP A O 1
ATOM 2498 N N . GLY A 1 296 ? 18.392 14.855 -13.297 1.00 73.00 296 GLY A N 1
ATOM 2499 C CA . GLY A 1 296 ? 19.331 13.786 -13.608 1.00 73.00 296 GLY A CA 1
ATOM 2500 C C . GLY A 1 296 ? 20.329 13.490 -12.488 1.00 73.00 296 GLY A C 1
ATOM 2501 O O . GLY A 1 296 ? 21.306 12.787 -12.745 1.00 73.00 296 GLY A O 1
ATOM 2502 N N . ASN A 1 297 ? 20.114 13.997 -11.264 1.00 81.75 297 ASN A N 1
ATOM 2503 C CA . ASN A 1 297 ? 20.911 13.606 -10.101 1.00 81.75 297 ASN A CA 1
ATOM 2504 C C . ASN A 1 297 ? 20.162 12.588 -9.245 1.00 81.75 297 ASN A C 1
ATOM 2506 O O . ASN A 1 297 ? 18.940 12.458 -9.301 1.00 81.75 297 ASN A O 1
ATOM 2510 N N . PHE A 1 298 ? 20.920 11.902 -8.392 1.00 87.25 298 PHE A N 1
ATOM 2511 C CA . PHE A 1 298 ? 20.394 10.902 -7.478 1.00 87.25 298 PHE A CA 1
ATOM 2512 C C . PHE A 1 298 ? 20.661 11.287 -6.030 1.00 87.25 298 PHE A C 1
ATOM 2514 O O . PHE A 1 298 ? 21.804 11.480 -5.613 1.00 87.25 298 PHE A O 1
ATOM 2521 N N . GLU A 1 299 ? 19.598 11.334 -5.236 1.00 87.44 299 GLU A N 1
ATOM 2522 C CA . GLU A 1 299 ? 19.666 11.631 -3.812 1.00 87.44 299 GLU A CA 1
ATOM 2523 C C . GLU A 1 299 ? 19.051 10.514 -2.967 1.00 87.44 299 GLU A C 1
ATOM 2525 O O . GLU A 1 299 ? 18.263 9.694 -3.424 1.00 87.44 299 GLU A O 1
ATOM 2530 N N . THR A 1 300 ? 19.397 10.472 -1.683 1.00 88.38 300 THR A N 1
ATOM 2531 C CA . THR A 1 300 ? 18.829 9.478 -0.758 1.00 88.38 300 THR A CA 1
ATOM 2532 C C . THR A 1 300 ? 17.432 9.845 -0.265 1.00 88.38 300 THR A C 1
ATOM 2534 O O . THR A 1 300 ? 16.805 9.049 0.431 1.00 88.38 300 THR A O 1
ATOM 2537 N N . SER A 1 301 ? 16.963 11.064 -0.548 1.00 85.38 301 SER A N 1
ATOM 2538 C CA . SER A 1 301 ? 15.654 11.542 -0.110 1.00 85.38 301 SER A CA 1
ATOM 2539 C C . SER A 1 301 ? 14.622 11.355 -1.221 1.00 85.38 301 SER A C 1
ATOM 2541 O O . SER A 1 301 ? 14.853 11.725 -2.362 1.00 85.38 301 SER A O 1
ATOM 2543 N N . ASN A 1 302 ? 13.480 10.743 -0.908 1.00 88.44 302 ASN A N 1
ATOM 2544 C CA . ASN A 1 302 ? 12.459 10.439 -1.911 1.00 88.44 302 ASN A CA 1
ATOM 2545 C C . ASN A 1 302 ? 11.414 11.563 -2.017 1.00 88.44 302 ASN A C 1
ATOM 2547 O O . ASN A 1 302 ? 10.236 11.365 -1.718 1.00 88.44 302 ASN A O 1
ATOM 2551 N N . ARG A 1 303 ? 11.839 12.767 -2.415 1.00 85.81 303 ARG A N 1
ATOM 2552 C CA . ARG A 1 303 ? 10.963 13.960 -2.450 1.00 85.81 303 ARG A CA 1
ATOM 2553 C C . ARG A 1 303 ? 9.831 13.853 -3.468 1.00 85.81 303 ARG A C 1
ATOM 2555 O O . ARG A 1 303 ? 8.788 14.474 -3.304 1.00 85.81 303 ARG A O 1
ATOM 2562 N N . LYS A 1 304 ? 10.039 13.053 -4.514 1.00 87.19 304 LYS A N 1
ATOM 2563 C CA . LYS A 1 304 ? 9.094 12.852 -5.619 1.00 87.19 304 LYS A CA 1
ATOM 2564 C C . LYS A 1 304 ? 8.216 11.614 -5.467 1.00 87.19 304 LYS A C 1
ATOM 2566 O O . LYS A 1 304 ? 7.485 11.283 -6.397 1.00 87.19 304 LYS A O 1
ATOM 2571 N N . ASN A 1 305 ? 8.291 10.923 -4.325 1.00 89.31 305 ASN A N 1
ATOM 2572 C CA . ASN A 1 305 ? 7.561 9.679 -4.071 1.00 89.31 305 ASN A CA 1
ATOM 2573 C C . ASN A 1 305 ? 7.754 8.645 -5.206 1.00 89.31 305 ASN A C 1
ATOM 2575 O O . ASN A 1 305 ? 6.822 7.941 -5.601 1.00 89.31 305 ASN A O 1
ATOM 2579 N N . LYS A 1 306 ? 8.975 8.576 -5.755 1.00 90.50 306 LYS A N 1
ATOM 2580 C CA . LYS A 1 306 ? 9.390 7.608 -6.775 1.00 90.50 306 LYS A CA 1
ATOM 2581 C C . LYS A 1 306 ? 9.357 6.207 -6.167 1.00 90.50 306 LYS A C 1
ATOM 2583 O O . LYS A 1 306 ? 9.767 6.003 -5.023 1.00 90.50 306 LYS A O 1
ATOM 2588 N N . ARG A 1 307 ? 8.844 5.235 -6.920 1.00 90.44 307 ARG A N 1
ATOM 2589 C CA . ARG A 1 307 ? 8.710 3.840 -6.479 1.00 90.44 307 ARG A CA 1
ATOM 2590 C C . ARG A 1 307 ? 8.999 2.912 -7.644 1.00 90.44 307 ARG A C 1
ATOM 2592 O O . ARG A 1 307 ? 8.498 3.148 -8.743 1.00 90.44 307 ARG A O 1
ATOM 2599 N N . ALA A 1 308 ? 9.755 1.856 -7.373 1.00 93.44 308 ALA A N 1
ATOM 2600 C CA . ALA A 1 308 ? 9.885 0.741 -8.293 1.00 93.44 308 ALA A CA 1
ATOM 2601 C C . ALA A 1 308 ? 8.543 -0.007 -8.380 1.00 93.44 308 ALA A C 1
ATOM 2603 O O . ALA A 1 308 ? 7.870 -0.214 -7.365 1.00 93.44 308 ALA A O 1
ATOM 2604 N N . LYS A 1 309 ? 8.132 -0.354 -9.599 1.00 94.56 309 LYS A N 1
ATOM 2605 C CA . LYS A 1 309 ? 6.842 -0.991 -9.902 1.00 94.56 309 LYS A CA 1
ATOM 2606 C C . LYS A 1 309 ? 7.078 -2.339 -10.566 1.00 94.56 309 LYS A C 1
ATOM 2608 O O . LYS A 1 309 ? 8.214 -2.745 -10.803 1.00 94.56 309 LYS A O 1
ATOM 2613 N N . GLU A 1 310 ? 6.000 -3.039 -10.872 1.00 96.19 310 GLU A N 1
ATOM 2614 C CA . GLU A 1 310 ? 6.068 -4.246 -11.679 1.00 96.19 310 GLU A CA 1
ATOM 2615 C C . GLU A 1 310 ? 6.746 -3.984 -13.036 1.00 96.19 310 GLU A C 1
ATOM 2617 O O . GLU A 1 310 ? 6.446 -3.007 -13.728 1.00 96.19 310 GLU A O 1
ATOM 2622 N N . GLY A 1 311 ? 7.669 -4.865 -13.409 1.00 97.12 311 GLY A N 1
ATOM 2623 C CA . GLY A 1 311 ? 8.465 -4.739 -14.619 1.00 97.12 311 GLY A CA 1
ATOM 2624 C C . GLY A 1 311 ? 9.194 -6.027 -14.967 1.00 97.12 311 GLY A C 1
ATOM 2625 O O . GLY A 1 311 ? 9.029 -7.044 -14.295 1.00 97.12 311 GLY A O 1
ATOM 2626 N N . TYR A 1 312 ? 10.010 -5.982 -16.012 1.00 97.94 312 TYR A N 1
ATOM 2627 C CA . TYR A 1 312 ? 10.856 -7.112 -16.388 1.00 97.94 312 TYR A CA 1
ATOM 2628 C C . TYR A 1 312 ? 12.261 -6.955 -15.829 1.00 97.94 312 TYR A C 1
ATOM 2630 O O . TYR A 1 312 ? 12.812 -5.857 -15.846 1.00 97.94 312 TYR A O 1
ATOM 2638 N N . LEU A 1 313 ? 12.859 -8.057 -15.388 1.00 98.00 313 LEU A N 1
ATOM 2639 C CA . LEU A 1 313 ? 14.278 -8.107 -15.064 1.00 98.00 313 LEU A CA 1
ATOM 2640 C C . LEU A 1 313 ? 15.069 -8.515 -16.305 1.00 98.00 313 LEU A C 1
ATOM 2642 O O . LEU A 1 313 ? 14.831 -9.582 -16.871 1.00 98.00 313 LEU A O 1
ATOM 2646 N N . TYR A 1 314 ? 15.995 -7.657 -16.731 1.00 97.25 314 TYR A N 1
ATOM 2647 C CA . TYR A 1 314 ? 16.858 -7.938 -17.869 1.00 97.25 314 TYR A CA 1
ATOM 2648 C C . TYR A 1 314 ? 17.824 -9.093 -17.545 1.00 97.25 314 TYR A C 1
ATOM 2650 O O . TYR A 1 314 ? 18.518 -9.003 -16.524 1.00 97.25 314 TYR A O 1
ATOM 2658 N N . PRO A 1 315 ? 17.902 -10.148 -18.383 1.00 95.06 315 PRO A N 1
ATOM 2659 C CA . PRO A 1 315 ? 18.803 -11.280 -18.175 1.00 95.06 315 PRO A CA 1
ATOM 2660 C C . PRO A 1 315 ? 20.264 -10.846 -18.033 1.00 95.06 315 PRO A C 1
ATOM 2662 O O . PRO A 1 315 ? 20.758 -10.035 -18.816 1.00 95.06 315 PRO A O 1
ATOM 2665 N N . GLY A 1 316 ? 20.966 -11.396 -17.046 1.00 88.81 316 GLY A N 1
ATOM 2666 C CA . GLY A 1 316 ? 22.377 -11.103 -16.816 1.00 88.81 316 GLY A CA 1
ATOM 2667 C C . GLY A 1 316 ? 23.036 -12.075 -15.842 1.00 88.81 316 GLY A C 1
ATOM 2668 O O . GLY A 1 316 ? 22.380 -12.938 -15.260 1.00 88.81 316 GLY A O 1
ATOM 2669 N N . GLU A 1 317 ? 24.342 -11.897 -15.655 1.00 88.75 317 GLU A N 1
ATOM 2670 C CA . GLU A 1 317 ? 25.171 -12.711 -14.762 1.00 88.75 317 GLU A CA 1
ATOM 2671 C C . GLU A 1 317 ? 25.037 -12.233 -13.309 1.00 88.75 317 GLU A C 1
ATOM 2673 O O . GLU A 1 317 ? 25.793 -11.392 -12.818 1.00 88.75 317 GLU A O 1
ATOM 2678 N N . TYR A 1 318 ? 24.030 -12.744 -12.597 1.00 94.75 318 TYR A N 1
ATOM 2679 C CA . TYR A 1 318 ? 23.738 -12.293 -11.231 1.00 94.75 318 TYR A CA 1
ATOM 2680 C C . TYR A 1 318 ? 24.689 -12.847 -10.171 1.00 94.75 318 TYR A C 1
ATOM 2682 O O . TYR A 1 318 ? 24.746 -12.277 -9.085 1.00 94.75 318 TYR A O 1
ATOM 2690 N N . GLY A 1 319 ? 25.436 -13.917 -10.471 1.00 92.38 319 GLY A N 1
ATOM 2691 C CA . GLY A 1 319 ? 26.432 -14.489 -9.561 1.00 92.38 319 GLY A CA 1
ATOM 2692 C C . GLY A 1 319 ? 27.455 -13.441 -9.132 1.00 92.38 319 GLY A C 1
ATOM 2693 O O . GLY A 1 319 ? 27.494 -13.050 -7.971 1.00 92.38 319 GLY A O 1
ATOM 2694 N N . GLU A 1 320 ? 28.189 -12.882 -10.094 1.00 89.38 320 GLU A N 1
ATOM 2695 C CA . GLU A 1 320 ? 29.171 -11.820 -9.841 1.00 89.38 320 GLU A CA 1
ATOM 2696 C C . GLU A 1 320 ? 28.531 -10.579 -9.181 1.00 89.38 320 GLU A C 1
ATOM 2698 O O . GLU A 1 320 ? 29.064 -10.000 -8.225 1.00 89.38 320 GLU A O 1
ATOM 2703 N N . ALA A 1 321 ? 27.344 -10.181 -9.650 1.00 94.06 321 ALA A N 1
ATOM 2704 C CA . ALA A 1 321 ? 26.661 -8.989 -9.158 1.00 94.06 321 ALA A CA 1
ATOM 2705 C C . ALA A 1 321 ? 26.155 -9.135 -7.710 1.00 94.06 321 ALA A C 1
ATOM 2707 O O . ALA A 1 321 ? 26.269 -8.208 -6.916 1.00 94.06 321 ALA A O 1
ATOM 2708 N N . LEU A 1 322 ? 25.622 -10.282 -7.300 1.00 96.62 322 LEU A N 1
ATOM 2709 C CA . LEU A 1 322 ? 24.917 -10.406 -6.015 1.00 96.62 322 LEU A CA 1
ATOM 2710 C C . LEU A 1 322 ? 25.618 -11.309 -4.998 1.00 96.62 322 LEU A C 1
ATOM 2712 O O . LEU A 1 322 ? 25.209 -11.313 -3.837 1.00 96.62 322 LEU A O 1
ATOM 2716 N N . GLU A 1 323 ? 26.697 -12.000 -5.368 1.00 95.31 323 GLU A N 1
ATOM 2717 C CA . GLU A 1 323 ? 27.511 -12.765 -4.417 1.00 95.31 323 GLU A CA 1
ATOM 2718 C C . GLU A 1 323 ? 27.999 -11.866 -3.272 1.00 95.31 323 GLU A C 1
ATOM 2720 O O . GLU A 1 323 ? 28.374 -10.710 -3.498 1.00 95.31 323 GLU A O 1
ATOM 2725 N N . ASN A 1 324 ? 27.975 -12.378 -2.038 1.00 95.06 324 ASN A N 1
ATOM 2726 C CA . ASN A 1 324 ? 28.302 -11.632 -0.822 1.00 95.06 324 ASN A CA 1
ATOM 2727 C C . ASN A 1 324 ? 27.443 -10.369 -0.610 1.00 95.06 324 ASN A C 1
ATOM 2729 O O . ASN A 1 324 ? 27.897 -9.423 0.028 1.00 95.06 324 ASN A O 1
ATOM 2733 N N . THR A 1 325 ? 26.221 -10.306 -1.143 1.00 96.06 325 THR A N 1
ATOM 2734 C CA . THR A 1 325 ? 25.239 -9.258 -0.808 1.00 96.06 325 THR A CA 1
ATOM 2735 C C . THR A 1 325 ? 24.076 -9.846 -0.015 1.00 96.06 325 THR A C 1
ATOM 2737 O O . THR A 1 325 ? 23.899 -11.058 0.047 1.00 96.06 325 THR A O 1
ATOM 2740 N N . GLU A 1 326 ? 23.218 -8.975 0.515 1.00 94.88 326 GLU A N 1
ATOM 2741 C CA . GLU A 1 326 ? 21.935 -9.338 1.143 1.00 94.88 326 GLU A CA 1
ATOM 2742 C C . GLU A 1 326 ? 20.964 -10.069 0.191 1.00 94.88 326 GLU A C 1
ATOM 2744 O O . GLU A 1 326 ? 19.916 -10.536 0.619 1.00 94.88 326 GLU A O 1
ATOM 2749 N N . TYR A 1 327 ? 21.285 -10.144 -1.106 1.00 96.56 327 TYR A N 1
ATOM 2750 C CA . TYR A 1 327 ? 20.451 -10.757 -2.141 1.00 96.56 327 TYR A CA 1
ATOM 2751 C C . TYR A 1 327 ? 21.039 -12.058 -2.703 1.00 96.56 327 TYR A C 1
ATOM 2753 O O . TYR A 1 327 ? 20.516 -12.578 -3.691 1.00 96.56 327 TYR A O 1
ATOM 2761 N N . GLN A 1 328 ? 22.126 -12.577 -2.117 1.00 97.06 328 GLN A N 1
ATOM 2762 C CA . GLN A 1 328 ? 22.845 -13.741 -2.649 1.00 97.06 328 GLN A CA 1
ATOM 2763 C C . GLN A 1 328 ? 21.955 -14.990 -2.778 1.00 97.06 328 GLN A C 1
ATOM 2765 O O . GLN A 1 328 ? 22.025 -15.692 -3.785 1.00 97.06 328 GLN A O 1
ATOM 2770 N N . ASP A 1 329 ? 21.047 -15.217 -1.825 1.00 96.56 329 ASP A N 1
ATOM 2771 C CA . ASP A 1 329 ? 20.175 -16.400 -1.819 1.00 96.56 329 ASP A CA 1
ATOM 2772 C C . ASP A 1 329 ? 19.181 -16.368 -2.996 1.00 96.56 329 ASP A C 1
ATOM 2774 O O . ASP A 1 329 ? 18.752 -17.396 -3.519 1.00 96.56 329 ASP A O 1
ATOM 2778 N N . GLY A 1 330 ? 18.893 -15.168 -3.510 1.00 96.88 330 GLY A N 1
ATOM 2779 C CA . GLY A 1 330 ? 18.015 -14.949 -4.651 1.00 96.88 330 GLY A CA 1
ATOM 2780 C C . GLY A 1 330 ? 18.638 -15.189 -6.026 1.00 96.88 330 GLY A C 1
ATOM 2781 O O . GLY A 1 330 ? 17.896 -15.204 -7.009 1.00 96.88 330 GLY A O 1
ATOM 2782 N N . ILE A 1 331 ? 19.961 -15.370 -6.145 1.00 97.75 331 ILE A N 1
ATOM 2783 C CA . ILE A 1 331 ? 20.669 -15.423 -7.444 1.00 97.75 331 ILE A CA 1
ATOM 2784 C C . ILE A 1 331 ? 20.008 -16.414 -8.410 1.00 97.75 331 ILE A C 1
ATOM 2786 O O . ILE A 1 331 ? 19.698 -16.071 -9.555 1.00 97.75 331 ILE A O 1
ATOM 2790 N N . ARG A 1 332 ? 19.744 -17.637 -7.931 1.00 97.06 332 ARG A N 1
ATOM 2791 C CA . ARG A 1 332 ? 19.171 -18.721 -8.739 1.00 97.06 332 ARG A CA 1
ATOM 2792 C C . ARG A 1 332 ? 17.772 -18.376 -9.250 1.00 97.06 332 ARG A C 1
ATOM 2794 O O . ARG A 1 332 ? 17.504 -18.524 -10.443 1.00 97.06 332 ARG A O 1
ATOM 2801 N N . VAL A 1 333 ? 16.886 -17.921 -8.363 1.00 97.56 333 VAL A N 1
ATOM 2802 C CA . VAL A 1 333 ? 15.489 -17.634 -8.719 1.00 97.56 333 VAL A CA 1
ATOM 2803 C C . VAL A 1 333 ? 15.375 -16.383 -9.592 1.00 97.56 333 VAL A C 1
ATOM 2805 O O . VAL A 1 333 ? 14.626 -16.387 -10.567 1.00 97.56 333 VAL A O 1
ATOM 2808 N N . LEU A 1 334 ? 16.179 -15.346 -9.331 1.00 98.31 334 LEU A N 1
ATOM 2809 C CA . LEU A 1 334 ? 16.247 -14.146 -10.168 1.00 98.31 334 LEU A CA 1
ATOM 2810 C C . LEU A 1 334 ? 16.671 -14.494 -11.599 1.00 98.31 334 LEU A C 1
ATOM 2812 O O . LEU A 1 334 ? 16.025 -14.041 -12.545 1.00 98.31 334 LEU A O 1
ATOM 2816 N N . HIS A 1 335 ? 17.690 -15.348 -11.761 1.00 97.81 335 HIS A N 1
ATOM 2817 C CA . HIS A 1 335 ? 18.140 -15.828 -13.072 1.00 97.81 335 HIS A CA 1
ATOM 2818 C C . HIS A 1 335 ? 17.023 -16.550 -13.831 1.00 97.81 335 HIS A C 1
ATOM 2820 O O . HIS A 1 335 ? 16.710 -16.197 -14.968 1.00 97.81 335 HIS A O 1
ATOM 2826 N N . GLN A 1 336 ? 16.365 -17.515 -13.185 1.00 97.56 336 GLN A N 1
ATOM 2827 C CA . GLN A 1 336 ? 15.257 -18.259 -13.790 1.00 97.56 336 GLN A CA 1
ATOM 2828 C C . GLN A 1 336 ? 14.105 -17.340 -14.232 1.00 97.56 336 GLN A C 1
ATOM 2830 O O . GLN A 1 336 ? 13.596 -17.476 -15.347 1.00 97.56 336 GLN A O 1
ATOM 2835 N N . LEU A 1 337 ? 13.713 -16.383 -13.385 1.00 98.25 337 LEU A N 1
ATOM 2836 C CA . LEU A 1 337 ? 12.626 -15.444 -13.672 1.00 98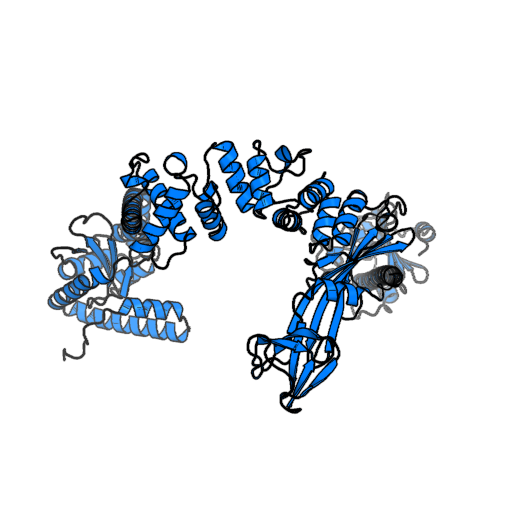.25 337 LEU A CA 1
ATOM 2837 C C . LEU A 1 337 ? 12.972 -14.474 -14.808 1.00 98.25 337 LEU A C 1
ATOM 2839 O O . LEU A 1 337 ? 12.114 -14.199 -15.649 1.00 98.25 337 LEU A O 1
ATOM 2843 N N . ALA A 1 338 ? 14.207 -13.967 -14.838 1.00 97.38 338 ALA A N 1
ATOM 2844 C CA . ALA A 1 338 ? 14.678 -13.059 -15.880 1.00 97.38 338 ALA A CA 1
ATOM 2845 C C . ALA A 1 338 ? 14.732 -13.745 -17.249 1.00 97.38 338 ALA A C 1
ATOM 2847 O O . ALA A 1 338 ? 14.178 -13.229 -18.220 1.00 97.38 338 ALA A O 1
ATOM 2848 N N . VAL A 1 339 ? 15.319 -14.947 -17.320 1.00 96.50 339 VAL A N 1
ATOM 2849 C CA . VAL A 1 339 ? 15.373 -15.752 -18.554 1.00 96.50 339 VAL A CA 1
ATOM 2850 C C . VAL A 1 339 ? 13.967 -16.077 -19.059 1.00 96.50 339 VAL A C 1
ATOM 2852 O O . VAL A 1 339 ? 13.683 -15.941 -20.249 1.00 96.50 339 VAL A O 1
ATOM 2855 N N . ALA A 1 340 ? 13.050 -16.431 -18.155 1.00 96.38 340 ALA A N 1
ATOM 2856 C CA . ALA A 1 340 ? 11.653 -16.679 -18.502 1.00 96.38 340 ALA A CA 1
ATOM 2857 C C . ALA A 1 340 ? 10.859 -15.405 -18.850 1.00 96.38 340 ALA A C 1
ATOM 2859 O O . ALA A 1 340 ? 9.696 -15.506 -19.242 1.00 96.38 340 ALA A O 1
ATOM 2860 N N . GLY A 1 341 ? 11.455 -14.215 -18.709 1.00 96.00 341 GLY A N 1
ATOM 2861 C CA . GLY A 1 341 ? 10.811 -12.934 -18.980 1.00 96.00 341 GLY A CA 1
ATOM 2862 C C . GLY A 1 341 ? 9.573 -12.710 -18.119 1.00 96.00 341 GLY A C 1
ATOM 2863 O O . GLY A 1 341 ? 8.544 -12.287 -18.639 1.00 96.00 341 GLY A O 1
ATOM 2864 N N . LYS A 1 342 ? 9.627 -13.045 -16.825 1.00 97.25 342 LYS A N 1
ATOM 2865 C CA . LYS A 1 342 ? 8.498 -12.808 -15.920 1.00 97.25 342 LYS A CA 1
ATOM 2866 C C . LYS A 1 342 ? 8.390 -11.324 -15.572 1.00 97.25 342 LYS A C 1
ATOM 2868 O O . LYS A 1 342 ? 9.377 -10.661 -15.272 1.00 97.25 342 LYS A O 1
ATOM 2873 N N . LYS A 1 343 ? 7.163 -10.811 -15.625 1.00 96.88 343 LYS A N 1
ATOM 2874 C CA . LYS A 1 343 ? 6.829 -9.443 -15.238 1.00 96.88 343 LYS A CA 1
ATOM 2875 C C . LYS A 1 343 ? 6.411 -9.441 -13.770 1.00 96.88 343 LYS A C 1
ATOM 2877 O O . LYS A 1 343 ? 5.350 -9.962 -13.444 1.00 96.88 343 LYS A O 1
ATOM 2882 N N . LEU A 1 344 ? 7.277 -8.935 -12.895 1.00 98.12 344 LEU A N 1
ATOM 2883 C CA . LEU A 1 344 ? 7.110 -8.956 -11.438 1.00 98.12 344 LEU A CA 1
ATOM 2884 C C . LEU A 1 344 ? 7.649 -7.663 -10.817 1.00 98.12 344 LEU A C 1
ATOM 2886 O O . LEU A 1 344 ? 8.435 -6.927 -11.415 1.00 98.12 344 LEU A O 1
ATOM 2890 N N . ASN A 1 345 ? 7.252 -7.378 -9.583 1.00 97.25 345 ASN A N 1
ATOM 2891 C CA . ASN A 1 345 ? 7.864 -6.312 -8.800 1.00 97.25 345 ASN A CA 1
ATOM 2892 C C . ASN A 1 345 ? 9.155 -6.811 -8.146 1.00 97.25 345 ASN A C 1
ATOM 2894 O O . ASN A 1 345 ? 9.175 -7.246 -6.995 1.00 97.25 345 ASN A O 1
ATOM 2898 N N . TYR A 1 346 ? 10.250 -6.764 -8.904 1.00 97.62 346 TYR A N 1
ATOM 2899 C CA . TYR A 1 346 ? 11.545 -7.266 -8.448 1.00 97.62 346 TYR A CA 1
ATOM 2900 C C . TYR A 1 346 ? 12.099 -6.505 -7.240 1.00 97.62 346 TYR A C 1
ATOM 2902 O O . TYR A 1 346 ? 12.823 -7.099 -6.450 1.00 97.62 346 TYR A O 1
ATOM 2910 N N . ASN A 1 347 ? 11.722 -5.238 -7.027 1.00 95.44 347 ASN A N 1
ATOM 2911 C CA . ASN A 1 347 ? 12.083 -4.529 -5.799 1.00 95.44 347 ASN A CA 1
ATOM 2912 C C . ASN A 1 347 ? 11.452 -5.187 -4.561 1.00 95.44 347 ASN A C 1
ATOM 2914 O O . ASN A 1 347 ? 12.148 -5.443 -3.582 1.00 95.44 347 ASN A O 1
ATOM 2918 N N . LYS A 1 348 ? 10.155 -5.515 -4.614 1.00 96.06 348 LYS A N 1
ATOM 2919 C CA . LYS A 1 348 ? 9.488 -6.272 -3.542 1.00 96.06 348 LYS A CA 1
ATOM 2920 C C . LYS A 1 348 ? 10.068 -7.675 -3.383 1.00 96.06 348 LYS A C 1
ATOM 2922 O O . LYS A 1 348 ? 10.269 -8.121 -2.259 1.00 96.06 348 LYS A O 1
ATOM 2927 N N . LEU A 1 349 ? 10.398 -8.340 -4.490 1.00 97.25 349 LEU A N 1
ATOM 2928 C CA . LEU A 1 349 ? 11.030 -9.659 -4.470 1.00 97.25 349 LEU A CA 1
ATOM 2929 C C . LEU A 1 349 ? 12.387 -9.619 -3.744 1.00 97.25 349 LEU A C 1
ATOM 2931 O O . LEU A 1 349 ? 12.629 -10.433 -2.859 1.00 97.25 349 LEU A O 1
ATOM 2935 N N . LEU A 1 350 ? 13.237 -8.635 -4.056 1.00 96.12 350 LEU A N 1
ATOM 2936 C CA . LEU A 1 350 ? 14.531 -8.417 -3.398 1.00 96.12 350 LEU A CA 1
ATOM 2937 C C . LEU A 1 350 ? 14.384 -8.090 -1.906 1.00 96.12 350 LEU A C 1
ATOM 2939 O O . LEU A 1 350 ? 15.146 -8.611 -1.095 1.00 96.12 350 LEU A O 1
ATOM 2943 N N . ILE A 1 351 ? 13.394 -7.273 -1.528 1.00 95.19 351 ILE A N 1
ATOM 2944 C CA . ILE A 1 351 ? 13.063 -7.030 -0.113 1.00 95.19 351 ILE A CA 1
ATOM 2945 C C . ILE A 1 351 ? 12.671 -8.342 0.571 1.00 95.19 351 ILE A C 1
ATOM 2947 O O . ILE A 1 351 ? 13.137 -8.608 1.676 1.00 95.19 351 ILE A O 1
ATOM 2951 N N . GLY A 1 352 ? 11.859 -9.167 -0.093 1.00 95.62 352 GLY A N 1
ATOM 2952 C CA . GLY A 1 352 ? 11.466 -10.476 0.409 1.00 95.62 352 GLY A CA 1
ATOM 2953 C C . GLY A 1 352 ? 12.665 -11.396 0.631 1.00 95.62 352 GLY A C 1
ATOM 2954 O O . GLY A 1 352 ? 12.812 -11.901 1.733 1.00 95.62 352 GLY A O 1
ATOM 2955 N N . ILE A 1 353 ? 13.569 -11.527 -0.348 1.00 95.56 353 ILE A N 1
ATOM 2956 C CA . ILE A 1 353 ? 14.821 -12.303 -0.205 1.00 95.56 353 ILE A CA 1
ATOM 2957 C C . ILE A 1 353 ? 15.628 -11.821 1.004 1.00 95.56 353 ILE A C 1
ATOM 2959 O O . ILE A 1 353 ? 16.122 -12.620 1.788 1.00 95.56 353 ILE A O 1
ATOM 2963 N N . GLN A 1 354 ? 15.749 -10.504 1.171 1.00 93.19 354 GLN A N 1
ATOM 2964 C CA . GLN A 1 354 ? 16.538 -9.935 2.258 1.00 93.19 354 GLN A CA 1
ATOM 2965 C C . GLN A 1 354 ? 15.909 -10.167 3.645 1.00 93.19 354 GLN A C 1
ATOM 2967 O O . GLN A 1 354 ? 16.622 -10.269 4.642 1.00 93.19 354 GLN A O 1
ATOM 2972 N N . ARG A 1 355 ? 14.576 -10.121 3.750 1.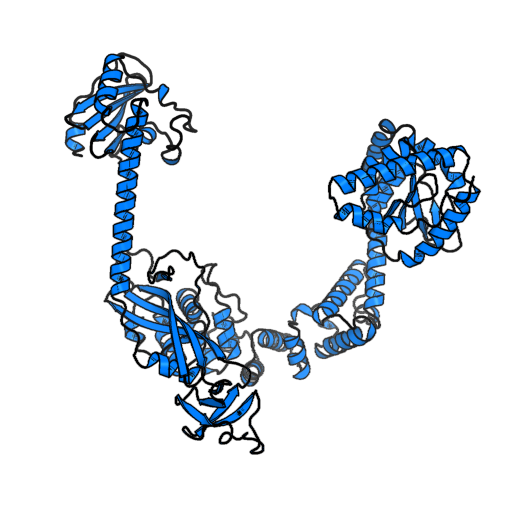00 92.56 355 ARG A N 1
ATOM 2973 C CA . ARG A 1 355 ? 13.876 -9.954 5.039 1.00 92.56 355 ARG A CA 1
ATOM 2974 C C . ARG A 1 355 ? 13.095 -11.178 5.487 1.00 92.56 355 ARG A C 1
ATOM 2976 O O . ARG A 1 355 ? 12.867 -11.337 6.685 1.00 92.56 355 ARG A O 1
ATOM 2983 N N . LEU A 1 356 ? 12.651 -12.006 4.551 1.00 93.38 356 LEU A N 1
ATOM 2984 C CA . LEU A 1 356 ? 11.740 -13.111 4.798 1.00 93.38 356 LEU A CA 1
ATOM 2985 C C . LEU A 1 356 ? 12.487 -14.427 4.617 1.00 93.38 356 LEU A C 1
ATOM 2987 O O . LEU A 1 356 ? 13.004 -14.726 3.546 1.00 93.38 356 LEU A O 1
ATOM 2991 N N . SER A 1 357 ? 12.502 -15.238 5.672 1.00 90.88 357 SER A N 1
ATOM 2992 C CA . SER A 1 357 ? 13.106 -16.567 5.616 1.00 90.88 357 SER A CA 1
ATOM 2993 C C . SER A 1 357 ? 12.427 -17.428 4.545 1.00 90.88 357 SER A C 1
ATOM 2995 O O . SER A 1 357 ? 11.194 -17.479 4.495 1.00 90.88 357 SER A O 1
ATOM 2997 N N . ASN A 1 358 ? 13.237 -18.114 3.728 1.00 91.50 358 ASN A N 1
ATOM 2998 C CA . ASN A 1 358 ? 12.810 -19.094 2.721 1.00 91.50 358 ASN A CA 1
ATOM 2999 C C . ASN A 1 358 ? 11.966 -18.511 1.563 1.00 91.50 358 ASN A C 1
ATOM 3001 O O . ASN A 1 358 ? 11.332 -19.249 0.803 1.00 91.50 358 ASN A O 1
ATOM 3005 N N . PHE A 1 359 ? 11.927 -17.186 1.409 1.00 95.31 359 PHE A N 1
ATOM 3006 C CA . PHE A 1 359 ? 11.081 -16.527 0.414 1.00 95.31 359 PHE A CA 1
ATOM 3007 C C . PHE A 1 359 ? 11.507 -16.844 -1.024 1.00 95.31 359 PHE A C 1
ATOM 3009 O O . PHE A 1 359 ? 10.664 -17.118 -1.876 1.00 95.31 359 PHE A O 1
ATOM 3016 N N . GLU A 1 360 ? 12.810 -16.872 -1.292 1.00 95.50 360 GLU A N 1
ATOM 3017 C CA . GLU A 1 360 ? 13.404 -17.246 -2.574 1.00 95.50 360 GLU A CA 1
ATOM 3018 C C . GLU A 1 360 ? 12.987 -18.650 -3.029 1.00 95.50 360 GLU A C 1
ATOM 3020 O O . GLU A 1 360 ? 12.656 -18.839 -4.202 1.00 95.50 360 GLU A O 1
ATOM 3025 N N . ASN A 1 361 ? 12.913 -19.611 -2.102 1.00 94.44 361 ASN A N 1
ATOM 3026 C CA . ASN A 1 361 ? 12.497 -20.977 -2.414 1.00 94.44 361 ASN A CA 1
ATOM 3027 C C . ASN A 1 361 ? 10.991 -21.051 -2.684 1.00 94.44 361 ASN A C 1
ATOM 3029 O O . ASN A 1 361 ? 10.579 -21.725 -3.624 1.00 94.44 361 ASN A O 1
ATOM 3033 N N . VAL A 1 362 ? 10.159 -20.315 -1.936 1.00 96.00 362 VAL A N 1
ATOM 3034 C CA . VAL A 1 362 ? 8.712 -20.225 -2.214 1.00 96.00 362 VAL A CA 1
ATOM 3035 C C . VAL A 1 362 ? 8.451 -19.601 -3.585 1.00 96.00 362 VAL A C 1
ATOM 3037 O O . VAL A 1 362 ? 7.657 -20.133 -4.361 1.00 96.00 362 VAL A O 1
ATOM 3040 N N . VAL A 1 363 ? 9.148 -18.515 -3.925 1.00 97.12 363 VAL A N 1
ATOM 3041 C CA . VAL A 1 363 ? 9.078 -17.890 -5.255 1.00 97.12 363 VAL A CA 1
ATOM 3042 C C . VAL A 1 363 ? 9.490 -18.891 -6.339 1.00 97.12 363 VAL A C 1
ATOM 3044 O O . VAL A 1 363 ? 8.796 -19.025 -7.350 1.00 97.12 363 VAL A O 1
ATOM 3047 N N . GLU A 1 364 ? 10.578 -19.635 -6.128 1.00 95.56 364 GLU A N 1
ATOM 3048 C CA . GLU A 1 364 ? 11.035 -20.666 -7.062 1.00 95.56 364 GLU A CA 1
ATOM 3049 C C . GLU A 1 364 ? 10.021 -21.811 -7.208 1.00 95.56 364 GLU A C 1
ATOM 3051 O O . GLU A 1 364 ? 9.751 -22.245 -8.332 1.00 95.56 364 GLU A O 1
ATOM 3056 N N . TYR A 1 365 ? 9.404 -22.264 -6.112 1.00 93.12 365 TYR A N 1
ATOM 3057 C CA . TYR A 1 365 ? 8.348 -23.275 -6.137 1.00 93.12 365 TYR A CA 1
ATOM 3058 C C . TYR A 1 365 ? 7.136 -22.816 -6.941 1.00 93.12 365 TYR A C 1
ATOM 3060 O O . TYR A 1 365 ? 6.661 -23.556 -7.803 1.00 93.12 365 TYR A O 1
ATOM 3068 N N . LEU A 1 366 ? 6.647 -21.597 -6.705 1.00 96.75 366 LEU A N 1
ATOM 3069 C CA . LEU A 1 366 ? 5.506 -21.050 -7.441 1.00 96.75 366 LEU A CA 1
ATOM 3070 C C . LEU A 1 366 ? 5.828 -20.900 -8.932 1.00 96.75 366 LEU A C 1
ATOM 3072 O O . LEU A 1 366 ? 5.013 -21.256 -9.786 1.00 96.75 366 LEU A O 1
ATOM 3076 N N . PHE A 1 367 ? 7.039 -20.439 -9.251 1.00 97.56 367 PHE A N 1
ATOM 3077 C CA . PHE A 1 367 ? 7.507 -20.305 -10.625 1.00 97.56 367 PHE A CA 1
ATOM 3078 C C . PHE A 1 367 ? 7.589 -21.658 -11.346 1.00 97.56 367 PHE A C 1
ATOM 3080 O O . PHE A 1 367 ? 6.940 -21.838 -12.381 1.00 97.56 367 PHE A O 1
ATOM 3087 N N . LYS A 1 368 ? 8.327 -22.630 -10.792 1.00 95.62 368 LYS A N 1
ATOM 3088 C CA . LYS A 1 368 ? 8.484 -23.975 -11.377 1.00 95.62 368 LYS A CA 1
ATOM 3089 C C . LYS A 1 368 ? 7.172 -24.757 -11.400 1.00 95.62 368 LYS A C 1
ATOM 3091 O O . LYS A 1 368 ? 6.912 -25.509 -12.336 1.00 95.62 368 LYS A O 1
ATOM 3096 N N . GLY A 1 369 ? 6.325 -24.543 -10.398 1.00 94.88 369 GLY A N 1
ATOM 3097 C CA . GLY A 1 369 ? 4.988 -25.118 -10.292 1.00 94.88 369 GLY A CA 1
ATOM 3098 C C . GLY A 1 369 ? 3.961 -24.510 -11.249 1.00 94.88 369 GLY A C 1
ATOM 3099 O O . GLY A 1 369 ? 2.859 -25.043 -11.331 1.00 94.88 369 GLY A O 1
ATOM 3100 N N . ARG A 1 370 ? 4.314 -23.456 -12.006 1.00 96.75 370 ARG A N 1
ATOM 3101 C CA . ARG A 1 370 ? 3.433 -22.725 -12.940 1.00 96.75 370 ARG A CA 1
ATOM 3102 C C . ARG A 1 370 ? 2.236 -22.038 -12.268 1.00 96.75 370 ARG A C 1
ATOM 3104 O O . ARG A 1 370 ? 1.195 -21.871 -12.889 1.00 96.75 370 ARG A O 1
ATOM 3111 N N . PHE A 1 371 ? 2.388 -21.602 -11.020 1.00 97.38 371 PHE A N 1
ATOM 3112 C CA . PHE A 1 371 ? 1.377 -20.814 -10.311 1.00 97.38 371 PHE A CA 1
ATOM 3113 C C . PHE A 1 371 ? 1.559 -19.321 -10.624 1.00 97.38 371 PHE A C 1
ATOM 3115 O O . PHE A 1 371 ? 2.106 -18.578 -9.810 1.00 97.38 371 PHE A O 1
ATOM 3122 N N . HIS A 1 372 ? 1.194 -18.876 -11.829 1.00 97.19 372 HIS A N 1
ATOM 3123 C CA . HIS A 1 372 ? 1.561 -17.544 -12.326 1.00 97.19 372 HIS A CA 1
ATOM 3124 C C . HIS A 1 372 ? 0.899 -16.404 -11.544 1.00 97.19 372 HIS A C 1
ATOM 3126 O O . HIS A 1 372 ? 1.607 -15.496 -11.094 1.00 97.19 372 HIS A O 1
ATOM 3132 N N . ARG A 1 373 ? -0.416 -16.470 -11.322 1.00 97.44 373 ARG A N 1
ATOM 3133 C CA . ARG A 1 373 ? -1.145 -15.482 -10.518 1.00 97.44 373 ARG A CA 1
ATOM 3134 C C . ARG A 1 373 ? -0.691 -15.488 -9.061 1.00 97.44 373 ARG A C 1
ATOM 3136 O O . ARG A 1 373 ? -0.348 -14.433 -8.533 1.00 97.44 373 ARG A O 1
ATOM 3143 N N . MET A 1 374 ? -0.590 -16.667 -8.442 1.00 97.75 374 MET A N 1
ATOM 3144 C CA . MET A 1 374 ? -0.111 -16.803 -7.060 1.00 97.75 374 MET A CA 1
ATOM 3145 C C . MET A 1 374 ? 1.314 -16.261 -6.877 1.00 97.75 374 MET A C 1
ATOM 3147 O O . MET A 1 374 ? 1.586 -15.588 -5.887 1.00 97.75 374 MET A O 1
ATOM 3151 N N . LEU A 1 375 ? 2.227 -16.517 -7.823 1.00 98.12 375 LEU A N 1
ATOM 3152 C CA . LEU A 1 375 ? 3.589 -15.969 -7.816 1.00 98.12 375 LEU A CA 1
ATOM 3153 C C . LEU A 1 375 ? 3.566 -14.437 -7.794 1.00 98.12 375 LEU A C 1
ATOM 3155 O O . LEU A 1 375 ? 4.243 -13.819 -6.972 1.00 98.12 375 LEU A O 1
ATOM 3159 N N . ARG A 1 376 ? 2.775 -13.829 -8.684 1.00 98.19 376 ARG A N 1
ATOM 3160 C CA . ARG A 1 376 ? 2.633 -12.373 -8.778 1.00 98.19 376 ARG A CA 1
ATOM 3161 C C . ARG A 1 376 ? 2.074 -11.780 -7.486 1.00 98.19 376 ARG A C 1
ATOM 3163 O O . ARG A 1 376 ? 2.663 -10.851 -6.939 1.00 98.19 376 ARG A O 1
ATOM 3170 N N . GLU A 1 377 ? 0.977 -12.339 -6.980 1.00 97.50 377 GLU A N 1
ATOM 3171 C CA . GLU A 1 377 ? 0.343 -11.885 -5.738 1.00 97.50 377 GLU A CA 1
ATOM 3172 C C . GLU A 1 377 ? 1.284 -12.055 -4.538 1.00 97.50 377 GLU A C 1
ATOM 3174 O O . GLU A 1 377 ? 1.450 -11.122 -3.761 1.00 97.50 377 GLU A O 1
ATOM 3179 N N . THR A 1 378 ? 2.004 -13.178 -4.440 1.00 97.06 378 THR A N 1
ATOM 3180 C CA . THR A 1 378 ? 2.980 -13.427 -3.364 1.00 97.06 378 THR A CA 1
ATOM 3181 C C . THR A 1 378 ? 4.072 -12.358 -3.321 1.00 97.06 378 THR A C 1
ATOM 3183 O O . THR A 1 378 ? 4.402 -11.865 -2.244 1.00 97.06 378 THR A O 1
ATOM 3186 N N . VAL A 1 379 ? 4.602 -11.951 -4.479 1.00 97.19 379 VAL A N 1
ATOM 3187 C CA . VAL A 1 379 ? 5.583 -10.856 -4.560 1.00 97.19 379 VAL A CA 1
ATOM 3188 C C . VAL A 1 379 ? 4.949 -9.512 -4.183 1.00 97.19 379 VAL A C 1
ATOM 3190 O O . VAL A 1 379 ? 5.563 -8.720 -3.470 1.00 97.19 379 VAL A O 1
ATOM 3193 N N . GLU A 1 380 ? 3.712 -9.243 -4.604 1.00 96.00 380 GLU A N 1
ATOM 3194 C CA . GLU A 1 380 ? 3.011 -7.998 -4.262 1.00 96.00 380 GLU A CA 1
ATOM 3195 C C . GLU A 1 380 ? 2.643 -7.885 -2.773 1.00 96.00 380 GLU A C 1
ATOM 3197 O O . GLU A 1 380 ? 2.579 -6.771 -2.237 1.00 96.00 380 GLU A O 1
ATOM 3202 N N . LYS A 1 381 ? 2.480 -9.018 -2.085 1.00 95.31 381 LYS A N 1
ATOM 3203 C CA . LYS A 1 381 ? 2.188 -9.114 -0.648 1.00 95.31 381 LYS A CA 1
ATOM 3204 C C . LYS A 1 381 ? 3.419 -8.982 0.261 1.00 95.31 381 LYS A C 1
ATOM 3206 O O . LYS A 1 381 ? 3.329 -9.243 1.461 1.00 95.31 381 LYS A O 1
ATOM 3211 N N . VAL A 1 382 ? 4.556 -8.548 -0.284 1.00 95.12 382 VAL A N 1
ATOM 3212 C CA . VAL A 1 382 ? 5.706 -8.075 0.501 1.00 95.12 382 VAL A CA 1
ATOM 3213 C C . VAL A 1 382 ? 5.557 -6.577 0.760 1.00 95.12 382 VAL A C 1
ATOM 3215 O O . VAL A 1 382 ? 5.411 -5.776 -0.172 1.00 95.12 382 VAL A O 1
ATOM 3218 N N . ASP A 1 383 ? 5.576 -6.191 2.032 1.00 90.31 383 ASP A N 1
ATOM 3219 C CA . ASP A 1 383 ? 5.494 -4.796 2.445 1.00 90.31 383 ASP A CA 1
ATOM 3220 C C . ASP A 1 383 ? 6.843 -4.071 2.297 1.00 90.31 383 ASP A C 1
ATOM 3222 O O . ASP A 1 383 ? 7.914 -4.618 2.547 1.00 90.31 383 ASP A O 1
ATOM 3226 N N . VAL A 1 384 ? 6.784 -2.804 1.891 1.00 81.62 384 VAL A N 1
ATOM 3227 C CA . VAL A 1 384 ? 7.954 -1.952 1.631 1.00 81.62 384 VAL A CA 1
ATOM 3228 C C . VAL A 1 384 ? 8.227 -0.992 2.799 1.00 81.62 384 VAL A C 1
ATOM 3230 O O . VAL A 1 384 ? 9.346 -0.498 2.921 1.00 81.62 384 VAL A O 1
ATOM 3233 N N . TRP A 1 385 ? 7.242 -0.727 3.670 1.00 68.19 385 TRP A N 1
ATOM 3234 C CA . TRP A 1 385 ? 7.320 0.339 4.686 1.00 68.19 385 TRP A CA 1
ATOM 3235 C C . TRP A 1 385 ? 7.487 -0.175 6.127 1.00 68.19 385 TRP A C 1
ATOM 3237 O O . TRP A 1 385 ? 8.204 0.437 6.915 1.00 68.19 385 TRP A O 1
ATOM 3247 N N . GLY A 1 386 ? 6.887 -1.312 6.470 1.00 58.84 386 GLY A N 1
ATOM 3248 C CA . GLY A 1 386 ? 6.829 -1.929 7.801 1.00 58.84 386 GLY A CA 1
ATOM 3249 C C . GLY A 1 386 ? 7.906 -2.982 8.065 1.00 58.84 386 GLY A C 1
ATOM 3250 O O . GLY A 1 386 ? 7.644 -3.995 8.708 1.00 58.84 386 GLY A O 1
ATOM 3251 N N . GLY A 1 387 ? 9.124 -2.768 7.562 1.00 66.19 387 GLY A N 1
ATOM 3252 C CA . GLY A 1 387 ? 10.270 -3.642 7.848 1.00 66.19 387 GLY A CA 1
ATOM 3253 C C . GLY A 1 387 ? 10.398 -4.891 6.967 1.00 66.19 387 GLY A C 1
ATOM 3254 O O . GLY A 1 387 ? 11.257 -5.724 7.248 1.00 66.19 387 GLY A O 1
ATOM 3255 N N . GLY A 1 388 ? 9.612 -5.004 5.888 1.00 74.06 388 GLY A N 1
ATOM 3256 C CA . GLY A 1 388 ? 9.708 -6.122 4.940 1.00 74.06 388 GLY A CA 1
ATOM 3257 C C . GLY A 1 388 ? 8.874 -7.345 5.318 1.00 74.06 388 GLY A C 1
ATOM 3258 O O . GLY A 1 388 ? 9.304 -8.464 5.060 1.00 74.06 388 GLY A O 1
ATOM 3259 N N . SER A 1 389 ? 7.721 -7.154 5.965 1.00 90.19 389 SER A N 1
ATOM 3260 C CA . SER A 1 389 ? 6.824 -8.249 6.347 1.00 90.19 389 SER A CA 1
ATOM 3261 C C . SER A 1 389 ? 6.043 -8.809 5.150 1.00 90.19 389 SER A C 1
ATOM 3263 O O . SER A 1 389 ? 5.881 -8.159 4.114 1.00 90.19 389 SER A O 1
ATOM 3265 N N . TYR A 1 390 ? 5.548 -10.039 5.299 1.00 94.31 390 TYR A N 1
ATOM 3266 C CA . TYR A 1 390 ? 4.664 -10.691 4.337 1.00 94.31 390 TYR A CA 1
ATOM 3267 C C . TYR A 1 390 ? 3.246 -10.745 4.895 1.00 94.31 390 TYR A C 1
ATOM 3269 O O . TYR A 1 390 ? 3.034 -11.269 5.988 1.00 94.31 390 TYR A O 1
ATOM 3277 N N . TYR A 1 391 ? 2.285 -10.217 4.140 1.00 93.88 391 TYR A N 1
ATOM 3278 C CA . TYR A 1 391 ? 0.866 -10.167 4.522 1.00 93.88 391 TYR A CA 1
ATOM 3279 C C . TYR A 1 391 ? -0.028 -10.974 3.567 1.00 93.88 391 TYR A C 1
ATOM 3281 O O . TYR A 1 391 ? -1.236 -10.749 3.489 1.00 93.88 391 TYR A O 1
ATOM 3289 N N . GLY A 1 392 ? 0.575 -11.895 2.812 1.00 94.81 392 GLY A N 1
ATOM 3290 C CA . GLY A 1 392 ? -0.146 -12.830 1.956 1.00 94.81 392 GLY A CA 1
ATOM 3291 C C . GLY A 1 392 ? -0.561 -14.107 2.688 1.00 94.81 392 GLY A C 1
ATOM 3292 O O . GLY A 1 392 ? -0.246 -14.321 3.862 1.00 94.81 392 GLY A O 1
ATOM 3293 N N . LYS A 1 393 ? -1.287 -14.981 1.989 1.00 95.12 393 LYS A N 1
ATOM 3294 C CA . LYS A 1 393 ? -1.923 -16.169 2.576 1.00 95.12 393 LYS A CA 1
ATOM 3295 C C . LYS A 1 393 ? -0.988 -17.386 2.660 1.00 95.12 393 LYS A C 1
ATOM 3297 O O . LYS A 1 393 ? -1.333 -18.332 3.378 1.00 95.12 393 LYS A O 1
ATOM 3302 N N . LEU A 1 394 ? 0.158 -17.422 1.972 1.00 96.62 394 LEU A N 1
ATOM 3303 C CA . LEU A 1 394 ? 1.074 -18.578 1.987 1.00 96.62 394 LEU A CA 1
ATOM 3304 C C . LEU A 1 394 ? 1.883 -18.691 3.288 1.00 96.62 394 LEU A C 1
ATOM 3306 O O . LEU A 1 394 ? 2.154 -17.714 3.980 1.00 96.62 394 LEU A O 1
ATOM 3310 N N . ARG A 1 395 ? 2.300 -19.909 3.638 1.00 95.44 395 ARG A N 1
ATOM 3311 C CA . ARG A 1 395 ? 3.230 -20.151 4.745 1.00 95.44 395 ARG A CA 1
ATOM 3312 C C . ARG A 1 395 ? 4.657 -20.199 4.211 1.00 95.44 395 ARG A C 1
ATOM 3314 O O . ARG A 1 395 ? 5.083 -21.228 3.702 1.00 95.44 395 ARG A O 1
ATOM 3321 N N . LEU A 1 396 ? 5.409 -19.115 4.383 1.00 94.19 396 LEU A N 1
ATOM 3322 C CA . LEU A 1 396 ? 6.774 -19.038 3.849 1.00 94.19 396 LEU A CA 1
ATOM 3323 C C . LEU A 1 396 ? 7.753 -20.031 4.496 1.00 94.19 396 LEU A C 1
ATOM 3325 O O . LEU A 1 396 ? 8.704 -20.456 3.858 1.00 94.19 396 LEU A O 1
ATOM 3329 N N . THR A 1 397 ? 7.486 -20.463 5.730 1.00 90.75 397 THR A N 1
ATOM 3330 C CA . THR A 1 397 ? 8.307 -21.448 6.454 1.00 90.75 397 THR A CA 1
ATOM 3331 C C . THR A 1 397 ? 8.040 -22.906 6.069 1.00 90.75 397 THR A C 1
ATOM 3333 O O . THR A 1 397 ? 8.595 -23.794 6.703 1.00 90.75 397 THR A O 1
ATOM 3336 N N . GLY A 1 398 ? 7.154 -23.172 5.104 1.00 89.69 398 GLY A N 1
ATOM 3337 C CA . GLY A 1 398 ? 6.903 -24.533 4.626 1.00 89.69 398 GLY A CA 1
ATOM 3338 C C . GLY A 1 398 ? 8.023 -25.037 3.715 1.00 89.69 398 GLY A C 1
ATOM 3339 O O . GLY A 1 398 ? 8.550 -24.280 2.899 1.00 89.69 398 GLY A O 1
ATOM 3340 N N . GLU A 1 399 ? 8.345 -26.322 3.820 1.00 86.56 399 GLU A N 1
ATOM 3341 C CA . GLU A 1 399 ? 9.349 -26.988 2.981 1.00 86.56 399 GLU A CA 1
ATOM 3342 C C . GLU A 1 399 ? 8.702 -27.773 1.827 1.00 86.56 399 GLU A C 1
ATOM 3344 O O . GLU A 1 399 ? 9.350 -28.058 0.818 1.00 86.56 399 GLU A O 1
ATOM 3349 N N . THR A 1 400 ? 7.400 -28.066 1.938 1.00 89.62 400 THR A N 1
ATOM 3350 C CA . THR A 1 400 ? 6.590 -28.767 0.926 1.00 89.62 400 THR A CA 1
ATOM 3351 C C . THR A 1 400 ? 5.451 -27.899 0.377 1.00 89.62 400 THR A C 1
ATOM 3353 O O . THR A 1 400 ? 5.048 -26.910 0.994 1.00 89.62 400 THR A O 1
ATOM 3356 N N . LEU A 1 401 ? 4.882 -28.271 -0.780 1.00 88.69 401 LEU A N 1
ATOM 3357 C CA . LEU A 1 401 ? 3.731 -27.560 -1.362 1.00 88.69 401 LEU A CA 1
ATOM 3358 C C . LEU A 1 401 ? 2.533 -27.559 -0.407 1.00 88.69 401 LEU A C 1
ATOM 3360 O O . LEU A 1 401 ? 1.876 -26.537 -0.235 1.00 88.69 401 LEU A O 1
ATOM 3364 N N . GLU A 1 402 ? 2.275 -28.694 0.228 1.00 94.75 402 GLU A N 1
ATOM 3365 C CA . GLU A 1 402 ? 1.188 -28.908 1.171 1.00 94.75 402 GLU A CA 1
ATOM 3366 C C . GLU A 1 402 ? 1.323 -27.981 2.393 1.00 94.75 402 GLU A C 1
ATOM 3368 O O . GLU A 1 402 ? 0.353 -27.342 2.810 1.00 94.75 402 GLU A O 1
ATOM 3373 N N . GLU A 1 403 ? 2.539 -27.809 2.918 1.00 95.06 403 GLU A N 1
ATOM 3374 C CA . GLU A 1 403 ? 2.819 -26.887 4.024 1.00 95.06 403 GLU A CA 1
ATOM 3375 C C . GLU A 1 403 ? 2.727 -25.416 3.616 1.00 95.06 403 GLU A C 1
ATOM 3377 O O . GLU A 1 403 ? 2.125 -24.621 4.345 1.00 95.06 403 GLU A O 1
ATOM 3382 N N . VAL A 1 404 ? 3.296 -25.054 2.459 1.00 95.56 404 VAL A N 1
ATOM 3383 C CA . VAL A 1 404 ? 3.293 -23.679 1.933 1.00 95.56 404 VAL A CA 1
ATOM 3384 C C . VAL A 1 404 ? 1.863 -23.219 1.649 1.00 95.56 404 VAL A C 1
ATOM 3386 O O . VAL A 1 404 ? 1.450 -22.136 2.077 1.00 95.56 404 VAL A O 1
ATOM 3389 N N . PHE A 1 405 ? 1.065 -24.058 0.987 1.00 96.94 405 PHE A N 1
ATOM 3390 C CA . PHE A 1 405 ? -0.338 -23.770 0.696 1.00 96.94 405 PHE A CA 1
ATOM 3391 C C . PHE A 1 405 ? -1.247 -24.012 1.907 1.00 96.94 405 PHE A C 1
ATOM 3393 O O . PHE A 1 405 ? -2.360 -23.492 1.925 1.00 96.94 405 PHE A O 1
ATOM 3400 N N . LYS A 1 406 ? -0.784 -24.702 2.958 1.00 97.06 406 LYS A N 1
ATOM 3401 C CA . LYS A 1 406 ? -1.604 -25.176 4.088 1.00 97.06 406 LYS A CA 1
ATOM 3402 C C . LYS A 1 406 ? -2.830 -25.972 3.614 1.00 97.06 406 LYS A C 1
ATOM 3404 O O . LYS A 1 406 ? -3.949 -25.704 4.044 1.00 97.06 406 LYS A O 1
ATOM 3409 N N . ILE A 1 407 ? -2.610 -26.906 2.692 1.00 97.06 407 ILE A N 1
ATOM 3410 C CA . ILE A 1 407 ? -3.631 -27.795 2.123 1.00 97.06 407 ILE A CA 1
ATOM 3411 C C . ILE A 1 407 ? -3.071 -29.215 2.144 1.00 97.06 407 ILE A C 1
ATOM 3413 O O . ILE A 1 407 ? -1.976 -29.447 1.638 1.00 97.06 407 ILE A O 1
ATOM 3417 N N . LYS A 1 408 ? -3.825 -30.164 2.702 1.00 95.81 408 LYS A N 1
ATOM 3418 C CA . LYS A 1 408 ? -3.447 -31.582 2.758 1.00 95.81 408 LYS A CA 1
ATOM 3419 C C . LYS A 1 408 ? -3.721 -32.292 1.433 1.00 95.81 408 LYS A C 1
ATOM 3421 O O . LYS A 1 408 ? -2.904 -33.091 0.986 1.00 95.81 408 LYS A O 1
ATOM 3426 N N . ASP A 1 409 ? -4.859 -32.011 0.796 1.00 95.56 409 ASP A N 1
ATOM 3427 C CA . ASP A 1 409 ? -5.225 -32.627 -0.482 1.00 95.56 409 ASP A CA 1
ATOM 3428 C C . ASP A 1 409 ? -4.543 -31.939 -1.676 1.00 95.56 409 ASP A C 1
ATOM 3430 O O . ASP A 1 409 ? -4.929 -30.858 -2.135 1.00 95.56 409 ASP A O 1
ATOM 3434 N N . ARG A 1 410 ? -3.551 -32.622 -2.251 1.00 94.62 410 ARG A N 1
ATOM 3435 C CA . ARG A 1 410 ? -2.788 -32.136 -3.405 1.00 94.62 410 ARG A CA 1
ATOM 3436 C C . ARG A 1 410 ? -3.638 -31.890 -4.655 1.00 94.62 410 ARG A C 1
ATOM 3438 O O . ARG A 1 410 ? -3.246 -31.071 -5.488 1.00 94.62 410 ARG A O 1
ATOM 3445 N N . GLN A 1 411 ? -4.802 -32.529 -4.802 1.00 94.81 411 GLN A N 1
ATOM 3446 C CA . GLN A 1 411 ? -5.699 -32.254 -5.932 1.00 94.81 411 GLN A CA 1
ATOM 3447 C C . GLN A 1 411 ? -6.254 -30.827 -5.887 1.00 94.81 411 GLN A C 1
ATOM 3449 O O . GLN A 1 411 ? -6.429 -30.202 -6.932 1.00 94.81 411 GLN A O 1
ATOM 3454 N N . LYS A 1 412 ? -6.444 -30.256 -4.693 1.00 95.94 412 LYS A N 1
ATOM 3455 C CA . LYS A 1 412 ? -6.877 -28.858 -4.534 1.00 95.94 412 LYS A CA 1
ATOM 3456 C C . LYS A 1 412 ? -5.765 -27.883 -4.910 1.00 95.94 412 LYS A C 1
ATOM 3458 O O . LYS A 1 412 ? -6.031 -26.887 -5.574 1.00 95.94 412 LYS A O 1
ATOM 3463 N N . ILE A 1 413 ? -4.514 -28.207 -4.578 1.00 96.62 413 ILE A N 1
ATOM 3464 C CA . ILE A 1 413 ? -3.340 -27.438 -5.025 1.00 96.62 413 ILE A CA 1
ATOM 3465 C C . ILE A 1 413 ? -3.217 -27.491 -6.557 1.00 96.62 413 ILE A C 1
ATOM 3467 O O . ILE A 1 413 ? -3.016 -26.459 -7.196 1.00 96.62 413 ILE A O 1
ATOM 3471 N N . ASN A 1 414 ? -3.397 -28.669 -7.166 1.00 95.88 414 ASN A N 1
ATOM 3472 C CA . ASN A 1 414 ? -3.419 -28.807 -8.625 1.00 95.88 414 ASN A CA 1
ATOM 3473 C C . ASN A 1 414 ? -4.546 -27.979 -9.256 1.00 95.88 414 ASN A C 1
ATOM 3475 O O . ASN A 1 414 ? -4.299 -27.300 -10.245 1.00 95.88 414 ASN A O 1
ATOM 3479 N N . ARG A 1 415 ? -5.741 -27.952 -8.652 1.00 95.62 415 ARG A N 1
ATOM 3480 C CA . ARG A 1 415 ? -6.851 -27.113 -9.126 1.00 95.62 415 ARG A CA 1
ATOM 3481 C C . ARG A 1 415 ? -6.483 -25.625 -9.135 1.00 95.62 415 ARG A C 1
ATOM 3483 O O . ARG A 1 415 ? -6.791 -24.956 -10.114 1.00 95.62 415 ARG A O 1
ATOM 3490 N N . ILE A 1 416 ? -5.793 -25.121 -8.101 1.00 96.88 416 ILE A N 1
ATOM 3491 C CA . ILE A 1 416 ? -5.286 -23.731 -8.076 1.00 96.88 416 ILE A CA 1
ATOM 3492 C C . ILE A 1 416 ? -4.344 -23.489 -9.257 1.00 96.88 416 ILE A C 1
ATOM 3494 O O . ILE A 1 416 ? -4.480 -22.486 -9.947 1.00 96.88 416 ILE A O 1
ATOM 3498 N N . ARG A 1 417 ? -3.409 -24.408 -9.522 1.00 96.56 417 ARG A N 1
ATOM 3499 C CA . ARG A 1 417 ? -2.488 -24.289 -10.662 1.00 96.56 417 ARG A CA 1
ATOM 3500 C C . ARG A 1 417 ? -3.235 -24.260 -11.992 1.00 96.56 417 ARG A C 1
ATOM 3502 O O . ARG A 1 417 ? -2.986 -23.390 -12.817 1.00 96.56 417 ARG A O 1
ATOM 3509 N N . ASP A 1 418 ? -4.111 -25.234 -12.206 1.00 95.94 418 ASP A N 1
ATOM 3510 C CA . ASP A 1 418 ? -4.729 -25.485 -13.507 1.00 95.94 418 ASP A CA 1
ATOM 3511 C C . ASP A 1 418 ? -5.735 -24.380 -13.890 1.00 95.94 418 ASP A C 1
ATOM 3513 O O . ASP A 1 418 ? -6.043 -24.215 -15.067 1.00 95.94 418 ASP A O 1
ATOM 3517 N N . GLN A 1 419 ? -6.193 -23.587 -12.914 1.00 94.56 419 GLN A N 1
ATOM 3518 C CA . GLN A 1 419 ? -7.072 -22.425 -13.106 1.00 94.56 419 GLN A CA 1
ATOM 3519 C C . GLN A 1 419 ? -6.357 -21.074 -12.945 1.00 94.56 419 GLN A C 1
ATOM 3521 O O . GLN A 1 419 ? -7.018 -20.041 -12.911 1.00 94.56 419 GLN A O 1
ATOM 3526 N N . ASP A 1 420 ? -5.026 -21.074 -12.810 1.00 96.25 420 ASP A N 1
ATOM 3527 C CA . ASP A 1 420 ? -4.221 -19.884 -12.498 1.00 96.25 420 ASP A CA 1
ATOM 3528 C C . ASP A 1 420 ? -4.782 -19.069 -11.310 1.00 96.25 420 ASP A C 1
ATOM 3530 O O . ASP A 1 420 ? -4.931 -17.846 -11.348 1.00 96.25 420 ASP A O 1
ATOM 3534 N N . GLY A 1 421 ? -5.150 -19.778 -10.241 1.00 96.06 421 GLY A N 1
ATOM 3535 C CA . GLY A 1 421 ? -5.780 -19.226 -9.047 1.00 96.06 421 GLY A CA 1
ATOM 3536 C C . GLY A 1 421 ? -4.835 -18.391 -8.177 1.00 96.06 421 GLY A C 1
ATOM 3537 O O . GLY A 1 421 ? -3.659 -18.720 -8.000 1.00 96.06 421 GLY A O 1
ATOM 3538 N N . GLY A 1 422 ? -5.382 -17.318 -7.601 1.00 96.06 422 GLY A N 1
ATOM 3539 C CA . GLY A 1 422 ? -4.726 -16.446 -6.620 1.00 96.06 422 GLY A CA 1
ATOM 3540 C C . GLY A 1 422 ? -5.095 -16.770 -5.166 1.00 96.06 422 GLY A C 1
ATOM 3541 O O . GLY A 1 422 ? -5.618 -17.846 -4.858 1.00 96.06 422 GLY A O 1
ATOM 3542 N N . GLU A 1 423 ? -4.836 -15.832 -4.256 1.00 95.62 423 GLU A N 1
ATOM 3543 C CA . GLU A 1 423 ? -5.052 -15.976 -2.810 1.00 95.62 423 GLU A CA 1
ATOM 3544 C C . GLU A 1 423 ? -6.518 -16.224 -2.421 1.00 95.62 423 GLU A C 1
ATOM 3546 O O . GLU A 1 423 ? -6.782 -16.951 -1.463 1.00 95.62 423 GLU A O 1
ATOM 3551 N N . GLU A 1 424 ? -7.472 -15.670 -3.168 1.00 96.00 424 GLU A N 1
ATOM 3552 C CA . GLU A 1 424 ? -8.912 -15.888 -2.949 1.00 96.00 424 GLU A CA 1
ATOM 3553 C C . GLU A 1 424 ? -9.286 -17.351 -3.224 1.00 96.00 424 GLU A C 1
ATOM 3555 O O . GLU A 1 424 ? -9.888 -18.029 -2.391 1.00 96.00 424 GLU A O 1
ATOM 3560 N N . MET A 1 425 ? -8.823 -17.908 -4.349 1.00 97.31 425 MET A N 1
ATOM 3561 C CA . MET A 1 425 ? -9.029 -19.326 -4.657 1.00 97.31 425 MET A CA 1
ATOM 3562 C C . MET A 1 425 ? -8.349 -20.232 -3.626 1.00 97.31 425 MET A C 1
ATOM 3564 O O . MET A 1 425 ? -8.913 -21.252 -3.229 1.00 97.31 425 MET A O 1
ATOM 3568 N N . LEU A 1 426 ? -7.157 -19.856 -3.155 1.00 97.50 426 LEU A N 1
ATOM 3569 C CA . LEU A 1 426 ? -6.478 -20.557 -2.067 1.00 97.50 426 LEU A CA 1
ATOM 3570 C C . LEU A 1 426 ? -7.326 -20.585 -0.787 1.00 97.50 426 LEU A C 1
ATOM 3572 O O . LEU A 1 426 ? -7.394 -21.628 -0.138 1.00 97.50 426 LEU A O 1
ATOM 3576 N N . ALA A 1 427 ? -7.990 -19.484 -0.425 1.00 97.25 427 ALA A N 1
ATOM 3577 C CA . ALA A 1 427 ? -8.864 -19.441 0.746 1.00 97.25 427 ALA A CA 1
ATOM 3578 C C . ALA A 1 427 ? -10.023 -20.443 0.621 1.00 97.25 427 ALA A C 1
ATOM 3580 O O . ALA A 1 427 ? -10.231 -21.259 1.521 1.00 97.25 427 ALA A O 1
ATOM 3581 N N . TRP A 1 428 ? -10.691 -20.472 -0.532 1.00 97.44 428 TRP A N 1
ATOM 3582 C CA . TRP A 1 428 ? -11.750 -21.443 -0.820 1.00 97.44 428 TRP A CA 1
ATOM 3583 C C . TRP A 1 428 ? -11.258 -22.893 -0.858 1.00 97.44 428 TRP A C 1
ATOM 3585 O O . TRP A 1 428 ? -11.949 -23.800 -0.390 1.00 97.44 428 TRP A O 1
ATOM 3595 N N . MET A 1 429 ? -10.054 -23.143 -1.378 1.00 97.25 429 MET A N 1
ATOM 3596 C CA . MET A 1 429 ? -9.475 -24.488 -1.376 1.00 97.25 429 MET A CA 1
ATOM 3597 C C . MET A 1 429 ? -9.083 -24.950 0.029 1.00 97.25 429 MET A C 1
ATOM 3599 O O . MET A 1 429 ? -9.282 -26.120 0.342 1.00 97.25 429 MET A O 1
ATOM 3603 N N . ARG A 1 430 ? -8.599 -24.051 0.896 1.00 97.19 430 ARG A N 1
ATOM 3604 C CA . ARG A 1 430 ? -8.373 -24.348 2.321 1.00 97.19 430 ARG A CA 1
ATOM 3605 C C . ARG A 1 430 ? -9.671 -24.678 3.036 1.00 97.19 430 ARG A C 1
ATOM 3607 O O . ARG A 1 430 ? -9.724 -25.681 3.735 1.00 97.19 430 ARG A O 1
ATOM 3614 N N . TRP A 1 431 ? -10.715 -23.888 2.803 1.00 96.25 431 TRP A N 1
ATOM 3615 C CA . TRP A 1 431 ? -12.047 -24.167 3.330 1.00 96.25 431 TRP A CA 1
ATOM 3616 C C . TRP A 1 431 ? -12.569 -25.535 2.872 1.00 96.25 431 TRP A C 1
ATOM 3618 O O . TRP A 1 431 ? -13.055 -26.326 3.676 1.00 96.25 431 TRP A O 1
ATOM 3628 N N . SER A 1 432 ? -12.405 -25.872 1.590 1.00 95.25 432 SER A N 1
ATOM 3629 C CA . SER A 1 432 ? -12.759 -27.194 1.054 1.00 95.25 432 SER A CA 1
ATOM 3630 C C . SER A 1 432 ? -11.901 -28.322 1.652 1.00 95.25 432 SER A C 1
ATOM 3632 O O . SER A 1 432 ? -12.322 -29.478 1.707 1.00 95.25 432 SER A O 1
ATOM 3634 N N . ASP A 1 433 ? -10.682 -28.020 2.101 1.00 95.94 433 ASP A N 1
ATOM 3635 C CA . ASP A 1 433 ? -9.787 -28.950 2.796 1.00 95.94 433 ASP A CA 1
ATOM 3636 C C . ASP A 1 433 ? -10.173 -29.220 4.239 1.00 95.94 433 ASP A C 1
ATOM 3638 O O . ASP A 1 433 ? -10.195 -30.377 4.652 1.00 95.94 433 ASP A O 1
ATOM 3642 N N . THR A 1 434 ? -10.556 -28.187 4.978 1.00 94.06 434 THR A N 1
ATOM 3643 C CA . THR A 1 434 ? -10.951 -28.318 6.380 1.00 94.06 434 THR A CA 1
ATOM 3644 C C . THR A 1 434 ? -12.375 -28.841 6.542 1.00 94.06 434 THR A C 1
ATOM 3646 O O . THR A 1 434 ? -12.612 -29.689 7.398 1.00 94.06 434 THR A O 1
ATOM 3649 N N . SER A 1 435 ? -13.317 -28.385 5.712 1.00 90.81 435 SER A N 1
ATOM 3650 C CA . SER A 1 435 ? -14.732 -28.788 5.783 1.00 90.81 435 SER A CA 1
ATOM 3651 C C . SER A 1 435 ? -15.029 -30.131 5.108 1.00 90.81 435 SER A C 1
ATOM 3653 O O . SER A 1 435 ? -16.110 -30.688 5.292 1.00 90.81 435 SER A O 1
ATOM 3655 N N . ASN A 1 436 ? -14.105 -30.630 4.277 1.00 89.56 436 ASN A N 1
ATOM 3656 C CA . ASN A 1 436 ? -14.312 -31.768 3.376 1.00 89.56 436 ASN A CA 1
ATOM 3657 C C . ASN A 1 436 ? -15.530 -31.607 2.428 1.00 89.56 436 ASN A C 1
ATOM 3659 O O . ASN A 1 436 ? -16.050 -32.587 1.890 1.00 89.56 436 ASN A O 1
ATOM 3663 N N . LYS A 1 437 ? -15.995 -30.367 2.204 1.00 89.06 437 LYS A N 1
ATOM 3664 C CA . LYS A 1 437 ? -17.078 -30.026 1.269 1.00 89.06 437 LYS A CA 1
ATOM 3665 C C . LYS A 1 437 ? -16.496 -29.612 -0.086 1.00 89.06 437 LYS A C 1
ATOM 3667 O O . LYS A 1 437 ? -15.437 -28.989 -0.169 1.00 89.06 437 LYS A O 1
ATOM 3672 N N . LYS A 1 438 ? -17.198 -29.938 -1.176 1.00 88.44 438 LYS A N 1
ATOM 3673 C CA . LYS A 1 438 ? -16.815 -29.533 -2.542 1.00 88.44 438 LYS A CA 1
ATOM 3674 C C . LYS A 1 438 ? -17.436 -28.183 -2.905 1.00 88.44 438 LYS A C 1
ATOM 3676 O O . LYS A 1 438 ? -18.599 -27.942 -2.602 1.00 88.44 438 LYS A O 1
ATOM 3681 N N . VAL A 1 439 ? -16.677 -27.354 -3.623 1.00 91.25 439 VAL A N 1
ATOM 3682 C CA . VAL A 1 439 ? -17.161 -26.111 -4.251 1.00 91.25 439 VAL A CA 1
ATOM 3683 C C . VAL A 1 439 ? -17.155 -26.300 -5.766 1.00 91.25 439 VAL A C 1
ATOM 3685 O O . VAL A 1 439 ? -16.105 -26.629 -6.337 1.00 91.25 439 VAL A O 1
ATOM 3688 N N . SER A 1 440 ? -18.319 -26.131 -6.403 1.00 93.06 440 SER A N 1
ATOM 3689 C CA . SER A 1 440 ? -18.457 -26.177 -7.865 1.00 93.06 440 SER A CA 1
ATOM 3690 C C . SER A 1 440 ? -17.638 -25.064 -8.523 1.00 93.06 440 SER A C 1
ATOM 3692 O O . SER A 1 440 ? -17.208 -24.123 -7.855 1.00 93.06 440 SER A O 1
ATOM 3694 N N . GLN A 1 441 ? -17.365 -25.188 -9.822 1.00 92.75 441 GLN A N 1
ATOM 3695 C CA . GLN A 1 441 ? -16.595 -24.168 -10.531 1.00 92.75 441 GLN A CA 1
ATOM 3696 C C . GLN A 1 441 ? -17.345 -22.837 -10.581 1.00 92.75 441 GLN A C 1
ATOM 3698 O O . GLN A 1 441 ? -16.805 -21.831 -10.138 1.00 92.75 441 GLN A O 1
ATOM 3703 N N . ASP A 1 442 ? -18.611 -22.871 -10.991 1.00 94.94 442 ASP A N 1
ATOM 3704 C CA . ASP A 1 442 ? -19.451 -21.679 -11.113 1.00 94.94 442 ASP A CA 1
ATOM 3705 C C . ASP A 1 442 ? -19.603 -20.942 -9.775 1.00 94.94 442 ASP A C 1
ATOM 3707 O O . ASP A 1 442 ? -19.498 -19.720 -9.723 1.00 94.94 442 ASP A O 1
ATOM 3711 N N . THR A 1 443 ? -19.776 -21.678 -8.664 1.00 95.94 443 THR A N 1
ATOM 3712 C CA . THR A 1 443 ? -19.818 -21.054 -7.330 1.00 95.94 443 THR A CA 1
ATOM 3713 C C . THR A 1 443 ? -18.481 -20.416 -6.978 1.00 95.94 443 THR A C 1
ATOM 3715 O O . THR A 1 443 ? -18.457 -19.307 -6.461 1.00 95.94 443 THR A O 1
ATOM 3718 N N . LEU A 1 444 ? -17.364 -21.102 -7.231 1.00 95.75 444 LEU A N 1
ATOM 3719 C CA . LEU A 1 444 ? -16.041 -20.577 -6.907 1.00 95.75 444 LEU A CA 1
ATOM 3720 C C . LEU A 1 444 ? -15.747 -19.286 -7.682 1.00 95.75 444 LEU A C 1
ATOM 3722 O O . LEU A 1 444 ? -15.304 -18.307 -7.087 1.00 95.75 444 LEU A O 1
ATOM 3726 N N . GLU A 1 445 ? -16.025 -19.274 -8.986 1.00 95.62 445 GLU A N 1
ATOM 3727 C CA . GLU A 1 445 ? -15.853 -18.095 -9.840 1.00 95.62 445 GLU A CA 1
ATOM 3728 C C . GLU A 1 445 ? -16.751 -16.942 -9.394 1.00 95.62 445 GLU A C 1
ATOM 3730 O O . GLU A 1 445 ? -16.279 -15.811 -9.303 1.00 95.62 445 GLU A O 1
ATOM 3735 N N . TYR A 1 446 ? -18.007 -17.227 -9.042 1.00 96.81 446 TYR A N 1
ATOM 3736 C CA . TYR A 1 446 ? -18.923 -16.225 -8.505 1.00 96.81 446 TYR A CA 1
ATOM 3737 C C . TYR A 1 446 ? -18.416 -15.618 -7.192 1.00 96.81 446 TYR A C 1
ATOM 3739 O O . TYR A 1 446 ? -18.430 -14.396 -7.043 1.00 96.81 446 TYR A O 1
ATOM 3747 N N . MET A 1 447 ? -17.961 -16.442 -6.244 1.00 96.50 447 MET A N 1
ATOM 3748 C CA . MET A 1 447 ? -17.473 -15.953 -4.950 1.00 96.50 447 MET A CA 1
ATOM 3749 C C . MET A 1 447 ? -16.230 -15.075 -5.130 1.00 96.50 447 MET A C 1
ATOM 3751 O O . MET A 1 447 ? -16.195 -13.955 -4.627 1.00 96.50 447 MET A O 1
ATOM 3755 N N . ILE A 1 448 ? -15.261 -15.537 -5.928 1.00 95.25 448 ILE A N 1
ATOM 3756 C CA . ILE A 1 448 ? -14.032 -14.796 -6.255 1.00 95.25 448 ILE A CA 1
ATOM 3757 C C . ILE A 1 448 ? -14.361 -13.475 -6.965 1.00 95.25 448 ILE A C 1
ATOM 3759 O O . ILE A 1 448 ? -13.871 -12.423 -6.569 1.00 95.25 448 ILE A O 1
ATOM 3763 N N . ALA A 1 449 ? -15.227 -13.493 -7.983 1.00 95.81 449 ALA A N 1
ATOM 3764 C CA . ALA A 1 449 ? -15.584 -12.292 -8.741 1.00 95.81 449 ALA A CA 1
ATOM 3765 C C . ALA A 1 449 ? -16.280 -11.217 -7.888 1.00 95.81 449 ALA A C 1
ATOM 3767 O O . ALA A 1 449 ? -16.200 -10.033 -8.216 1.00 95.81 449 ALA A O 1
ATOM 3768 N N . ASN A 1 450 ? -16.946 -11.621 -6.803 1.00 95.62 450 ASN A N 1
ATOM 3769 C CA . ASN A 1 450 ? -17.598 -10.718 -5.858 1.00 95.62 450 ASN A CA 1
ATOM 3770 C C . ASN A 1 450 ? -16.746 -10.415 -4.613 1.00 95.62 450 ASN A C 1
ATOM 3772 O O . ASN A 1 450 ? -17.232 -9.727 -3.719 1.00 95.62 450 ASN A O 1
ATOM 3776 N N . GLY A 1 451 ? -15.499 -10.899 -4.544 1.00 95.44 451 GLY A N 1
ATOM 3777 C CA . GLY A 1 451 ? -14.608 -10.678 -3.403 1.00 95.44 451 GLY A CA 1
ATOM 3778 C C . GLY A 1 451 ? -15.098 -11.320 -2.102 1.00 95.44 451 GLY A C 1
ATOM 3779 O O . GLY A 1 451 ? -14.841 -10.775 -1.035 1.00 95.44 451 GLY A O 1
ATOM 3780 N N . ILE A 1 452 ? -15.832 -12.433 -2.193 1.00 95.62 452 ILE A N 1
ATOM 3781 C CA . ILE A 1 452 ? -16.354 -13.178 -1.042 1.00 95.62 452 ILE A CA 1
ATOM 3782 C C . ILE A 1 452 ? -15.349 -14.267 -0.673 1.00 95.62 452 ILE A C 1
ATOM 3784 O O . ILE A 1 452 ? -15.096 -15.194 -1.452 1.00 95.62 452 ILE A O 1
ATOM 3788 N N . ASP A 1 453 ? -14.801 -14.172 0.532 1.00 94.94 453 ASP A N 1
ATOM 3789 C CA . ASP A 1 453 ? -13.966 -15.188 1.160 1.00 94.94 453 ASP A CA 1
ATOM 3790 C C . ASP A 1 453 ? -14.834 -16.121 2.041 1.00 94.94 453 ASP A C 1
ATOM 3792 O O . ASP A 1 453 ? -15.938 -15.764 2.453 1.00 94.94 453 ASP A O 1
ATOM 3796 N N . PRO A 1 454 ? -14.351 -17.327 2.398 1.00 95.31 454 PRO A N 1
ATOM 3797 C CA . PRO A 1 454 ? -15.110 -18.251 3.248 1.00 95.31 454 PRO A CA 1
ATOM 3798 C C . PRO A 1 454 ? -15.557 -17.669 4.600 1.00 95.31 454 PRO A C 1
ATOM 3800 O O . PRO A 1 454 ? -16.615 -18.039 5.098 1.00 95.31 454 PRO A O 1
ATOM 3803 N N . GLY A 1 455 ? -14.776 -16.750 5.181 1.00 94.62 455 GLY A N 1
ATOM 3804 C CA . GLY A 1 455 ? -15.121 -16.097 6.450 1.00 94.62 455 GLY A CA 1
ATOM 3805 C C . GLY A 1 455 ? -16.359 -15.201 6.356 1.00 94.62 455 GLY A C 1
ATOM 3806 O O . GLY A 1 455 ? -17.089 -15.067 7.332 1.00 94.62 455 GLY A O 1
ATOM 3807 N N . ASP A 1 456 ? -16.660 -14.657 5.174 1.00 94.38 456 ASP A N 1
ATOM 3808 C CA . ASP A 1 456 ? -17.821 -13.781 4.976 1.00 94.38 456 ASP A CA 1
ATOM 3809 C C . ASP A 1 456 ? -19.148 -14.547 5.033 1.00 94.38 456 ASP A C 1
ATOM 3811 O O . ASP A 1 456 ? -20.205 -13.941 5.181 1.00 94.38 456 ASP A O 1
ATOM 3815 N N . ILE A 1 457 ? -19.109 -15.879 4.913 1.00 94.50 457 ILE A N 1
ATOM 3816 C CA . ILE A 1 457 ? -20.289 -16.751 4.977 1.00 94.50 457 ILE A CA 1
ATOM 3817 C C . ILE A 1 457 ? -20.290 -17.660 6.213 1.00 94.50 457 ILE A C 1
ATOM 3819 O O . ILE A 1 457 ? -21.170 -18.512 6.334 1.00 94.50 457 ILE A O 1
ATOM 3823 N N . GLU A 1 458 ? -19.336 -17.481 7.136 1.00 93.12 458 GLU A N 1
ATOM 3824 C CA . GLU A 1 458 ? -19.190 -18.304 8.348 1.00 93.12 458 GLU A CA 1
ATOM 3825 C C . GLU A 1 458 ? -20.489 -18.325 9.172 1.00 93.12 458 GLU A C 1
ATOM 3827 O O . GLU A 1 458 ? -20.878 -19.359 9.711 1.00 93.12 458 GLU A O 1
ATOM 3832 N N . PHE A 1 459 ? -21.226 -17.208 9.181 1.00 92.62 459 PHE A N 1
ATOM 3833 C CA . PHE A 1 459 ? -22.478 -17.045 9.924 1.00 92.62 459 PHE A CA 1
ATOM 3834 C C . PHE A 1 459 ? -23.630 -17.968 9.464 1.00 92.62 459 PHE A C 1
ATOM 3836 O O . PHE A 1 459 ? -24.620 -18.092 10.182 1.00 92.62 459 PHE A O 1
ATOM 3843 N N . VAL A 1 460 ? -23.519 -18.600 8.287 1.00 93.25 460 VAL A N 1
ATOM 3844 C CA . VAL A 1 460 ? -24.491 -19.569 7.730 1.00 93.25 460 VAL A CA 1
ATOM 3845 C C . VAL A 1 460 ? -23.829 -20.859 7.235 1.00 93.25 460 VAL A C 1
ATOM 3847 O O . VAL A 1 460 ? -24.486 -21.690 6.605 1.00 93.25 460 VAL A O 1
ATOM 3850 N N . GLU A 1 461 ? -22.538 -21.059 7.498 1.00 89.75 461 GLU A N 1
ATOM 3851 C CA . GLU A 1 461 ? -21.759 -22.171 6.937 1.00 89.75 461 GLU A CA 1
ATOM 3852 C C . GLU A 1 461 ? -22.253 -23.556 7.403 1.00 89.75 461 GLU A C 1
ATOM 3854 O O . GLU A 1 461 ? -22.181 -24.554 6.666 1.00 89.75 461 GLU A O 1
ATOM 3859 N N . ASP A 1 462 ? -22.765 -23.632 8.631 1.00 90.12 462 ASP A N 1
ATOM 3860 C CA . ASP A 1 462 ? -23.329 -24.848 9.210 1.00 90.12 462 ASP A CA 1
ATOM 3861 C C . ASP A 1 462 ? -24.717 -25.180 8.634 1.00 90.12 462 ASP A C 1
ATOM 3863 O O . ASP A 1 462 ? -25.108 -26.349 8.628 1.00 90.12 462 ASP A O 1
ATOM 3867 N N . LYS A 1 463 ? -25.434 -24.185 8.090 1.00 91.62 463 LYS A N 1
ATOM 3868 C CA . LYS A 1 463 ? -26.786 -24.342 7.522 1.00 91.62 463 LYS A CA 1
ATOM 3869 C C . LYS A 1 463 ? -26.820 -24.437 6.001 1.00 91.62 463 LYS A C 1
ATOM 3871 O O . LYS A 1 463 ? -27.713 -25.075 5.443 1.00 91.62 463 LYS A O 1
ATOM 3876 N N . MET A 1 464 ? -25.897 -23.773 5.308 1.00 93.12 464 MET A N 1
ATOM 3877 C CA . MET A 1 464 ? -25.950 -23.591 3.858 1.00 93.12 464 MET A CA 1
ATOM 387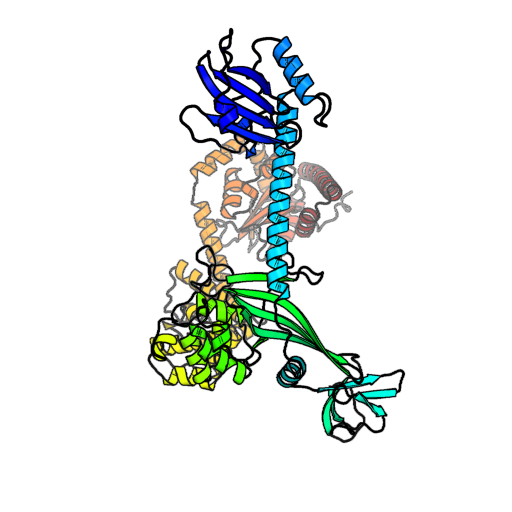8 C C . MET A 1 464 ? -24.598 -23.862 3.202 1.00 93.12 464 MET A C 1
ATOM 3880 O O . MET A 1 464 ? -23.538 -23.454 3.665 1.00 93.12 464 MET A O 1
ATOM 3884 N N . SER A 1 465 ? -24.636 -24.549 2.062 1.00 93.62 465 SER A N 1
ATOM 3885 C CA . SER A 1 465 ? -23.475 -24.657 1.179 1.00 93.62 465 SER A CA 1
ATOM 3886 C C . SER A 1 465 ? -23.196 -23.324 0.468 1.00 93.62 465 SER A C 1
ATOM 3888 O O . SER A 1 465 ? -24.132 -22.555 0.225 1.00 93.62 465 SER A O 1
ATOM 3890 N N . PRO A 1 466 ? -21.952 -23.075 0.017 1.00 95.50 466 PRO A N 1
ATOM 3891 C CA . PRO A 1 466 ? -21.615 -21.873 -0.751 1.00 95.50 466 PRO A CA 1
ATOM 3892 C C . PRO A 1 466 ? -22.512 -21.661 -1.985 1.00 95.50 466 PRO A C 1
ATOM 3894 O O . PRO A 1 466 ? -22.926 -20.544 -2.283 1.00 95.50 466 PRO A O 1
ATOM 3897 N N . GLN A 1 467 ? -22.904 -22.746 -2.662 1.00 95.88 467 GLN A N 1
ATOM 3898 C CA . GLN A 1 467 ? -23.833 -22.701 -3.796 1.00 95.88 467 GLN A CA 1
ATOM 3899 C C . GLN A 1 467 ? -25.236 -22.227 -3.376 1.00 95.88 467 GLN A C 1
ATOM 3901 O O . GLN A 1 467 ? -25.881 -21.471 -4.101 1.00 95.88 467 GLN A O 1
ATOM 3906 N N . GLN A 1 468 ? -25.729 -22.659 -2.211 1.00 95.81 468 GLN A N 1
ATOM 3907 C CA . GLN A 1 468 ? -27.015 -22.196 -1.682 1.00 95.81 468 GLN A CA 1
ATOM 3908 C C . GLN A 1 468 ? -26.950 -20.727 -1.256 1.00 95.81 468 GLN A C 1
ATOM 3910 O O . GLN A 1 468 ? -27.931 -20.015 -1.461 1.00 95.81 468 GLN A O 1
ATOM 3915 N N . VAL A 1 469 ? -25.815 -20.273 -0.713 1.00 96.12 469 VAL A N 1
ATOM 3916 C CA . VAL A 1 469 ? -25.575 -18.857 -0.392 1.00 96.12 469 VAL A CA 1
ATOM 3917 C C . VAL A 1 469 ? -25.633 -18.004 -1.660 1.00 96.12 469 VAL A C 1
ATOM 3919 O O . VAL A 1 469 ? -26.420 -17.063 -1.709 1.00 96.12 469 VAL A O 1
ATOM 3922 N N . MET A 1 470 ? -24.904 -18.384 -2.716 1.00 96.38 470 MET A N 1
ATOM 3923 C CA . MET A 1 470 ? -24.971 -17.709 -4.021 1.00 96.38 470 MET A CA 1
ATOM 3924 C C . MET A 1 470 ? -26.415 -17.612 -4.535 1.00 96.38 470 MET A C 1
ATOM 3926 O O . MET A 1 470 ? -26.899 -16.522 -4.836 1.00 96.38 470 MET A O 1
ATOM 3930 N N . ASN A 1 471 ? -27.130 -18.742 -4.580 1.00 96.62 471 ASN A N 1
ATOM 3931 C CA . ASN A 1 471 ? -28.508 -18.783 -5.076 1.00 96.62 471 ASN A CA 1
ATOM 3932 C C . ASN A 1 471 ? -29.456 -17.912 -4.235 1.00 96.62 471 ASN A C 1
ATOM 3934 O O . ASN A 1 471 ? -30.394 -17.317 -4.765 1.00 96.62 471 ASN A O 1
ATOM 3938 N N . TYR A 1 472 ? -29.241 -17.860 -2.919 1.00 96.94 472 TYR A N 1
ATOM 3939 C CA . TYR A 1 472 ? -30.045 -17.043 -2.022 1.00 96.94 472 TYR A CA 1
ATOM 3940 C C . TYR A 1 472 ? -29.792 -15.550 -2.236 1.00 96.94 472 TYR A C 1
ATOM 3942 O O . TYR A 1 472 ? -30.760 -14.807 -2.384 1.00 96.94 472 TYR A O 1
ATOM 3950 N N . ILE A 1 473 ? -28.529 -15.120 -2.338 1.00 96.06 473 ILE A N 1
ATOM 3951 C CA . ILE A 1 473 ? -28.191 -13.711 -2.586 1.00 96.06 473 ILE A CA 1
ATOM 3952 C C . ILE A 1 473 ? -28.811 -13.233 -3.901 1.00 96.06 473 ILE A C 1
ATOM 3954 O O . ILE A 1 473 ? -29.491 -12.208 -3.916 1.00 96.06 473 ILE A O 1
ATOM 3958 N N . GLU A 1 474 ? -28.665 -13.997 -4.985 1.00 95.88 474 GLU A N 1
ATOM 3959 C CA . GLU A 1 474 ? -29.243 -13.629 -6.284 1.00 95.88 474 GLU A CA 1
ATOM 3960 C C . GLU A 1 474 ? -30.776 -13.564 -6.243 1.00 95.88 474 GLU A C 1
ATOM 3962 O O . GLU A 1 474 ? -31.387 -12.654 -6.807 1.00 95.88 474 GLU A O 1
ATOM 3967 N N . LYS A 1 475 ? -31.419 -14.456 -5.481 1.00 95.88 475 LYS A N 1
ATOM 3968 C CA . LYS A 1 475 ? -32.86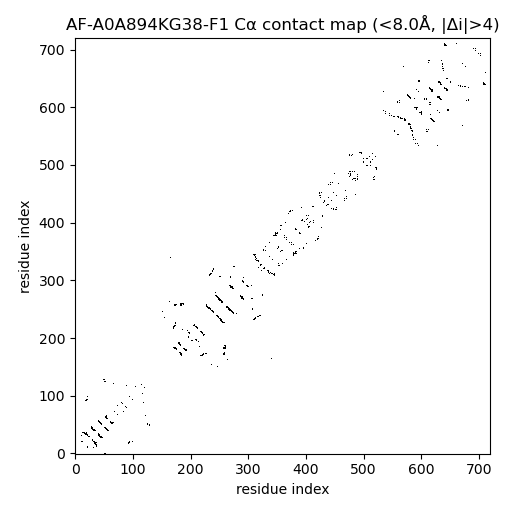5 -14.382 -5.247 1.00 95.88 475 LYS A CA 1
ATOM 3969 C C . LYS A 1 475 ? -33.267 -13.114 -4.482 1.00 95.88 475 LYS A C 1
ATOM 3971 O O . LYS A 1 475 ? -34.268 -12.495 -4.838 1.00 95.88 475 LYS A O 1
ATOM 3976 N N . GLN A 1 476 ? -32.509 -12.714 -3.459 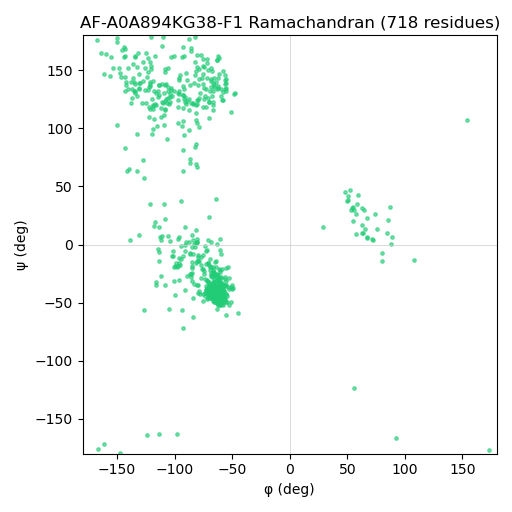1.00 95.00 476 GLN A N 1
ATOM 3977 C CA . GLN A 1 476 ? -32.787 -11.492 -2.692 1.00 95.00 476 GLN A CA 1
ATOM 3978 C C . GLN A 1 476 ? -32.537 -10.221 -3.518 1.00 95.00 476 GLN A C 1
ATOM 3980 O O . GLN A 1 476 ? -33.305 -9.260 -3.417 1.00 95.00 476 GLN A O 1
ATOM 3985 N N . ARG A 1 477 ? -31.528 -10.234 -4.399 1.00 94.25 477 ARG A N 1
ATOM 3986 C CA . ARG A 1 477 ? -31.282 -9.162 -5.375 1.00 94.25 477 ARG A CA 1
ATOM 3987 C C . ARG A 1 477 ? -32.447 -9.009 -6.344 1.00 94.25 477 ARG A C 1
ATOM 3989 O O . ARG A 1 477 ? -32.921 -7.896 -6.531 1.00 94.25 477 ARG A O 1
ATOM 3996 N N . ALA A 1 478 ? -32.965 -10.105 -6.894 1.00 90.75 478 ALA A N 1
ATOM 3997 C CA . ALA A 1 478 ? -34.106 -10.058 -7.808 1.00 90.75 478 ALA A CA 1
ATOM 3998 C C . ALA A 1 478 ? -35.416 -9.574 -7.152 1.00 90.75 478 ALA A C 1
ATOM 4000 O O . ALA A 1 478 ? -36.297 -9.088 -7.855 1.00 90.75 478 ALA A O 1
ATOM 4001 N N . ALA A 1 479 ? -35.556 -9.716 -5.830 1.00 85.56 479 ALA A N 1
ATOM 4002 C CA . ALA A 1 479 ? -36.762 -9.335 -5.099 1.00 85.56 479 ALA A CA 1
ATOM 4003 C C . ALA A 1 479 ? -36.706 -7.897 -4.552 1.00 85.56 479 ALA A C 1
ATOM 4005 O O . ALA A 1 479 ? -37.405 -7.019 -5.049 1.00 85.56 479 ALA A O 1
ATOM 4006 N N . GLY A 1 480 ? -35.892 -7.657 -3.516 1.00 80.69 480 GLY A N 1
ATOM 4007 C CA . GLY A 1 480 ? -35.903 -6.408 -2.736 1.00 80.69 480 GLY A CA 1
ATOM 4008 C C . GLY A 1 480 ? -34.643 -5.550 -2.873 1.00 80.69 480 GLY A C 1
ATOM 4009 O O . GLY A 1 480 ? -34.656 -4.374 -2.502 1.00 80.69 480 GLY A O 1
ATOM 4010 N N . TYR A 1 481 ? -33.562 -6.115 -3.423 1.00 88.06 481 TYR A N 1
ATOM 4011 C CA . TYR A 1 481 ? -32.227 -5.507 -3.461 1.00 88.06 481 TYR A CA 1
ATOM 4012 C C . TYR A 1 481 ? -31.674 -5.322 -4.891 1.00 88.06 481 TYR A C 1
ATOM 4014 O O . TYR A 1 481 ? -30.469 -5.425 -5.109 1.00 88.06 481 TYR A O 1
ATOM 4022 N N . GLN A 1 482 ? -32.536 -5.014 -5.868 1.00 83.00 482 GLN A N 1
ATOM 4023 C CA . GLN A 1 482 ? -32.209 -4.984 -7.309 1.00 83.00 482 GLN A CA 1
ATOM 4024 C C . GLN A 1 482 ? -30.990 -4.120 -7.683 1.00 83.00 482 GLN A C 1
ATOM 4026 O O . GLN A 1 482 ? -30.287 -4.427 -8.645 1.00 83.00 482 GLN A O 1
ATOM 4031 N N . TYR A 1 483 ? -30.709 -3.068 -6.913 1.00 85.88 483 TYR A N 1
ATOM 4032 C CA . TYR A 1 483 ? -29.608 -2.130 -7.166 1.00 85.88 483 TYR A CA 1
ATOM 4033 C C . TYR A 1 483 ? -28.398 -2.317 -6.243 1.00 85.88 483 TYR A C 1
ATOM 4035 O O . TYR A 1 483 ? -27.447 -1.545 -6.332 1.00 85.88 483 TYR A O 1
ATOM 4043 N N . ARG A 1 484 ? -28.421 -3.317 -5.354 1.00 89.12 484 ARG A N 1
ATOM 4044 C CA . ARG A 1 484 ? -27.300 -3.612 -4.455 1.00 89.12 484 ARG A CA 1
ATOM 4045 C C . ARG A 1 484 ? -26.329 -4.600 -5.091 1.00 89.12 484 ARG A C 1
ATOM 4047 O O . ARG A 1 484 ? -26.705 -5.495 -5.860 1.00 89.12 484 ARG A O 1
ATOM 4054 N N . THR A 1 485 ? -25.065 -4.431 -4.738 1.00 93.94 485 THR A N 1
ATOM 4055 C CA . THR A 1 485 ? -23.988 -5.376 -5.029 1.00 93.94 485 THR A CA 1
ATOM 4056 C C . THR A 1 485 ? -24.127 -6.632 -4.167 1.00 93.94 485 THR A C 1
ATOM 4058 O O . THR A 1 485 ? -24.793 -6.631 -3.131 1.00 93.94 485 THR A O 1
ATOM 4061 N N . VAL A 1 486 ? -23.501 -7.726 -4.597 1.00 95.31 486 VAL A N 1
ATOM 4062 C CA . VAL A 1 486 ? -23.538 -9.000 -3.865 1.00 95.31 486 VAL A CA 1
ATOM 4063 C C . VAL A 1 486 ? -22.990 -8.855 -2.432 1.00 95.31 486 VAL A C 1
ATOM 4065 O O . VAL A 1 486 ? -23.686 -9.305 -1.518 1.00 95.31 486 VAL A O 1
ATOM 4068 N N . PRO A 1 487 ? -21.839 -8.188 -2.182 1.00 94.69 487 PRO A N 1
ATOM 4069 C CA . PRO A 1 487 ? -21.338 -8.004 -0.817 1.00 94.69 487 PRO A CA 1
ATOM 4070 C C . PRO A 1 487 ? -22.272 -7.183 0.076 1.00 94.69 487 PRO A C 1
ATOM 4072 O O . PRO A 1 487 ? -22.416 -7.496 1.252 1.00 94.69 487 PRO A O 1
ATOM 4075 N N . GLU A 1 488 ? -22.959 -6.171 -0.466 1.00 93.06 488 GLU A N 1
ATOM 4076 C CA . GLU A 1 488 ? -23.935 -5.389 0.308 1.00 93.06 488 GLU A CA 1
ATOM 4077 C C . GLU A 1 488 ? -25.117 -6.246 0.768 1.00 93.06 488 GLU A C 1
ATOM 4079 O O . GLU A 1 488 ? -25.543 -6.137 1.914 1.00 93.06 488 GLU A O 1
ATOM 4084 N N . VAL A 1 489 ? -25.646 -7.114 -0.102 1.00 95.31 489 VAL A N 1
ATOM 4085 C CA . VAL A 1 489 ? -26.751 -8.012 0.272 1.00 95.31 489 VAL A CA 1
ATOM 4086 C C . VAL A 1 489 ? -26.295 -9.052 1.292 1.00 95.31 489 VAL A C 1
ATOM 4088 O O . VAL A 1 489 ? -27.035 -9.349 2.228 1.00 95.31 489 VAL A O 1
ATOM 4091 N N . LEU A 1 490 ? -25.075 -9.579 1.146 1.00 95.44 490 LEU A N 1
ATOM 4092 C CA . LEU A 1 490 ? -24.482 -10.483 2.132 1.00 95.44 490 LEU A CA 1
ATOM 4093 C C . LEU A 1 490 ? -24.322 -9.795 3.499 1.00 95.44 490 LEU A C 1
ATOM 4095 O O . LEU A 1 490 ? -24.693 -10.379 4.514 1.00 95.44 490 LEU A O 1
ATOM 4099 N N . GLY A 1 491 ? -23.862 -8.539 3.517 1.00 93.00 491 GLY A N 1
ATOM 4100 C CA . GLY A 1 491 ? -23.761 -7.724 4.731 1.00 93.00 491 GLY A CA 1
ATOM 4101 C C . GLY A 1 491 ? -25.115 -7.498 5.406 1.00 93.00 491 GLY A C 1
ATOM 4102 O O . GLY A 1 491 ? -25.269 -7.810 6.580 1.00 93.00 491 GLY A O 1
ATOM 4103 N N . GLN A 1 492 ? -26.132 -7.079 4.645 1.00 92.69 492 GLN A N 1
ATOM 4104 C CA . GLN A 1 492 ? -27.507 -6.912 5.148 1.00 92.69 492 GLN A CA 1
ATOM 4105 C C . GLN A 1 492 ? -28.076 -8.201 5.752 1.00 92.69 492 GLN A C 1
ATOM 4107 O O . GLN A 1 492 ? -28.823 -8.173 6.731 1.00 92.69 492 GLN A O 1
ATOM 4112 N N . TRP A 1 493 ? -27.715 -9.351 5.181 1.00 96.25 493 TRP A N 1
ATOM 4113 C CA . TRP A 1 493 ? -28.104 -10.641 5.731 1.00 96.25 493 TRP A CA 1
ATOM 4114 C C . TRP A 1 493 ? -27.412 -10.933 7.066 1.00 96.25 493 TRP A C 1
ATOM 4116 O O . TRP A 1 493 ? -28.085 -11.319 8.024 1.00 96.25 493 TRP A O 1
ATOM 4126 N N . GLY A 1 494 ? -26.101 -10.701 7.153 1.00 93.06 494 GLY A N 1
ATOM 4127 C CA . GLY A 1 494 ? -25.343 -10.825 8.400 1.00 93.06 494 GLY A CA 1
ATOM 4128 C C . GLY A 1 494 ? -25.855 -9.894 9.507 1.00 93.06 494 GLY A C 1
ATOM 4129 O O . GLY A 1 494 ? -26.027 -10.334 10.648 1.00 93.06 494 GLY A O 1
ATOM 4130 N N . ASP A 1 495 ? -26.182 -8.644 9.167 1.00 89.94 495 ASP A N 1
ATOM 4131 C CA . ASP A 1 495 ? -26.762 -7.657 10.089 1.00 89.94 495 ASP A CA 1
ATOM 4132 C C . ASP A 1 495 ? -28.118 -8.135 10.623 1.00 89.94 495 ASP A C 1
ATOM 4134 O O . ASP A 1 495 ? -28.354 -8.162 11.835 1.00 89.94 495 ASP A O 1
ATOM 4138 N N . TYR A 1 496 ? -28.989 -8.609 9.728 1.00 93.81 496 TYR A N 1
ATOM 4139 C CA . TYR A 1 496 ? -30.285 -9.171 10.096 1.00 93.81 496 TYR A CA 1
ATOM 4140 C C . TYR A 1 496 ? -30.167 -10.349 11.073 1.00 93.81 496 TYR A C 1
ATOM 4142 O O . TYR A 1 496 ? -30.884 -10.403 12.077 1.00 93.81 496 TYR A O 1
ATOM 4150 N N . LEU A 1 497 ? -29.253 -11.287 10.819 1.00 93.38 497 LEU A N 1
ATOM 4151 C CA . LEU A 1 497 ? -29.060 -12.440 11.701 1.00 93.38 497 LEU A CA 1
ATOM 4152 C C . LEU A 1 497 ? -28.427 -12.059 13.035 1.00 93.38 497 LEU A C 1
ATOM 4154 O O . LEU A 1 497 ? -28.784 -12.636 14.065 1.00 93.38 497 LEU A O 1
ATOM 4158 N N . SER A 1 498 ? -27.563 -11.048 13.043 1.00 90.44 498 SER A N 1
ATOM 4159 C CA . SER A 1 498 ? -27.020 -10.475 14.275 1.00 90.44 498 SER A CA 1
ATOM 4160 C C . SER A 1 498 ? -28.128 -9.864 15.140 1.00 90.44 498 SER A C 1
ATOM 4162 O O . SER A 1 498 ? -28.183 -10.137 16.341 1.00 90.44 498 SER A O 1
ATOM 4164 N N . MET A 1 499 ? -29.071 -9.130 14.534 1.00 88.94 499 MET A N 1
ATOM 4165 C CA . MET A 1 499 ? -30.257 -8.610 15.229 1.00 88.94 499 MET A CA 1
ATOM 4166 C C . MET A 1 499 ? -31.174 -9.733 15.728 1.00 88.94 499 MET A C 1
ATOM 4168 O O . MET A 1 499 ? -31.618 -9.702 16.876 1.00 88.94 499 MET A O 1
ATOM 4172 N N . CYS A 1 500 ? -31.416 -10.769 14.920 1.00 89.00 500 CYS A N 1
ATOM 4173 C CA . CYS A 1 500 ? -32.213 -11.924 15.344 1.00 89.00 500 CYS A CA 1
ATOM 4174 C C . CYS A 1 500 ? -31.595 -12.639 16.550 1.00 89.00 500 CYS A C 1
ATOM 4176 O O . CYS A 1 500 ? -32.306 -12.972 17.501 1.00 89.00 500 CYS A O 1
ATOM 4178 N N . LYS A 1 501 ? -30.270 -12.813 16.548 1.00 89.00 501 LYS A N 1
ATOM 4179 C CA . LYS A 1 501 ? -29.529 -13.390 17.671 1.00 89.00 501 LYS A CA 1
ATOM 4180 C C . LYS A 1 501 ? -29.637 -12.520 18.925 1.00 89.00 501 LYS A C 1
ATOM 4182 O O . LYS A 1 501 ? -29.872 -13.052 20.005 1.00 89.00 501 LYS A O 1
ATOM 4187 N N . ALA A 1 502 ? -29.528 -11.195 18.791 1.00 83.56 502 ALA A N 1
ATOM 4188 C CA . ALA A 1 502 ? -29.703 -10.257 19.905 1.00 83.56 502 ALA A CA 1
ATOM 4189 C C . ALA A 1 502 ? -31.126 -10.290 20.499 1.00 83.56 502 ALA A C 1
ATOM 4191 O O . ALA A 1 502 ? -31.305 -10.067 21.695 1.00 83.56 502 ALA A O 1
ATOM 4192 N N . GLN A 1 503 ? -32.126 -10.616 19.678 1.00 84.00 503 GLN A N 1
ATOM 4193 C CA . GLN A 1 503 ? -33.519 -10.821 20.085 1.00 84.00 503 GLN A CA 1
ATOM 4194 C C . GLN A 1 503 ? -33.805 -12.246 20.604 1.00 84.00 503 GLN A C 1
ATOM 4196 O O . GLN A 1 503 ? -34.964 -12.585 20.830 1.00 84.00 503 GLN A O 1
ATOM 4201 N N . ASN A 1 504 ? -32.783 -13.092 20.794 1.00 87.25 504 ASN A N 1
ATOM 4202 C CA . ASN A 1 504 ? -32.918 -14.501 21.193 1.00 87.25 504 ASN A CA 1
ATOM 4203 C C . ASN A 1 504 ? -33.850 -15.324 20.278 1.00 87.25 504 ASN A C 1
ATOM 4205 O O . ASN A 1 504 ? -34.506 -16.264 20.735 1.00 87.25 504 ASN A O 1
ATOM 4209 N N . LYS A 1 505 ? -33.922 -14.992 18.980 1.00 88.69 505 LYS A N 1
ATOM 4210 C CA . LYS A 1 505 ? -34.638 -15.819 17.996 1.00 88.69 505 LYS A CA 1
ATOM 4211 C C . LYS A 1 505 ? -33.901 -17.145 17.787 1.00 88.69 505 LYS A C 1
ATOM 4213 O O . LYS A 1 505 ? -32.682 -17.227 17.930 1.00 88.69 505 LYS A O 1
ATOM 4218 N N . ASN A 1 506 ? -34.650 -18.188 17.428 1.00 90.50 506 ASN A N 1
ATOM 4219 C CA . ASN A 1 506 ? -34.069 -19.492 17.130 1.00 90.50 506 ASN A CA 1
ATOM 4220 C C . ASN A 1 506 ? -33.278 -19.439 15.811 1.00 90.50 506 ASN A C 1
ATOM 4222 O O . ASN A 1 506 ? -33.869 -19.364 14.737 1.00 90.50 506 ASN A O 1
ATOM 4226 N N . MET A 1 507 ? -31.950 -19.508 15.894 1.00 91.19 507 MET A N 1
ATOM 4227 C CA . MET A 1 507 ? -31.062 -19.437 14.727 1.00 91.19 507 MET A CA 1
ATOM 4228 C C . MET A 1 507 ? -31.043 -20.729 13.891 1.00 91.19 507 MET A C 1
ATOM 4230 O O . MET A 1 507 ? -30.504 -20.727 12.787 1.00 91.19 507 MET A O 1
ATOM 4234 N N . ASP A 1 508 ? -31.653 -21.812 14.383 1.00 91.81 508 ASP A N 1
ATOM 4235 C CA . ASP A 1 508 ? -31.826 -23.064 13.638 1.00 91.81 508 ASP A CA 1
ATOM 4236 C C . ASP A 1 508 ? -33.094 -23.078 12.764 1.00 91.81 508 ASP A C 1
ATOM 4238 O O . ASP A 1 508 ? -33.277 -23.991 11.960 1.00 91.81 508 ASP A O 1
ATOM 4242 N N . ASP A 1 509 ? -33.969 -22.076 12.893 1.00 91.88 509 ASP A N 1
ATOM 4243 C CA . ASP A 1 509 ? -35.187 -21.960 12.087 1.00 91.88 509 ASP A CA 1
ATOM 4244 C C . ASP A 1 509 ? -34.876 -21.385 10.694 1.00 91.88 509 ASP A C 1
ATOM 4246 O O . ASP A 1 509 ? -34.343 -20.280 10.569 1.00 91.88 509 ASP A O 1
ATOM 4250 N N . GLU A 1 510 ? -35.255 -22.101 9.628 1.00 91.06 510 GLU A N 1
ATOM 4251 C CA . GLU A 1 510 ? -35.066 -21.656 8.238 1.00 91.06 510 GLU A CA 1
ATOM 4252 C C . GLU A 1 510 ? -35.760 -20.320 7.951 1.00 91.06 510 GLU A C 1
ATOM 4254 O O . GLU A 1 510 ? -35.226 -19.503 7.200 1.00 91.06 510 GLU A O 1
ATOM 4259 N N . MET A 1 511 ? -36.900 -20.033 8.589 1.00 89.81 511 MET A N 1
ATOM 4260 C CA . MET A 1 511 ? -37.575 -18.740 8.438 1.00 89.81 511 MET A CA 1
ATOM 4261 C C . MET A 1 511 ? -36.795 -17.581 9.070 1.00 89.81 511 MET A C 1
ATOM 4263 O O . MET A 1 511 ? -37.051 -16.423 8.723 1.00 89.81 511 MET A O 1
ATOM 4267 N N . VAL A 1 512 ? -35.868 -17.889 9.983 1.00 90.06 512 VAL A N 1
ATOM 4268 C CA . VAL A 1 512 ? -34.965 -16.934 10.628 1.00 90.06 512 VAL A CA 1
ATOM 4269 C C . VAL A 1 512 ? -33.655 -16.853 9.863 1.00 90.06 512 VAL A C 1
ATOM 4271 O O . VAL A 1 512 ? -33.304 -15.767 9.427 1.00 90.06 512 VAL A O 1
ATOM 4274 N N . TYR A 1 513 ? -32.928 -17.952 9.640 1.00 93.19 513 TYR A N 1
ATOM 4275 C CA . TYR A 1 513 ? -31.616 -17.845 8.992 1.00 93.19 513 TYR A CA 1
ATOM 4276 C C . TYR A 1 513 ? -31.700 -17.584 7.482 1.00 93.19 513 TYR A C 1
ATOM 4278 O O . TYR A 1 513 ? -30.753 -17.059 6.909 1.00 93.19 513 TYR A O 1
ATOM 4286 N N . LYS A 1 514 ? -32.824 -17.895 6.825 1.00 94.31 514 LYS A N 1
ATOM 4287 C CA . LYS A 1 514 ? -33.021 -17.760 5.372 1.00 94.31 514 LYS A CA 1
ATOM 4288 C C . LYS A 1 514 ? -34.431 -17.224 5.054 1.00 94.31 514 LYS A C 1
ATOM 4290 O O . LYS A 1 514 ? -35.253 -17.921 4.445 1.00 94.31 514 LYS A O 1
ATOM 4295 N N . PRO A 1 515 ? -34.750 -15.977 5.447 1.00 92.50 515 PRO A N 1
ATOM 4296 C CA . PRO A 1 515 ? -36.065 -15.394 5.208 1.00 92.50 515 PRO A CA 1
ATOM 4297 C C . PRO A 1 515 ? -36.378 -15.287 3.709 1.00 92.50 515 PRO A C 1
ATOM 4299 O O . PRO A 1 515 ? -35.512 -15.058 2.868 1.00 92.50 515 PRO A O 1
ATOM 4302 N N . ARG A 1 516 ? -37.656 -15.432 3.341 1.00 91.12 516 ARG A N 1
ATOM 4303 C CA . ARG A 1 516 ? -38.073 -15.314 1.933 1.00 91.12 516 ARG A CA 1
ATOM 4304 C C . ARG A 1 516 ? -37.850 -13.903 1.384 1.00 91.12 516 ARG A C 1
ATOM 4306 O O . ARG A 1 516 ? -37.408 -13.784 0.245 1.00 91.12 516 ARG A O 1
ATOM 4313 N N . ASP A 1 517 ? -38.157 -12.894 2.194 1.00 90.94 517 ASP A N 1
ATOM 4314 C CA . ASP A 1 517 ? -37.937 -11.475 1.918 1.00 90.94 517 ASP A CA 1
ATOM 4315 C C . ASP A 1 517 ? -36.996 -10.921 2.990 1.00 90.94 517 ASP A C 1
ATOM 4317 O O . ASP A 1 517 ? -37.412 -10.617 4.111 1.00 90.94 517 ASP A O 1
ATOM 4321 N N . LEU A 1 518 ? -35.704 -10.893 2.665 1.00 92.81 518 LEU A N 1
ATOM 4322 C CA . LEU A 1 518 ? -34.676 -10.446 3.595 1.00 92.81 518 LEU A CA 1
ATOM 4323 C C . LEU A 1 518 ? -34.832 -8.965 3.923 1.00 92.81 518 LEU A C 1
ATOM 4325 O O . LEU A 1 518 ? -34.673 -8.597 5.080 1.00 92.81 518 LEU A O 1
ATOM 4329 N N . LYS A 1 519 ? -35.168 -8.136 2.930 1.00 90.12 519 LYS A N 1
ATOM 4330 C CA . LYS A 1 519 ? -35.280 -6.689 3.113 1.00 90.12 519 LYS A CA 1
ATOM 4331 C C . LYS A 1 519 ? -36.379 -6.359 4.110 1.00 90.12 519 LYS A C 1
ATOM 4333 O O . LYS A 1 519 ? -36.119 -5.688 5.099 1.00 90.12 519 LYS A O 1
ATOM 4338 N N . LEU A 1 520 ? -37.573 -6.914 3.902 1.00 88.19 520 LEU A N 1
ATOM 4339 C CA . LEU A 1 520 ? -38.690 -6.707 4.817 1.00 88.19 520 LEU A CA 1
ATOM 4340 C C . LEU A 1 520 ? -38.338 -7.136 6.248 1.00 88.19 520 LEU A C 1
ATOM 4342 O O . LEU A 1 520 ? -38.611 -6.410 7.200 1.00 88.19 520 LEU A O 1
ATOM 4346 N N . ARG A 1 521 ? -37.727 -8.317 6.414 1.00 88.75 521 ARG A N 1
ATOM 4347 C CA . ARG A 1 521 ? -37.370 -8.841 7.741 1.00 88.75 521 ARG A CA 1
ATOM 4348 C C . ARG A 1 521 ? -36.229 -8.069 8.400 1.00 88.75 521 ARG A C 1
ATOM 4350 O O . ARG A 1 521 ? -36.242 -7.927 9.621 1.00 88.75 521 ARG A O 1
ATOM 4357 N N . HIS A 1 522 ? -35.273 -7.581 7.617 1.00 89.69 522 HIS A N 1
ATOM 4358 C CA . HIS A 1 522 ? -34.220 -6.685 8.077 1.00 89.69 522 HIS A CA 1
ATOM 4359 C C . HIS A 1 522 ? -34.822 -5.372 8.585 1.00 89.69 522 HIS A C 1
ATOM 4361 O O . HIS A 1 522 ? -34.592 -5.016 9.736 1.00 89.69 522 HIS A O 1
ATOM 4367 N N . ASP A 1 523 ? -35.663 -4.714 7.786 1.00 83.38 523 ASP A N 1
ATOM 4368 C CA . ASP A 1 523 ? -36.278 -3.427 8.135 1.00 83.38 523 ASP A CA 1
ATOM 4369 C C . ASP A 1 523 ? -37.175 -3.547 9.388 1.00 83.38 523 ASP A C 1
ATOM 4371 O O . ASP A 1 523 ? -37.135 -2.694 10.280 1.00 83.38 523 ASP A O 1
ATOM 4375 N N . GLN A 1 524 ? -37.913 -4.657 9.520 1.00 84.19 524 GLN A N 1
ATOM 4376 C CA . GLN A 1 524 ? -38.654 -4.996 10.744 1.00 84.19 524 GLN A CA 1
ATOM 4377 C C . GLN A 1 524 ? -37.728 -5.168 11.952 1.00 84.19 524 GLN A C 1
ATOM 4379 O O . GLN A 1 524 ? -37.978 -4.587 13.002 1.00 84.19 524 GLN A O 1
ATOM 4384 N N . ALA A 1 525 ? -36.634 -5.923 11.811 1.00 83.19 525 ALA A N 1
ATOM 4385 C CA . ALA A 1 525 ? -35.698 -6.147 12.910 1.00 83.19 525 ALA A CA 1
ATOM 4386 C C . ALA A 1 525 ? -35.006 -4.851 13.372 1.00 83.19 525 ALA A C 1
ATOM 4388 O O . ALA A 1 525 ? -34.813 -4.681 14.575 1.00 83.19 525 ALA A O 1
ATOM 4389 N N . VAL A 1 526 ? -34.686 -3.936 12.446 1.00 81.62 526 VAL A N 1
ATOM 4390 C CA . VAL A 1 526 ? -34.174 -2.591 12.770 1.00 81.62 526 VAL A CA 1
ATOM 4391 C C . VAL A 1 526 ? -35.213 -1.799 13.561 1.00 81.62 526 VAL A C 1
ATOM 4393 O O . VAL A 1 526 ? -34.890 -1.229 14.602 1.00 81.62 526 VAL A O 1
ATOM 4396 N N . THR A 1 527 ? -36.468 -1.802 13.106 1.00 79.62 527 THR A N 1
ATOM 4397 C CA . THR A 1 527 ? -37.569 -1.101 13.784 1.00 79.62 527 THR A CA 1
ATOM 4398 C C . THR A 1 527 ? -37.762 -1.622 15.209 1.00 79.62 527 THR A C 1
ATOM 4400 O O . THR A 1 527 ? -37.759 -0.835 16.155 1.00 79.62 527 THR A O 1
ATOM 4403 N N . ASP A 1 528 ? -37.833 -2.945 15.380 1.00 80.31 528 ASP A N 1
ATOM 4404 C CA . ASP A 1 528 ? -37.973 -3.597 16.687 1.00 80.31 528 ASP A CA 1
ATOM 4405 C C . ASP A 1 528 ? -36.786 -3.274 17.613 1.00 80.31 528 ASP A C 1
ATOM 4407 O O . ASP A 1 528 ? -36.956 -3.037 18.811 1.00 80.31 528 ASP A O 1
ATOM 4411 N N . ALA A 1 529 ? -35.562 -3.272 17.072 1.00 78.06 529 ALA A N 1
ATOM 4412 C CA . ALA A 1 529 ? -34.356 -2.961 17.832 1.00 78.06 529 ALA A CA 1
ATOM 4413 C C . ALA A 1 529 ? -34.346 -1.503 18.313 1.00 78.06 529 ALA A C 1
ATOM 4415 O O . ALA A 1 529 ? -34.043 -1.259 19.484 1.00 78.06 529 ALA A O 1
ATOM 4416 N N . ASN A 1 530 ? -34.731 -0.559 17.449 1.00 79.12 530 ASN A N 1
ATOM 4417 C CA . ASN A 1 530 ? -34.862 0.853 17.806 1.00 79.12 530 ASN A CA 1
ATOM 4418 C C . ASN A 1 530 ? -35.926 1.043 18.895 1.00 79.12 530 ASN A C 1
ATOM 4420 O O . ASN A 1 530 ? -35.647 1.684 19.905 1.00 79.12 530 ASN A O 1
ATOM 4424 N N . GLN A 1 531 ? -37.103 0.420 18.759 1.00 78.81 531 GLN A N 1
ATOM 4425 C CA . GLN A 1 531 ? -38.150 0.462 19.788 1.00 78.81 531 GLN A CA 1
ATOM 4426 C C . GLN A 1 531 ? -37.666 -0.096 21.131 1.00 78.81 531 GLN A C 1
ATOM 4428 O O . GLN A 1 531 ? -37.873 0.521 22.175 1.00 78.81 531 GLN A O 1
ATOM 4433 N N . LEU A 1 532 ? -36.970 -1.235 21.127 1.00 79.75 532 LEU A N 1
ATOM 4434 C CA . LEU A 1 532 ? -36.421 -1.815 22.351 1.00 79.75 532 LEU A CA 1
ATOM 4435 C C . LEU A 1 532 ? -35.357 -0.912 22.988 1.00 79.75 532 LEU A C 1
ATOM 4437 O O . LEU A 1 532 ? -35.267 -0.842 24.214 1.00 79.75 532 LEU A O 1
ATOM 4441 N N . GLN A 1 533 ? -34.538 -0.238 22.179 1.00 78.94 533 GLN A N 1
ATOM 4442 C CA . GLN A 1 533 ? -33.546 0.709 22.677 1.00 78.94 533 GLN A CA 1
ATOM 4443 C C . GLN A 1 533 ? -34.209 1.943 23.294 1.00 78.94 533 GLN A C 1
ATOM 4445 O O . GLN A 1 533 ? -33.828 2.321 24.399 1.00 78.94 533 GLN A O 1
ATOM 4450 N N . ILE A 1 534 ? -35.241 2.491 22.647 1.00 80.06 534 ILE A N 1
ATOM 4451 C CA . ILE A 1 534 ? -36.076 3.577 23.178 1.00 80.06 534 ILE A CA 1
ATOM 4452 C C . ILE A 1 534 ? -36.649 3.184 24.549 1.00 80.06 534 ILE A C 1
ATOM 4454 O O . ILE A 1 534 ? -36.483 3.920 25.519 1.00 80.06 534 ILE A O 1
ATOM 4458 N N . VAL A 1 535 ? -37.249 1.992 24.667 1.00 80.88 535 VAL A N 1
ATOM 4459 C CA . VAL A 1 535 ? -37.825 1.497 25.933 1.00 80.88 535 VAL A CA 1
ATOM 4460 C C . VAL A 1 535 ? -36.754 1.320 27.016 1.00 80.88 535 VAL A C 1
ATOM 4462 O O . VAL A 1 535 ? -36.939 1.760 28.149 1.00 80.88 535 VAL A O 1
ATOM 4465 N N . LYS A 1 536 ? -35.606 0.718 26.684 1.00 81.44 536 LYS A N 1
ATOM 4466 C CA . LYS A 1 536 ? -34.491 0.564 27.636 1.00 81.44 536 LYS A CA 1
ATOM 4467 C C . LYS A 1 536 ? -33.952 1.904 28.107 1.00 81.44 536 LYS A C 1
ATOM 4469 O O . LYS A 1 536 ? -33.618 2.046 29.282 1.00 81.44 536 LYS A O 1
ATOM 4474 N N . GLU A 1 537 ? -33.841 2.868 27.198 1.00 77.81 537 GLU A N 1
ATOM 4475 C CA . GLU A 1 537 ? -33.392 4.201 27.556 1.00 77.81 537 GLU A CA 1
ATOM 4476 C C . GLU A 1 537 ? -34.429 4.851 28.466 1.00 77.81 537 GLU A C 1
ATOM 4478 O O . GLU A 1 537 ? -34.055 5.256 29.556 1.00 77.81 537 GLU A O 1
ATOM 4483 N N . MET A 1 538 ? -35.728 4.812 28.153 1.00 73.88 538 MET A N 1
ATOM 4484 C CA . MET A 1 538 ? -36.792 5.285 29.055 1.00 73.88 538 MET A CA 1
ATOM 4485 C C . MET A 1 538 ? -36.705 4.691 30.474 1.00 73.88 538 MET A C 1
ATOM 4487 O O . MET A 1 538 ? -36.944 5.396 31.456 1.00 73.88 538 MET A O 1
ATOM 4491 N N . GLU A 1 539 ? -36.304 3.427 30.626 1.00 75.19 539 GLU A N 1
ATOM 4492 C CA . GLU A 1 539 ? -36.145 2.778 31.936 1.00 75.19 539 GLU A CA 1
ATOM 4493 C C . GLU A 1 539 ? -34.876 3.196 32.706 1.00 75.19 539 GLU A C 1
ATOM 4495 O O . GLU A 1 539 ? -34.822 3.066 33.933 1.00 75.19 539 GLU A O 1
ATOM 4500 N N . ARG A 1 540 ? -33.859 3.725 32.020 1.00 74.44 540 ARG A N 1
ATOM 4501 C CA . ARG A 1 540 ? -32.548 4.067 32.589 1.00 74.44 540 ARG A CA 1
ATOM 4502 C C . ARG A 1 540 ? -32.561 5.424 33.310 1.00 74.44 540 ARG A C 1
ATOM 4504 O O . ARG A 1 540 ? -33.259 6.337 32.910 1.00 74.44 540 ARG A O 1
ATOM 4511 N N . ASN A 1 541 ? -31.746 5.605 34.354 1.00 68.75 541 ASN A N 1
ATOM 4512 C CA . ASN A 1 541 ? -31.375 6.921 34.919 1.00 68.75 541 ASN A CA 1
ATOM 4513 C C . ASN A 1 541 ? -32.518 7.892 35.323 1.00 68.75 541 ASN A C 1
ATOM 4515 O O . ASN A 1 541 ? -32.300 9.105 35.338 1.00 68.75 541 ASN A O 1
ATOM 4519 N N . LYS A 1 542 ? -33.700 7.399 35.723 1.00 69.06 542 LYS A N 1
ATOM 4520 C CA . LYS A 1 542 ? -34.859 8.233 36.124 1.00 69.06 542 LYS A CA 1
ATOM 4521 C C . LYS A 1 542 ? -34.527 9.341 37.141 1.00 69.06 542 LYS A C 1
ATOM 4523 O O . LYS A 1 542 ? -35.027 10.457 37.039 1.00 69.06 542 LYS A O 1
ATOM 4528 N N . GLU A 1 543 ? -33.635 9.066 38.093 1.00 71.44 543 GLU A N 1
ATOM 4529 C CA . GLU A 1 543 ? -33.220 10.029 39.128 1.00 71.44 543 GLU A CA 1
ATOM 4530 C C . GLU A 1 543 ? -32.400 11.208 38.576 1.00 71.44 543 GLU A C 1
ATOM 4532 O O . GLU A 1 543 ? -32.575 12.347 39.010 1.00 71.44 543 GLU A O 1
ATOM 4537 N N . VAL A 1 544 ? -31.529 10.958 37.592 1.00 71.88 544 VAL A N 1
ATOM 4538 C CA . VAL A 1 544 ? -30.716 12.006 36.948 1.00 71.88 544 VAL A CA 1
ATOM 4539 C C . VAL A 1 544 ? -31.615 12.945 36.145 1.00 71.88 544 VAL A C 1
ATOM 4541 O O . VAL A 1 544 ? -31.440 14.162 36.199 1.00 71.88 544 VAL A O 1
ATOM 4544 N N . ARG A 1 545 ? -32.638 12.397 35.482 1.00 71.94 545 ARG A N 1
ATOM 4545 C CA . ARG A 1 545 ? -33.606 13.169 34.689 1.00 71.94 545 ARG A CA 1
ATOM 4546 C C . ARG A 1 545 ? -34.456 14.091 35.538 1.00 71.94 545 ARG A C 1
ATOM 4548 O O . ARG A 1 545 ? -34.607 15.263 35.209 1.00 71.94 545 ARG A O 1
ATOM 4555 N N . ALA A 1 546 ? -34.941 13.594 36.675 1.00 72.69 546 ALA A N 1
ATOM 4556 C CA . ALA A 1 546 ? -35.668 14.421 37.629 1.00 72.69 546 ALA A CA 1
ATOM 4557 C C . ALA A 1 546 ? -34.808 15.601 38.129 1.00 72.69 546 ALA A C 1
ATOM 4559 O O . ALA A 1 546 ? -35.313 16.712 38.308 1.00 72.69 546 ALA A O 1
ATOM 4560 N N . ALA A 1 547 ? -33.498 15.393 38.312 1.00 79.06 547 ALA A N 1
ATOM 4561 C CA . ALA A 1 547 ? -32.569 16.450 38.710 1.00 79.06 547 ALA A CA 1
ATOM 4562 C C . ALA A 1 547 ? -32.287 17.468 37.586 1.00 79.06 547 ALA A C 1
ATOM 4564 O O . ALA A 1 547 ? -32.204 18.667 37.861 1.00 79.06 547 ALA A O 1
ATOM 4565 N N . GLU A 1 548 ? -32.153 17.027 36.332 1.00 77.12 548 GLU A N 1
ATOM 4566 C CA . GLU A 1 548 ? -32.000 17.913 35.167 1.00 77.12 548 GLU A CA 1
ATOM 4567 C C . GLU A 1 548 ? -33.261 18.743 34.917 1.00 77.12 548 GLU A C 1
ATOM 4569 O O . GLU A 1 548 ? -33.176 19.966 34.788 1.00 77.12 548 GLU A O 1
ATOM 4574 N N . ALA A 1 549 ? -34.436 18.116 34.966 1.00 76.25 549 ALA A N 1
ATOM 4575 C CA . ALA A 1 549 ? -35.713 18.806 34.841 1.00 76.25 549 ALA A CA 1
ATOM 4576 C C . ALA A 1 549 ? -35.910 19.854 35.941 1.00 76.25 549 ALA A C 1
ATOM 4578 O O . ALA A 1 549 ? -36.379 20.954 35.664 1.00 76.25 549 ALA A O 1
ATOM 4579 N N . LYS A 1 550 ? -35.482 19.570 37.181 1.00 82.31 550 LYS A N 1
ATOM 4580 C CA . LYS A 1 550 ? -35.523 20.555 38.270 1.00 82.31 550 LYS A CA 1
ATOM 4581 C C . LYS A 1 550 ? -34.703 21.808 37.944 1.00 82.31 550 LYS A C 1
ATOM 4583 O O . LYS A 1 550 ? -35.196 22.914 38.151 1.00 82.31 550 LYS A O 1
ATOM 4588 N N . LYS A 1 551 ? -33.493 21.654 37.393 1.00 83.88 551 LYS A N 1
ATOM 4589 C CA . LYS A 1 551 ? -32.670 22.797 36.954 1.00 83.88 551 LYS A CA 1
ATOM 4590 C C . LYS A 1 551 ? -33.361 23.594 35.847 1.00 83.88 551 LYS A C 1
ATOM 4592 O O . LYS A 1 551 ? -33.326 24.822 35.871 1.00 83.88 551 LYS A O 1
ATOM 4597 N N . MET A 1 552 ? -34.002 22.908 34.899 1.00 82.38 552 MET A N 1
ATOM 4598 C CA . MET A 1 552 ? -34.736 23.573 33.819 1.00 82.38 552 MET A CA 1
ATOM 4599 C C . MET A 1 552 ? -35.967 24.319 34.342 1.00 82.38 552 MET A C 1
ATOM 4601 O O . MET A 1 552 ? -36.177 25.458 33.942 1.00 82.38 552 MET A O 1
ATOM 4605 N N . ARG A 1 553 ? -36.716 23.760 35.302 1.00 84.44 553 ARG A N 1
ATOM 4606 C CA . ARG A 1 553 ? -37.837 24.452 35.969 1.00 84.44 553 ARG A CA 1
ATOM 4607 C C . ARG A 1 553 ? -37.398 25.717 36.704 1.00 84.44 553 ARG A C 1
ATOM 4609 O O . ARG A 1 553 ? -38.099 26.721 36.663 1.00 84.44 553 ARG A O 1
ATOM 4616 N N . GLU A 1 554 ? -36.245 25.682 37.374 1.00 86.44 554 GLU A N 1
ATOM 4617 C CA . GLU A 1 554 ? -35.689 26.859 38.062 1.00 86.44 554 GLU A CA 1
ATOM 4618 C C . GLU A 1 554 ? -35.322 27.981 37.075 1.00 86.44 554 GLU A C 1
ATOM 4620 O O . GLU A 1 554 ? -35.482 29.159 37.393 1.00 86.44 554 GLU A O 1
ATOM 4625 N N . LYS A 1 555 ? -34.854 27.624 35.873 1.00 87.69 555 LYS A N 1
ATOM 4626 C CA . LYS A 1 555 ? -34.440 28.575 34.831 1.00 87.69 555 LYS A CA 1
ATOM 4627 C C . LYS A 1 555 ? -35.598 29.070 33.954 1.00 87.69 555 LYS A C 1
ATOM 4629 O O . LYS A 1 555 ? -35.555 30.213 33.505 1.00 87.69 555 LYS A O 1
ATOM 4634 N N . TYR A 1 556 ? -36.617 28.237 33.743 1.00 87.81 556 TYR A N 1
ATOM 4635 C CA . TYR A 1 556 ? -37.773 28.482 32.872 1.00 87.81 556 TYR A CA 1
ATOM 4636 C C . TYR A 1 556 ? -39.091 28.247 33.638 1.00 87.81 556 TYR A C 1
ATOM 4638 O O . TYR A 1 556 ? -39.761 27.226 33.450 1.00 87.81 556 TYR A O 1
ATOM 4646 N N . PRO A 1 557 ? -39.452 29.153 34.566 1.00 88.69 557 PRO A N 1
ATOM 4647 C CA . PRO A 1 557 ? -40.549 28.935 35.506 1.00 88.69 557 PRO A CA 1
ATOM 4648 C C . PRO A 1 557 ? -41.952 29.021 34.884 1.00 88.69 557 PRO A C 1
ATOM 4650 O O . PRO A 1 557 ? -42.911 28.586 35.523 1.00 88.69 557 PRO A O 1
ATOM 4653 N N . GLN A 1 558 ? -42.123 29.604 33.690 1.00 91.19 558 GLN A N 1
ATOM 4654 C CA . GLN A 1 558 ? -43.425 29.674 33.009 1.00 91.19 558 GLN A CA 1
ATOM 4655 C C . GLN A 1 558 ? -43.631 28.559 31.979 1.00 91.19 558 GLN A C 1
ATOM 4657 O O . GLN A 1 558 ? -44.760 28.376 31.525 1.00 91.19 558 GLN A O 1
ATOM 4662 N N . ALA A 1 559 ? -42.594 27.806 31.613 1.00 88.88 559 ALA A N 1
ATOM 4663 C CA . ALA A 1 559 ? -42.645 26.845 30.519 1.00 88.88 559 ALA A CA 1
ATOM 4664 C C . ALA A 1 559 ? -43.721 25.761 30.710 1.00 88.88 559 ALA A C 1
ATOM 4666 O O . ALA A 1 559 ? -44.529 25.546 29.809 1.00 88.88 559 ALA A O 1
ATOM 4667 N N . GLU A 1 560 ? -43.815 25.142 31.892 1.00 91.94 560 GLU A N 1
ATOM 4668 C CA . GLU A 1 560 ? -44.840 24.117 32.180 1.00 91.94 560 GLU A CA 1
ATOM 4669 C C . GLU A 1 560 ? -46.256 24.703 32.144 1.00 91.94 560 GLU A C 1
ATOM 4671 O O . GLU A 1 560 ? -47.169 24.116 31.569 1.00 91.94 560 GLU A O 1
ATOM 4676 N N . LYS A 1 561 ? -46.435 25.924 32.663 1.00 92.81 561 LYS A N 1
ATOM 4677 C CA . LYS A 1 561 ? -47.714 26.638 32.579 1.00 92.81 561 LYS A CA 1
ATOM 4678 C C . LYS A 1 561 ? -48.085 26.966 31.132 1.00 92.81 561 LYS A C 1
ATOM 4680 O O . LYS A 1 561 ? -49.251 26.895 30.766 1.00 92.81 561 LYS A O 1
ATOM 4685 N N . ASN A 1 562 ? -47.108 27.332 30.305 1.00 93.06 562 ASN A N 1
ATOM 4686 C CA . ASN A 1 562 ? -47.327 27.612 28.889 1.00 93.06 562 ASN A CA 1
ATOM 4687 C C . ASN A 1 562 ? -47.727 26.348 28.110 1.00 93.06 562 ASN A C 1
ATOM 4689 O O . ASN A 1 562 ? -48.561 26.457 27.215 1.00 93.06 562 ASN A O 1
ATOM 4693 N N . LEU A 1 563 ? -47.165 25.181 28.448 1.00 92.62 563 LEU A N 1
ATOM 4694 C CA . LEU A 1 563 ? -47.560 23.886 27.879 1.00 92.62 563 LEU A CA 1
ATOM 4695 C C . LEU A 1 563 ? -48.981 23.502 28.309 1.00 92.62 563 LEU A C 1
ATOM 4697 O O . LEU A 1 563 ? -49.812 23.148 27.475 1.00 92.62 563 LEU A O 1
ATOM 4701 N N . GLU A 1 564 ? -49.300 23.661 29.592 1.00 92.94 564 GLU A N 1
ATOM 4702 C CA . GLU A 1 564 ? -50.644 23.378 30.099 1.00 92.94 564 GLU A CA 1
ATOM 4703 C C . GLU A 1 564 ? -51.702 24.299 29.468 1.00 92.94 564 GLU A C 1
ATOM 4705 O O . GLU A 1 564 ? -52.763 23.844 29.042 1.00 92.94 564 GLU A O 1
ATOM 4710 N N . ASP A 1 565 ? -51.375 25.585 29.298 1.00 92.38 565 ASP A N 1
ATOM 4711 C CA . ASP A 1 565 ? -52.236 26.581 28.656 1.00 92.38 565 ASP A CA 1
ATOM 4712 C C . ASP A 1 565 ? -52.656 26.181 27.230 1.00 92.38 565 ASP A C 1
ATOM 4714 O O . ASP A 1 565 ? -53.706 26.636 26.772 1.00 92.38 565 ASP A O 1
ATOM 4718 N N . ILE A 1 566 ? -51.848 25.413 26.488 1.00 93.25 566 ILE A N 1
ATOM 4719 C CA . ILE A 1 566 ? -52.123 25.045 25.086 1.00 93.25 566 ILE A CA 1
ATOM 4720 C C . ILE A 1 566 ? -52.761 23.664 24.925 1.00 93.25 566 ILE A C 1
ATOM 4722 O O . ILE A 1 566 ? -53.397 23.417 23.897 1.00 93.25 566 ILE A O 1
ATOM 4726 N N . ARG A 1 567 ? -52.640 22.792 25.933 1.00 94.00 567 ARG A N 1
ATOM 4727 C CA . ARG A 1 567 ? -52.981 21.363 25.880 1.00 94.00 567 ARG A CA 1
ATOM 4728 C C . ARG A 1 567 ? -54.324 21.080 25.208 1.00 94.00 567 ARG A C 1
ATOM 4730 O O . ARG A 1 567 ? -54.373 20.461 24.151 1.00 94.00 567 ARG A O 1
ATOM 4737 N N . ALA A 1 568 ? -55.404 21.649 25.743 1.00 91.62 568 ALA A N 1
ATOM 4738 C CA . ALA A 1 568 ? -56.767 21.416 25.254 1.00 91.62 568 ALA A CA 1
ATOM 4739 C C . ALA A 1 568 ? -56.992 21.801 23.775 1.00 91.62 568 ALA A C 1
ATOM 4741 O O . ALA A 1 568 ? -57.950 21.345 23.150 1.00 91.62 568 ALA A O 1
ATOM 4742 N N . ARG A 1 569 ? -56.144 22.670 23.208 1.00 93.56 569 ARG A N 1
ATOM 4743 C CA . ARG A 1 569 ? -56.221 23.079 21.797 1.00 93.56 569 ARG A CA 1
ATOM 4744 C C . ARG A 1 569 ? -55.367 22.190 20.898 1.00 93.56 569 ARG A C 1
ATOM 4746 O O . ARG A 1 569 ? -55.796 21.899 19.784 1.00 93.56 569 ARG A O 1
ATOM 4753 N N . TYR A 1 570 ? -54.190 21.799 21.381 1.00 94.38 570 TYR A N 1
ATOM 4754 C CA . TYR A 1 570 ? -53.146 21.134 20.602 1.00 94.38 570 TYR A CA 1
ATOM 4755 C C . TYR A 1 570 ? -53.267 19.612 20.595 1.00 94.38 570 TYR A C 1
ATOM 4757 O O . TYR A 1 570 ? -52.850 19.001 19.616 1.00 94.38 570 TYR A O 1
ATOM 4765 N N . GLU A 1 571 ? -53.854 19.001 21.622 1.00 96.19 571 GLU A N 1
ATOM 4766 C CA . GLU A 1 571 ? -54.042 17.550 21.649 1.00 96.19 571 GLU A CA 1
ATOM 4767 C C . GLU A 1 571 ? -55.139 17.103 20.667 1.00 96.19 571 GLU A C 1
ATOM 4769 O O . GLU A 1 571 ? -56.220 17.705 20.560 1.00 96.19 571 GLU A O 1
ATOM 4774 N N . TYR A 1 572 ? -54.839 16.053 19.904 1.00 95.62 572 TYR A N 1
ATOM 4775 C CA . TYR A 1 572 ? -55.724 15.505 18.879 1.00 95.62 572 TYR A CA 1
ATOM 4776 C C . TYR A 1 572 ? -55.404 14.035 18.604 1.00 95.62 572 TYR A C 1
ATOM 4778 O O . TYR A 1 572 ? -54.244 13.630 18.615 1.00 95.62 572 TYR A O 1
ATOM 4786 N N . GLU A 1 573 ? -56.436 13.253 18.309 1.00 95.12 573 GLU A N 1
ATOM 4787 C CA . GLU A 1 573 ? -56.345 11.822 18.037 1.00 95.12 573 GLU A CA 1
ATOM 4788 C C . GLU A 1 573 ? -57.247 11.466 16.852 1.00 95.12 573 GLU A C 1
ATOM 4790 O O . GLU A 1 573 ? -58.367 11.978 16.740 1.00 95.12 573 GLU A O 1
ATOM 4795 N N . ASN A 1 574 ? -56.762 10.579 15.983 1.00 92.00 574 ASN A N 1
ATOM 4796 C CA . ASN A 1 574 ? -57.572 9.886 14.986 1.00 92.00 574 ASN A CA 1
ATOM 4797 C C . ASN A 1 574 ? -57.409 8.359 15.141 1.00 92.00 574 ASN A C 1
ATOM 4799 O O . ASN A 1 574 ? -56.956 7.887 16.176 1.00 92.00 574 ASN A O 1
ATOM 4803 N N . ALA A 1 575 ? -57.798 7.563 14.141 1.00 90.12 575 ALA A N 1
ATOM 4804 C CA . ALA A 1 575 ? -57.738 6.102 14.246 1.00 90.12 575 ALA A CA 1
ATOM 4805 C C . ALA A 1 575 ? -56.310 5.518 14.349 1.00 90.12 575 ALA A C 1
ATOM 4807 O O . ALA A 1 575 ? -56.156 4.404 14.842 1.00 90.12 575 ALA A O 1
ATOM 4808 N N . GLU A 1 576 ? -55.285 6.229 13.871 1.00 90.31 576 GLU A N 1
ATOM 4809 C CA . GLU A 1 576 ? -53.920 5.696 13.722 1.00 90.31 576 GLU A CA 1
ATOM 4810 C C . GLU A 1 576 ? -52.895 6.420 14.604 1.00 90.31 576 GLU A C 1
ATOM 4812 O O . GLU A 1 576 ? -51.970 5.792 15.136 1.00 90.31 576 GLU A O 1
ATOM 4817 N N . TYR A 1 577 ? -53.066 7.730 14.801 1.00 94.88 577 TYR A N 1
ATOM 4818 C CA . TYR A 1 577 ? -52.097 8.575 15.491 1.00 94.88 577 TYR A CA 1
ATOM 4819 C C . TYR A 1 577 ? -52.738 9.481 16.539 1.00 94.88 577 TYR A C 1
ATOM 4821 O O . TYR A 1 577 ? -53.888 9.912 16.421 1.00 94.88 577 TYR A O 1
ATOM 4829 N N . ILE A 1 578 ? -51.932 9.820 17.542 1.00 95.12 578 ILE A N 1
ATOM 4830 C CA . ILE A 1 578 ? -52.258 10.803 18.571 1.00 95.12 578 ILE A CA 1
ATOM 4831 C C . ILE A 1 578 ? -51.098 11.785 18.723 1.00 95.12 578 ILE A C 1
ATOM 4833 O O . ILE A 1 578 ? -49.932 11.386 18.765 1.00 95.12 578 ILE A O 1
ATOM 4837 N N . ILE A 1 579 ? -51.423 13.074 18.794 1.00 95.31 579 ILE A N 1
ATOM 4838 C CA . ILE A 1 579 ? -50.489 14.137 19.154 1.00 95.31 579 ILE A CA 1
ATOM 4839 C C . ILE A 1 579 ? -50.838 14.654 20.545 1.00 95.31 579 ILE A C 1
ATOM 4841 O O . ILE A 1 579 ? -51.973 15.059 20.803 1.00 95.31 579 ILE A O 1
ATOM 4845 N N . ILE A 1 580 ? -49.856 14.611 21.442 1.00 95.75 580 ILE A N 1
ATOM 4846 C CA . ILE A 1 580 ? -49.995 14.993 22.848 1.00 95.75 580 ILE A CA 1
ATOM 4847 C C . ILE A 1 580 ? -49.039 16.130 23.199 1.00 95.75 580 ILE A C 1
ATOM 4849 O O . ILE A 1 580 ? -47.968 16.269 22.601 1.00 95.75 580 ILE A O 1
ATOM 4853 N N . VAL A 1 581 ? -49.421 16.950 24.176 1.00 94.94 581 VAL A N 1
ATOM 4854 C CA . VAL A 1 581 ? -48.543 17.985 24.729 1.00 94.94 581 VAL A CA 1
ATOM 4855 C C . VAL A 1 581 ? -47.877 17.416 25.988 1.00 94.94 581 VAL A C 1
ATOM 4857 O O . VAL A 1 581 ? -48.585 16.853 26.825 1.00 94.94 581 VAL A O 1
ATOM 4860 N N . PRO A 1 582 ? -46.550 17.548 26.168 1.00 92.12 582 PRO A N 1
ATOM 4861 C CA . PRO A 1 582 ? -45.882 17.080 27.380 1.00 92.12 582 PRO A CA 1
ATOM 4862 C C . PRO A 1 582 ? -46.506 17.684 28.646 1.00 92.12 582 PRO A C 1
ATOM 4864 O O . PRO A 1 582 ? -46.913 18.851 28.663 1.00 92.12 582 PRO A O 1
ATOM 4867 N N . HIS A 1 583 ? -46.606 16.893 29.714 1.00 87.50 583 HIS A N 1
ATOM 4868 C CA . HIS A 1 583 ? -47.087 17.352 31.021 1.00 87.50 583 HIS A CA 1
ATOM 4869 C C . HIS A 1 583 ? -46.114 18.279 31.723 1.00 87.50 583 HIS A C 1
ATOM 4871 O O . HIS A 1 583 ? -46.529 19.259 32.343 1.00 87.50 583 HIS A O 1
ATOM 4877 N N . ASP A 1 584 ? -44.829 17.991 31.601 1.00 87.25 584 ASP A N 1
ATOM 4878 C CA . ASP A 1 584 ? -43.793 18.750 32.264 1.00 87.25 584 ASP A CA 1
ATOM 4879 C C . ASP A 1 584 ? -42.492 18.746 31.453 1.00 87.25 584 ASP A C 1
ATOM 4881 O O . ASP A 1 584 ? -42.380 18.145 30.380 1.00 87.25 584 ASP A O 1
ATOM 4885 N N . LEU A 1 585 ? -41.483 19.459 31.957 1.00 85.94 585 LEU A N 1
ATOM 4886 C CA . LEU A 1 585 ? -40.178 19.495 31.298 1.00 85.94 585 LEU A CA 1
ATOM 4887 C C . LEU A 1 585 ? -39.407 18.169 31.420 1.00 85.94 585 LEU A C 1
ATOM 4889 O O . LEU A 1 585 ? -38.447 17.975 30.674 1.00 85.94 585 LEU A O 1
ATOM 4893 N N . VAL A 1 586 ? -39.798 17.271 32.338 1.00 84.88 586 VAL A N 1
ATOM 4894 C CA . VAL A 1 586 ? -39.172 15.946 32.490 1.00 84.88 586 VAL A CA 1
ATOM 4895 C C . VAL A 1 586 ? -39.474 15.116 31.253 1.00 84.88 586 VAL A C 1
ATOM 4897 O O . VAL A 1 586 ? -38.545 14.559 30.675 1.00 84.88 586 VAL A O 1
ATOM 4900 N N . GLU A 1 587 ? -40.727 15.104 30.798 1.00 87.88 587 GLU A N 1
ATOM 4901 C CA . GLU A 1 587 ? -41.136 14.320 29.629 1.00 87.88 587 GLU A CA 1
ATOM 4902 C C . GLU A 1 587 ? -40.393 14.742 28.350 1.00 87.88 587 GLU A C 1
ATOM 4904 O O . GLU A 1 587 ? -40.028 13.895 27.542 1.00 87.88 587 GLU A O 1
ATOM 4909 N N . ILE A 1 588 ? -40.083 16.034 28.172 1.00 87.94 588 ILE A N 1
ATOM 4910 C CA . ILE A 1 588 ? -39.297 16.528 27.019 1.00 87.94 588 ILE A CA 1
ATOM 4911 C C . ILE A 1 588 ? -37.851 16.016 27.063 1.00 87.94 588 ILE A C 1
ATOM 4913 O O . ILE A 1 588 ? -37.277 15.657 26.030 1.00 87.94 588 ILE A O 1
ATOM 4917 N N . ILE A 1 589 ? -37.251 15.979 28.256 1.00 84.31 589 ILE A N 1
ATOM 4918 C CA . ILE A 1 589 ? -35.892 15.457 28.453 1.00 84.31 589 ILE A CA 1
ATOM 4919 C C . ILE A 1 589 ? -35.878 13.940 28.238 1.00 84.31 589 ILE A C 1
ATOM 4921 O O . ILE A 1 589 ? -34.992 13.435 27.547 1.00 84.31 589 ILE A O 1
ATOM 4925 N N . GLU A 1 590 ? -36.864 13.230 28.792 1.00 83.50 590 GLU A N 1
ATOM 4926 C CA . GLU A 1 590 ? -37.042 11.786 28.620 1.00 83.50 590 GLU A CA 1
ATOM 4927 C C . GLU A 1 590 ? -37.212 11.413 27.152 1.00 83.50 590 GLU A C 1
ATOM 4929 O O . GLU A 1 590 ? -36.498 10.538 26.668 1.00 83.50 590 GLU A O 1
ATOM 4934 N N . GLU A 1 591 ? -38.073 12.128 26.430 1.00 86.56 591 GLU A N 1
ATOM 4935 C CA . GLU A 1 591 ? -38.317 11.915 25.008 1.00 86.56 591 GLU A CA 1
ATOM 4936 C C . GLU A 1 591 ? -37.048 12.114 24.173 1.00 86.56 591 GLU A C 1
ATOM 4938 O O . GLU A 1 591 ? -36.658 11.242 23.396 1.00 86.56 591 GLU A O 1
ATOM 4943 N N . GLY A 1 592 ? -36.372 13.255 24.351 1.00 82.25 592 GLY A N 1
ATOM 4944 C CA . GLY A 1 592 ? -35.174 13.580 23.580 1.00 82.25 592 GLY A CA 1
ATOM 4945 C C . GLY A 1 592 ? -34.027 12.598 23.827 1.00 82.25 592 GLY A C 1
ATOM 4946 O O . GLY A 1 592 ? -33.304 12.249 22.894 1.00 82.25 592 GLY A O 1
ATOM 4947 N N . GLN A 1 593 ? -33.872 12.115 25.065 1.00 79.44 593 GLN A N 1
ATOM 4948 C CA . GLN A 1 593 ? -32.894 11.075 25.388 1.00 79.44 593 GLN A CA 1
ATOM 4949 C C . GLN A 1 593 ? -33.297 9.717 24.810 1.00 79.44 593 GLN A C 1
ATOM 4951 O O . GLN A 1 593 ? -32.455 9.067 24.193 1.00 79.44 593 GLN A O 1
ATOM 4956 N N . ALA A 1 594 ? -34.563 9.313 24.966 1.00 83.19 594 ALA A N 1
ATOM 4957 C CA . ALA A 1 594 ? -35.069 8.028 24.489 1.00 83.19 594 ALA A CA 1
ATOM 4958 C C . ALA A 1 594 ? -34.958 7.892 22.967 1.00 83.19 594 ALA A C 1
ATOM 4960 O O . ALA A 1 594 ? -34.567 6.841 22.463 1.00 83.19 594 ALA A O 1
ATOM 4961 N N . LEU A 1 595 ? -35.232 8.973 22.237 1.00 82.56 595 LEU A N 1
ATOM 4962 C CA . LEU A 1 595 ? -35.071 9.029 20.790 1.00 82.56 595 LEU A CA 1
ATOM 4963 C C . LEU A 1 595 ? -33.652 9.441 20.345 1.00 82.56 595 LEU A C 1
ATOM 4965 O O . LEU A 1 595 ? -33.403 9.559 19.149 1.00 82.56 595 LEU A O 1
ATOM 4969 N N . HIS A 1 596 ? -32.711 9.653 21.272 1.00 75.56 596 HIS A N 1
ATOM 4970 C CA . HIS A 1 596 ? -31.331 10.068 20.988 1.00 75.56 596 HIS A CA 1
ATOM 4971 C C . HIS A 1 596 ? -31.211 11.275 20.031 1.00 75.56 596 HIS A C 1
ATOM 4973 O O . HIS A 1 596 ? -30.291 11.337 19.217 1.00 75.56 596 HIS A O 1
ATOM 4979 N N . HIS A 1 597 ? -32.116 12.251 20.137 1.00 69.69 597 HIS A N 1
ATOM 4980 C CA . HIS A 1 597 ? -32.087 13.471 19.330 1.00 69.69 597 HIS A CA 1
ATOM 4981 C C . HIS A 1 597 ? -32.083 14.734 20.195 1.00 69.69 597 HIS A C 1
ATOM 4983 O O . HIS A 1 597 ? -32.390 14.738 21.388 1.00 69.69 597 HIS A O 1
ATOM 4989 N N . CYS A 1 598 ? -31.739 15.864 19.583 1.00 62.59 598 CYS A N 1
ATOM 4990 C CA . CYS A 1 598 ? -31.312 17.075 20.293 1.00 62.59 598 CYS A CA 1
ATOM 4991 C C . CYS A 1 598 ? -32.393 17.800 21.129 1.00 62.59 598 CYS A C 1
ATOM 4993 O O . CYS A 1 598 ? -32.088 18.842 21.715 1.00 62.59 598 CYS A O 1
ATOM 4995 N N . ALA A 1 599 ? -33.627 17.284 21.206 1.00 53.38 599 ALA A N 1
ATOM 4996 C CA . ALA A 1 599 ? -34.761 17.938 21.872 1.00 53.38 599 ALA A CA 1
ATOM 4997 C C . ALA A 1 599 ? -34.567 18.077 23.394 1.00 53.38 599 ALA A C 1
ATOM 4999 O O . ALA A 1 599 ? -34.972 19.083 23.966 1.00 53.38 599 ALA A O 1
ATOM 5000 N N . GLY A 1 600 ? -33.874 17.123 24.030 1.00 49.03 600 GLY A N 1
ATOM 5001 C CA . GLY A 1 600 ? -33.595 17.140 25.474 1.00 49.03 600 GLY A CA 1
ATOM 5002 C C . GLY A 1 600 ? -32.241 17.747 25.873 1.00 49.03 600 GLY A C 1
ATOM 5003 O O . GLY A 1 600 ? -32.019 18.021 27.047 1.00 49.03 600 GLY A O 1
ATOM 5004 N N . ALA A 1 601 ? -31.325 17.969 24.922 1.00 48.91 601 ALA A N 1
ATOM 5005 C CA . ALA A 1 601 ? -29.932 18.352 25.206 1.00 48.91 601 ALA A CA 1
ATOM 5006 C C . ALA A 1 601 ? -29.631 19.852 25.022 1.00 48.91 601 ALA A C 1
ATOM 5008 O O . ALA A 1 601 ? -28.547 20.315 25.379 1.00 48.91 601 ALA A O 1
ATOM 5009 N N . THR A 1 602 ? -30.565 20.622 24.451 1.00 61.31 602 THR A N 1
ATOM 5010 C CA . THR A 1 602 ? -30.337 22.030 24.093 1.00 61.31 602 THR A CA 1
ATOM 5011 C C . THR A 1 602 ? -31.302 22.942 24.843 1.00 61.31 602 THR A C 1
ATOM 5013 O O . THR A 1 602 ? -32.508 22.881 24.626 1.00 61.31 602 THR A O 1
ATOM 5016 N N . GLU A 1 603 ? -30.773 23.865 25.655 1.00 73.31 603 GLU A N 1
ATOM 5017 C CA . GLU A 1 603 ? -31.563 24.846 26.429 1.00 73.31 603 GLU A CA 1
ATOM 5018 C C . GLU A 1 603 ? -32.519 25.703 25.570 1.00 73.31 603 GLU A C 1
ATOM 5020 O O . GLU A 1 603 ? -33.495 26.266 26.059 1.00 73.31 603 GLU A O 1
ATOM 5025 N N . ARG A 1 604 ? -32.250 25.781 24.262 1.00 78.94 604 ARG A N 1
ATOM 5026 C CA . ARG A 1 604 ? -32.988 26.586 23.285 1.00 78.94 604 ARG A CA 1
ATOM 5027 C C . ARG A 1 604 ? -34.474 26.232 23.185 1.00 78.94 604 ARG A C 1
ATOM 5029 O O . ARG A 1 604 ? -35.272 27.135 22.955 1.00 78.94 604 ARG A O 1
ATOM 5036 N N . TYR A 1 605 ? -34.855 24.961 23.329 1.00 80.31 605 TYR A N 1
ATOM 5037 C CA . TYR A 1 605 ? -36.272 24.578 23.255 1.00 80.31 605 TYR A CA 1
ATOM 5038 C C . TYR A 1 605 ? -37.047 25.093 24.471 1.00 80.31 605 TYR A C 1
ATOM 5040 O O . TYR A 1 605 ? -38.137 25.636 24.317 1.00 80.31 605 TYR A O 1
ATOM 5048 N N . PHE A 1 606 ? -36.452 25.024 25.664 1.00 87.31 606 PHE A N 1
ATOM 5049 C CA . PHE A 1 606 ? -37.064 25.541 26.890 1.00 87.31 606 PHE A CA 1
ATOM 5050 C C . PHE A 1 606 ? -37.240 27.064 26.849 1.00 87.31 606 PHE A C 1
ATOM 5052 O O . PHE A 1 606 ? -38.305 27.561 27.203 1.00 87.31 606 PHE A O 1
ATOM 5059 N N . ASP A 1 607 ? -36.255 27.800 26.325 1.00 87.00 607 ASP A N 1
ATOM 5060 C CA . ASP A 1 607 ? -36.339 29.257 26.128 1.00 87.00 607 ASP A CA 1
ATOM 5061 C C . ASP A 1 607 ? -37.482 29.667 25.178 1.00 87.00 607 ASP A C 1
ATOM 5063 O O . ASP A 1 607 ? -38.213 30.637 25.410 1.00 87.00 607 ASP A O 1
ATOM 5067 N N . ARG A 1 608 ? -37.699 28.885 24.116 1.00 89.12 608 ARG A N 1
ATOM 5068 C CA . ARG A 1 608 ? -38.800 29.116 23.173 1.00 89.12 608 ARG A CA 1
ATOM 5069 C C . ARG A 1 608 ? -40.167 28.793 23.762 1.00 89.12 608 ARG A C 1
ATOM 5071 O O . ARG A 1 608 ? -41.104 29.549 23.512 1.00 89.12 608 ARG A O 1
ATOM 5078 N N . ILE A 1 609 ? -40.275 27.739 24.571 1.00 91.12 609 ILE A N 1
ATOM 5079 C CA . ILE A 1 609 ? -41.511 27.414 25.296 1.00 91.12 609 ILE A CA 1
ATOM 5080 C C . ILE A 1 609 ? -41.814 28.506 26.332 1.00 91.12 609 ILE A C 1
ATOM 5082 O O . ILE A 1 609 ? -42.949 28.982 26.411 1.00 91.12 609 ILE A O 1
ATOM 5086 N N . GLU A 1 610 ? -40.807 28.956 27.088 1.00 91.38 610 GLU A N 1
ATOM 5087 C CA . GLU A 1 610 ? -40.916 30.041 28.077 1.00 91.38 610 GLU A CA 1
ATOM 5088 C C . GLU A 1 610 ? -41.415 31.339 27.424 1.00 91.38 610 GLU A C 1
ATOM 5090 O O . GLU A 1 610 ? -42.355 31.973 27.910 1.00 91.38 610 GLU A O 1
ATOM 5095 N N . SER A 1 611 ? -40.842 31.699 26.271 1.00 89.56 611 SER A N 1
ATOM 5096 C CA . SER A 1 611 ? -41.205 32.900 25.509 1.00 89.56 611 SER A CA 1
ATOM 5097 C C . SER A 1 611 ? -42.427 32.736 24.595 1.00 89.56 611 SER A C 1
ATOM 5099 O O . SER A 1 611 ? -42.818 33.704 23.937 1.00 89.56 611 SER A O 1
ATOM 5101 N N . ARG A 1 612 ? -43.049 31.545 24.566 1.00 92.19 612 ARG A N 1
ATOM 5102 C CA . ARG A 1 612 ? -44.175 31.177 23.685 1.00 92.19 612 ARG A CA 1
ATOM 5103 C C . ARG A 1 612 ? -43.879 31.372 22.188 1.00 92.19 612 ARG A C 1
ATOM 5105 O O . ARG A 1 612 ? -44.786 31.665 21.412 1.00 92.19 612 ARG A O 1
ATOM 5112 N N . GLU A 1 613 ? -42.615 31.234 21.788 1.00 89.19 613 GLU A N 1
ATOM 5113 C CA . GLU A 1 613 ? -42.202 31.244 20.379 1.00 89.19 613 GLU A CA 1
ATOM 5114 C C . GLU A 1 613 ? -42.567 29.922 19.699 1.00 89.19 613 GLU A C 1
ATOM 5116 O O . GLU A 1 613 ? -43.172 29.925 18.635 1.00 89.19 613 GLU A O 1
ATOM 5121 N N . THR A 1 614 ? -42.240 28.790 20.319 1.00 91.44 614 THR A N 1
ATOM 5122 C CA . THR A 1 614 ? -42.632 27.458 19.845 1.00 91.44 614 THR A CA 1
ATOM 5123 C C . THR A 1 614 ? -42.938 26.545 21.022 1.00 91.44 614 THR A C 1
ATOM 5125 O O . THR A 1 614 ? -42.541 26.803 22.159 1.00 91.44 614 THR A O 1
ATOM 5128 N N . TYR A 1 615 ? -43.651 25.467 20.729 1.00 93.25 615 TYR A N 1
ATOM 5129 C CA . TYR A 1 615 ? -44.010 24.407 21.654 1.00 93.25 615 TYR A CA 1
ATOM 5130 C C . TYR A 1 615 ? -43.481 23.071 21.145 1.00 93.25 615 TYR A C 1
ATOM 5132 O O . TYR A 1 615 ? -43.256 22.901 19.947 1.00 93.25 615 TYR A O 1
ATOM 5140 N N . ILE A 1 616 ? -43.302 22.121 22.058 1.00 92.56 616 ILE A N 1
ATOM 5141 C CA . ILE A 1 616 ? -42.986 20.734 21.726 1.00 92.56 616 ILE A CA 1
ATOM 5142 C C . ILE A 1 616 ? -44.253 19.902 21.899 1.00 92.56 616 ILE A C 1
ATOM 5144 O O . ILE A 1 616 ? -44.941 20.028 22.909 1.00 92.56 616 ILE A O 1
ATOM 5148 N N . CYS A 1 617 ? -44.553 19.060 20.918 1.00 94.56 617 CYS A N 1
ATOM 5149 C CA . CYS A 1 617 ? -45.598 18.048 20.983 1.00 94.56 617 CYS A CA 1
ATOM 5150 C C . CYS A 1 617 ? -45.006 16.682 20.643 1.00 94.56 617 CYS A C 1
ATOM 5152 O O . CYS A 1 617 ? -44.050 16.578 19.871 1.00 94.56 617 CYS A O 1
ATOM 5154 N N . PHE A 1 618 ? -45.596 15.628 21.189 1.00 94.75 618 PHE A N 1
ATOM 5155 C CA . PHE A 1 618 ? -45.207 14.261 20.896 1.00 94.75 618 PHE A CA 1
ATOM 5156 C C . PHE A 1 618 ? -46.245 13.608 20.005 1.00 94.75 618 PHE A C 1
ATOM 5158 O O . PHE A 1 618 ? -47.427 13.576 20.336 1.00 94.75 618 PHE A O 1
ATOM 5165 N N . LEU A 1 619 ? -45.799 13.060 18.884 1.00 93.56 619 LEU A N 1
ATOM 5166 C CA . LEU A 1 619 ? -46.612 12.206 18.037 1.00 93.56 619 LEU A CA 1
ATOM 5167 C C . LEU A 1 619 ? -46.378 10.749 18.451 1.00 93.56 619 LEU A C 1
ATOM 5169 O O . LEU A 1 619 ? -45.241 10.329 18.694 1.00 93.56 619 LEU A O 1
ATOM 5173 N N . ARG A 1 620 ? -47.465 9.985 18.542 1.00 92.81 620 ARG A N 1
ATOM 5174 C CA . ARG A 1 620 ? -47.494 8.569 18.922 1.00 92.81 620 ARG A CA 1
ATOM 5175 C C . ARG A 1 620 ? -48.390 7.782 17.977 1.00 92.81 620 ARG A C 1
ATOM 5177 O O . ARG A 1 620 ? -49.251 8.347 17.304 1.00 92.81 620 ARG A O 1
ATOM 5184 N N . ARG A 1 621 ? -48.215 6.461 17.977 1.00 90.25 621 ARG A N 1
ATOM 5185 C CA . ARG A 1 621 ? -49.169 5.516 17.380 1.00 90.25 621 ARG A CA 1
ATOM 5186 C C . ARG A 1 621 ? -50.233 5.161 18.414 1.00 90.25 621 ARG A C 1
ATOM 5188 O O . ARG A 1 621 ? -49.882 4.880 19.558 1.00 90.25 621 ARG A O 1
ATOM 5195 N N . VAL A 1 622 ? -51.499 5.108 18.002 1.00 90.88 622 VAL A N 1
ATOM 5196 C CA . VAL A 1 622 ? -52.626 4.746 18.889 1.00 90.88 622 VAL A CA 1
ATOM 5197 C C . VAL A 1 622 ? -52.447 3.350 19.493 1.00 90.88 622 VAL A C 1
ATOM 5199 O O . VAL A 1 622 ? -52.777 3.128 20.653 1.00 90.88 622 VAL A O 1
ATOM 5202 N N . GLU A 1 623 ? -51.856 2.413 18.749 1.00 88.31 623 GLU A N 1
ATOM 5203 C CA . GLU A 1 623 ? -51.591 1.051 19.235 1.00 88.31 623 GLU A CA 1
ATOM 5204 C C . GLU A 1 623 ? -50.521 0.990 20.341 1.00 88.31 623 GLU A C 1
ATOM 5206 O O . GLU A 1 623 ? -50.491 0.039 21.123 1.00 88.31 623 GLU A O 1
ATOM 5211 N N . GLN A 1 624 ? -49.622 1.980 20.407 1.00 85.56 624 GLN A N 1
ATOM 5212 C CA . GLN A 1 624 ? -48.481 2.017 21.330 1.00 85.56 624 GLN A CA 1
ATOM 5213 C C . GLN A 1 624 ? -48.243 3.445 21.861 1.00 85.56 624 GLN A C 1
ATOM 5215 O O . GLN A 1 624 ? -47.182 4.030 21.626 1.00 85.56 624 GLN A O 1
ATOM 5220 N N . PRO A 1 625 ? -49.198 4.032 22.605 1.00 86.56 625 PRO A N 1
ATOM 5221 C CA . PRO A 1 625 ? -49.139 5.442 22.995 1.00 86.56 625 PRO A CA 1
ATOM 5222 C C . PRO A 1 625 ? -47.986 5.749 23.964 1.00 86.56 625 PRO A C 1
ATOM 5224 O O . PRO A 1 625 ? -47.530 6.887 24.047 1.00 86.56 625 PRO A O 1
ATOM 5227 N N . GLY A 1 626 ? -47.488 4.732 24.676 1.00 84.31 626 GLY A N 1
ATOM 5228 C CA . GLY A 1 626 ? -46.369 4.849 25.614 1.00 84.31 626 GLY A CA 1
ATOM 5229 C C . GLY A 1 626 ? -44.975 4.734 24.991 1.00 84.31 626 GLY A C 1
ATOM 5230 O O . GLY A 1 626 ? -44.001 4.827 25.732 1.00 84.31 626 GLY A O 1
ATOM 5231 N N . ILE A 1 627 ? -44.854 4.504 23.677 1.00 85.62 627 ILE A N 1
ATOM 5232 C CA . ILE A 1 627 ? -43.556 4.394 22.997 1.00 85.62 627 ILE A CA 1
ATOM 5233 C C . ILE A 1 627 ? -43.306 5.664 22.166 1.00 85.62 627 ILE A C 1
ATOM 5235 O O . ILE A 1 627 ? -44.106 5.974 21.277 1.00 85.62 627 ILE A O 1
ATOM 5239 N N . PRO A 1 628 ? -42.204 6.393 22.428 1.00 89.12 628 PRO A N 1
ATOM 5240 C CA . PRO A 1 628 ? -41.747 7.511 21.617 1.00 89.12 628 PRO A CA 1
ATOM 5241 C C . PRO A 1 628 ? -41.725 7.199 20.119 1.00 89.12 628 PRO A C 1
ATOM 5243 O O . PRO A 1 628 ? -41.183 6.176 19.702 1.00 89.12 628 PRO A O 1
ATOM 5246 N N . PHE A 1 629 ? -42.311 8.082 19.306 1.00 87.88 629 PHE A N 1
ATOM 5247 C CA . PHE A 1 629 ? -42.374 7.910 17.849 1.00 87.88 629 PHE A CA 1
ATOM 5248 C C . PHE A 1 629 ? -41.825 9.133 17.109 1.00 87.88 629 PHE A C 1
ATOM 5250 O O . PHE A 1 629 ? -40.859 8.998 16.361 1.00 87.88 629 PHE A O 1
ATOM 5257 N N . TYR A 1 630 ? -42.369 10.327 17.353 1.00 88.75 630 TYR A N 1
ATOM 5258 C CA . TYR A 1 630 ? -41.831 11.581 16.819 1.00 88.75 630 TYR A CA 1
ATOM 5259 C C . TYR A 1 630 ? -41.969 12.722 17.830 1.00 88.75 630 TYR A C 1
ATOM 5261 O O . TYR A 1 630 ? -42.994 12.846 18.502 1.00 88.75 630 TYR A O 1
ATOM 5269 N N . THR A 1 631 ? -40.976 13.608 17.853 1.00 90.44 631 THR A N 1
ATOM 5270 C CA . THR A 1 631 ? -41.041 14.910 18.526 1.00 90.44 631 THR A CA 1
ATOM 5271 C C . THR A 1 631 ? -41.262 16.008 17.492 1.00 90.44 631 THR A C 1
ATOM 5273 O O . THR A 1 631 ? -40.515 16.101 16.516 1.00 90.44 631 THR A O 1
ATOM 5276 N N . ILE A 1 632 ? -42.271 16.851 17.710 1.00 90.62 632 ILE A N 1
ATOM 5277 C CA . ILE A 1 632 ? -42.704 17.915 16.799 1.00 90.62 632 ILE A CA 1
ATOM 5278 C C . ILE A 1 632 ? -42.508 19.278 17.477 1.00 90.62 632 ILE A C 1
ATOM 5280 O O . ILE A 1 632 ? -43.095 19.533 18.526 1.00 90.62 632 ILE A O 1
ATOM 5284 N N . GLU A 1 633 ? -41.714 20.171 16.880 1.00 91.00 633 GLU A N 1
ATOM 5285 C CA . GLU A 1 633 ? -41.639 21.583 17.281 1.00 91.00 633 GLU A CA 1
ATOM 5286 C C . GLU A 1 633 ? -42.650 22.395 16.464 1.00 91.00 633 GLU A C 1
ATOM 5288 O O . GLU A 1 633 ? -42.589 22.416 15.233 1.00 91.00 633 GLU A O 1
ATOM 5293 N N . VAL A 1 634 ? -43.568 23.088 17.138 1.00 91.19 634 VAL A N 1
ATOM 5294 C CA . VAL A 1 634 ? -44.700 23.781 16.512 1.00 91.19 634 VAL A CA 1
ATOM 5295 C C . VAL A 1 634 ? -44.837 25.233 16.982 1.00 91.19 634 VAL A C 1
ATOM 5297 O O . VAL A 1 634 ? -44.684 25.546 18.157 1.00 91.19 634 VAL A O 1
ATOM 5300 N N . GLU A 1 635 ? -45.150 26.144 16.062 1.00 91.25 635 GLU A N 1
ATOM 5301 C CA . GLU A 1 635 ? -45.479 27.547 16.350 1.00 91.25 635 GLU A CA 1
ATOM 5302 C C . GLU A 1 635 ? -46.918 27.701 16.906 1.00 91.25 635 GLU A C 1
ATOM 5304 O O . GLU A 1 635 ? -47.777 26.841 16.690 1.00 91.25 635 GLU A O 1
ATOM 5309 N N . PRO A 1 636 ? -47.267 28.835 17.543 1.00 91.38 636 PRO A N 1
ATOM 5310 C CA . PRO A 1 636 ? -48.635 29.118 17.995 1.00 91.38 636 PRO A CA 1
ATOM 5311 C C . PRO A 1 636 ? -49.732 29.012 16.908 1.00 91.38 636 PRO A C 1
ATOM 5313 O O . PRO A 1 636 ? -50.912 28.871 17.213 1.00 91.38 636 PRO A O 1
ATOM 5316 N N . SER A 1 637 ? -49.365 29.068 15.624 1.00 85.56 637 SER A N 1
ATOM 5317 C CA . SER A 1 637 ? -50.269 28.886 14.476 1.00 85.56 637 SER A CA 1
ATOM 5318 C C . SER A 1 637 ? -50.605 27.426 14.145 1.00 85.56 637 SER A C 1
ATOM 5320 O O . SER A 1 637 ? -51.483 27.186 13.311 1.00 85.56 637 SER A O 1
ATOM 5322 N N . GLY A 1 638 ? -49.861 26.465 14.701 1.00 85.81 638 GLY A N 1
ATOM 5323 C CA . GLY A 1 638 ? -49.809 25.087 14.209 1.00 85.81 638 GLY A CA 1
ATOM 5324 C C . GLY A 1 638 ? -48.756 24.846 13.120 1.00 85.81 638 GLY A C 1
ATOM 5325 O O . GLY A 1 638 ? -48.640 23.729 12.622 1.00 85.81 638 GLY A O 1
ATOM 5326 N N . THR A 1 639 ? -47.980 25.863 12.723 1.00 85.44 639 THR A N 1
ATOM 5327 C CA . THR A 1 639 ? -46.883 25.692 11.757 1.00 85.44 639 THR A CA 1
ATOM 5328 C C . THR A 1 639 ? -45.789 24.823 12.368 1.00 85.44 639 THR A C 1
ATOM 5330 O O . THR A 1 639 ? -45.236 25.168 13.410 1.00 85.44 639 THR A O 1
ATOM 5333 N N . ILE A 1 640 ? -45.461 23.713 11.711 1.00 86.12 640 ILE A N 1
ATOM 5334 C CA . ILE A 1 640 ? -44.395 22.814 12.155 1.00 86.12 640 ILE A CA 1
ATOM 5335 C C . ILE A 1 640 ? -43.053 23.416 11.741 1.00 86.12 640 ILE A C 1
ATOM 5337 O O . ILE A 1 640 ? -42.848 23.785 10.584 1.00 86.12 640 ILE A O 1
ATOM 5341 N N . ARG A 1 641 ? -42.162 23.568 12.719 1.00 79.38 641 ARG A N 1
ATOM 5342 C CA . ARG A 1 641 ? -40.808 24.098 12.543 1.00 79.38 641 ARG A CA 1
ATOM 5343 C C . ARG A 1 641 ? -39.782 22.983 12.396 1.00 79.38 641 ARG A C 1
ATOM 5345 O O . ARG A 1 641 ? -38.766 23.199 11.743 1.00 79.38 641 ARG A O 1
ATOM 5352 N N . GLN A 1 642 ? -40.043 21.838 13.022 1.00 79.62 642 GLN A N 1
ATOM 5353 C CA . GLN A 1 642 ? -39.180 20.667 12.985 1.00 79.62 642 GLN A CA 1
ATOM 5354 C C . GLN A 1 642 ? -39.966 19.414 13.392 1.00 79.62 642 GLN A C 1
ATOM 5356 O O . GLN A 1 642 ? -40.826 19.480 14.271 1.00 79.62 642 GLN A O 1
ATOM 5361 N N . HIS A 1 643 ? -39.626 18.267 12.810 1.00 85.12 643 HIS A N 1
ATOM 5362 C CA . HIS A 1 643 ? -40.055 16.949 13.275 1.00 85.12 643 HIS A CA 1
ATOM 5363 C C . HIS A 1 643 ? -38.858 15.992 13.291 1.00 85.12 643 HIS A C 1
ATOM 5365 O O . HIS A 1 643 ? -38.117 15.915 12.315 1.00 85.12 643 HIS A O 1
ATOM 5371 N N . ARG A 1 644 ? -38.630 15.274 14.395 1.00 81.62 644 ARG A N 1
ATOM 5372 C CA . ARG A 1 644 ? -37.529 14.298 14.509 1.00 81.62 644 ARG A CA 1
ATOM 5373 C C . ARG A 1 644 ? -38.000 13.012 15.172 1.00 81.62 644 ARG A C 1
ATOM 5375 O O . ARG A 1 644 ? -38.816 13.054 16.091 1.00 81.62 644 ARG A O 1
ATOM 5382 N N . SER A 1 645 ? -37.472 11.892 14.696 1.00 84.25 645 SER A N 1
ATOM 5383 C CA . SER A 1 645 ? -37.602 10.573 15.310 1.00 84.25 645 SER A CA 1
ATOM 5384 C C . SER A 1 645 ? -36.231 10.102 15.812 1.00 84.25 645 SER A C 1
ATOM 5386 O O . SER A 1 645 ? -35.310 10.903 15.991 1.00 84.25 645 SER A O 1
ATOM 5388 N N . TYR A 1 646 ? -36.106 8.804 16.071 1.00 78.81 646 TYR A N 1
ATOM 5389 C CA . TYR A 1 646 ? -34.901 8.164 16.580 1.00 78.81 646 TYR A CA 1
ATOM 5390 C C . TYR A 1 646 ? -33.639 8.579 15.793 1.00 78.81 646 TYR A C 1
ATOM 5392 O O . TYR A 1 646 ? -33.627 8.510 14.566 1.00 78.81 646 TYR A O 1
ATOM 5400 N N . MET A 1 647 ? -32.585 9.011 16.496 1.00 73.88 647 MET A N 1
ATOM 5401 C CA . MET A 1 647 ? -31.293 9.450 15.933 1.00 73.88 647 MET A CA 1
ATOM 5402 C C . MET A 1 647 ? -31.382 10.628 14.941 1.00 73.88 647 MET A C 1
ATOM 5404 O O . MET A 1 647 ? -30.612 10.698 13.984 1.00 73.88 647 MET A O 1
ATOM 5408 N N . ASP A 1 648 ? -32.305 11.568 15.179 1.00 71.25 648 ASP A N 1
ATOM 5409 C CA . ASP A 1 648 ? -32.568 12.726 14.306 1.00 71.25 648 ASP A CA 1
ATOM 5410 C C . ASP A 1 648 ? -33.060 12.339 12.885 1.00 71.25 648 ASP A C 1
ATOM 5412 O O . ASP A 1 648 ? -33.044 13.173 11.978 1.00 71.25 648 ASP A O 1
ATOM 5416 N N . GLU A 1 649 ? -33.528 11.100 12.676 1.00 73.44 649 GLU A N 1
ATOM 5417 C CA . GLU A 1 649 ? -34.069 10.629 11.393 1.00 73.44 649 GLU A CA 1
ATOM 5418 C C . GLU A 1 649 ? -35.568 10.948 11.212 1.00 73.44 649 GLU A C 1
ATOM 5420 O O . GLU A 1 649 ? -36.275 11.335 12.147 1.00 73.44 649 GLU A O 1
ATOM 5425 N N . GLU A 1 650 ? -36.075 10.753 9.986 1.00 70.81 650 GLU A N 1
ATOM 5426 C CA . GLU A 1 650 ? -37.485 10.955 9.609 1.00 70.81 650 GLU A CA 1
ATOM 5427 C C . GLU A 1 650 ? -38.101 9.718 8.917 1.00 70.81 650 GLU A C 1
ATOM 5429 O O . GLU A 1 650 ? -38.579 9.796 7.778 1.00 70.81 650 GLU A O 1
ATOM 5434 N N . PRO A 1 651 ? -38.090 8.546 9.575 1.00 66.19 651 PRO A N 1
ATOM 5435 C CA . PRO A 1 651 ? -38.575 7.303 8.991 1.00 66.19 651 PRO A CA 1
ATOM 5436 C C . PRO A 1 651 ? -40.092 7.331 8.749 1.00 66.19 651 PRO A C 1
ATOM 5438 O O . PRO A 1 651 ? -40.888 7.425 9.678 1.00 66.19 651 PRO A O 1
ATOM 5441 N N . GLY A 1 652 ? -40.511 7.178 7.489 1.00 66.06 652 GLY A N 1
ATOM 5442 C CA . GLY A 1 652 ? -41.937 7.102 7.147 1.00 66.06 652 GLY A CA 1
ATOM 5443 C C . GLY A 1 652 ? -42.666 8.447 7.219 1.00 66.06 652 GLY A C 1
ATOM 5444 O O . GLY A 1 652 ? -43.880 8.471 7.398 1.00 66.06 652 GLY A O 1
ATOM 5445 N N . ILE A 1 653 ? -41.954 9.571 7.045 1.00 75.25 653 ILE A N 1
ATOM 5446 C CA . ILE A 1 653 ? -42.544 10.922 7.083 1.00 75.25 653 ILE A CA 1
ATOM 5447 C C . ILE A 1 653 ? -43.780 11.065 6.176 1.00 75.25 653 ILE A C 1
ATOM 5449 O O . ILE A 1 653 ? -44.764 11.685 6.565 1.00 75.25 653 ILE A O 1
ATOM 5453 N N . GLU A 1 654 ? -43.775 10.440 4.995 1.00 72.81 654 GLU A N 1
ATOM 5454 C CA . GLU A 1 654 ? -44.911 10.472 4.060 1.00 72.81 654 GLU A CA 1
ATOM 5455 C C . GLU A 1 654 ? -46.195 9.859 4.640 1.00 72.81 654 GLU A C 1
ATOM 5457 O O . GLU A 1 654 ? -47.287 10.294 4.278 1.00 72.81 654 GLU A O 1
ATOM 5462 N N . GLU A 1 655 ? -46.080 8.894 5.557 1.00 77.88 655 GLU A N 1
ATOM 5463 C CA . GLU A 1 655 ? -47.221 8.249 6.218 1.00 77.88 655 GLU A CA 1
ATOM 5464 C C . GLU A 1 655 ? -47.877 9.205 7.226 1.00 77.88 655 GLU A C 1
ATOM 5466 O O . GLU A 1 655 ? -49.100 9.337 7.262 1.00 77.88 655 GLU A O 1
ATOM 5471 N N . ILE A 1 656 ? -47.072 9.954 7.988 1.00 84.44 656 ILE A N 1
ATOM 5472 C CA . ILE A 1 656 ? -47.575 10.846 9.046 1.00 84.44 656 ILE A CA 1
ATOM 5473 C C . ILE A 1 656 ? -48.004 12.229 8.534 1.00 84.44 656 ILE A C 1
ATOM 5475 O O . ILE A 1 656 ? -48.793 12.907 9.192 1.00 84.44 656 ILE A O 1
ATOM 5479 N N . ARG A 1 657 ? -47.559 12.652 7.341 1.00 83.69 657 ARG A N 1
ATOM 5480 C CA . ARG A 1 657 ? -47.961 13.936 6.721 1.00 83.69 657 ARG A CA 1
ATOM 5481 C C . ARG A 1 657 ? -49.474 14.092 6.582 1.00 83.69 657 ARG A C 1
ATOM 5483 O O . ARG A 1 657 ? -50.006 15.195 6.708 1.00 83.69 657 ARG A O 1
ATOM 5490 N N . GLY A 1 658 ? -50.185 12.996 6.307 1.00 84.88 658 GLY A N 1
ATOM 5491 C CA . GLY A 1 658 ? -51.648 13.004 6.236 1.00 84.88 658 GLY A CA 1
ATOM 5492 C C . GLY A 1 658 ? -52.277 13.459 7.555 1.00 84.88 658 GLY A C 1
ATOM 5493 O O . GLY A 1 658 ? -53.114 14.365 7.559 1.00 84.88 658 GLY A O 1
ATOM 5494 N N . PHE A 1 659 ? -51.798 12.891 8.662 1.00 90.19 659 PHE A N 1
ATOM 5495 C CA . PHE A 1 659 ? -52.240 13.213 10.015 1.00 90.19 659 PHE A CA 1
ATOM 5496 C C . PHE A 1 659 ? -51.863 14.639 10.438 1.00 90.19 659 PHE A C 1
ATOM 5498 O O . PHE A 1 659 ? -52.713 15.374 10.934 1.00 90.19 659 PHE A O 1
ATOM 5505 N N . LEU A 1 660 ? -50.620 15.076 10.199 1.00 89.94 660 LEU A N 1
ATOM 5506 C CA . LEU A 1 660 ? -50.166 16.418 10.601 1.00 89.94 660 LEU A CA 1
ATOM 5507 C C . LEU A 1 660 ? -51.012 17.525 9.950 1.00 89.94 660 LEU A C 1
ATOM 5509 O O . LEU A 1 660 ? -51.410 18.486 10.612 1.00 89.94 660 LEU A O 1
ATOM 5513 N N . ARG A 1 661 ? -51.395 17.348 8.679 1.00 86.06 661 ARG A N 1
ATOM 5514 C CA . ARG A 1 661 ? -52.305 18.264 7.968 1.00 86.06 661 ARG A CA 1
ATOM 5515 C C . ARG A 1 661 ? -53.723 18.264 8.527 1.00 86.06 661 ARG A C 1
ATOM 5517 O O . ARG A 1 661 ? -54.383 19.305 8.519 1.00 86.06 661 ARG A O 1
ATOM 5524 N N . GLU A 1 662 ? -54.230 17.104 8.930 1.00 89.19 662 GLU A N 1
ATOM 5525 C CA . GLU A 1 662 ? -55.535 16.978 9.583 1.00 89.19 662 GLU A CA 1
ATOM 5526 C C . GLU A 1 662 ? -55.529 17.721 10.924 1.00 89.19 662 GLU A C 1
ATOM 5528 O O . GLU A 1 662 ? -56.355 18.612 11.144 1.00 89.19 662 GLU A O 1
ATOM 5533 N N . TRP A 1 663 ? -54.523 17.454 11.754 1.00 93.75 663 TRP A N 1
ATOM 5534 C CA . TRP A 1 663 ? -54.322 18.118 13.034 1.00 93.75 663 TRP A CA 1
ATOM 5535 C C . TRP A 1 663 ? -54.228 19.644 12.906 1.00 93.75 663 TRP A C 1
ATOM 5537 O O . TRP A 1 663 ? -54.944 20.362 13.603 1.00 93.75 663 TRP A O 1
ATOM 5547 N N . GLN A 1 664 ? -53.424 20.168 11.972 1.00 90.38 664 GLN A N 1
ATOM 5548 C CA . GLN A 1 664 ? -53.306 21.614 11.744 1.00 90.38 664 GLN A CA 1
ATOM 5549 C C . GLN A 1 664 ? -54.653 22.273 11.404 1.00 90.38 664 GLN A C 1
ATOM 5551 O O . GLN A 1 664 ? -54.915 23.408 11.816 1.00 90.38 664 GLN A O 1
ATOM 5556 N N . LYS A 1 665 ? -55.527 21.588 10.652 1.00 88.25 665 LYS A N 1
ATOM 5557 C CA . LYS A 1 665 ? -56.873 22.093 10.330 1.00 88.25 665 LYS A CA 1
ATOM 5558 C C . LYS A 1 665 ? -57.768 22.141 11.562 1.00 88.25 665 LYS A C 1
ATOM 5560 O O . LYS A 1 665 ? -58.513 23.107 11.722 1.00 88.25 665 LYS A O 1
ATOM 5565 N N . GLU A 1 666 ? -57.704 21.123 12.414 1.00 91.56 666 GLU A N 1
ATOM 5566 C CA . GLU A 1 666 ? -58.474 21.074 13.658 1.00 91.56 666 GLU A CA 1
ATOM 5567 C C . GLU A 1 666 ? -57.977 22.096 14.681 1.00 91.56 666 GLU A C 1
ATOM 5569 O O . GLU A 1 666 ? -58.785 22.829 15.254 1.00 91.56 666 GLU A O 1
ATOM 5574 N N . LEU A 1 667 ? -56.659 22.236 14.835 1.00 91.44 667 LEU A N 1
ATOM 5575 C CA . LEU A 1 667 ? -56.043 23.225 15.715 1.00 91.44 667 LEU A CA 1
ATOM 5576 C C . LEU A 1 667 ? -56.488 24.648 15.356 1.00 91.44 667 LEU A C 1
ATOM 5578 O O . LEU A 1 667 ? -56.893 25.407 16.234 1.00 91.44 667 LEU A O 1
ATOM 5582 N N . LYS A 1 668 ? -56.521 24.999 14.063 1.00 87.19 668 LYS A N 1
ATOM 5583 C CA . LYS A 1 668 ? -56.953 26.332 13.599 1.00 87.19 668 LYS A CA 1
ATOM 5584 C C . LYS A 1 668 ? -58.350 26.729 14.053 1.00 87.19 668 LYS A C 1
ATOM 5586 O O . LYS A 1 668 ? -58.576 27.902 14.335 1.00 87.19 668 LYS A O 1
ATOM 5591 N N . LYS A 1 669 ? -59.276 25.773 14.155 1.00 89.62 669 LYS A N 1
ATOM 5592 C CA . LYS A 1 669 ? -60.642 26.027 14.641 1.00 89.62 669 LYS A CA 1
ATOM 5593 C C . LYS A 1 669 ? -60.673 26.364 16.134 1.00 89.62 669 LYS A C 1
ATOM 5595 O O . LYS A 1 669 ? -61.637 26.965 16.597 1.00 89.62 669 LYS A O 1
ATOM 5600 N N . ARG A 1 670 ? -59.640 25.960 16.877 1.00 91.81 670 ARG A N 1
ATOM 5601 C CA . ARG A 1 670 ? -59.541 26.068 18.338 1.00 91.81 670 ARG A CA 1
ATOM 5602 C C . ARG A 1 670 ? -58.656 27.234 18.795 1.00 91.81 670 ARG A C 1
ATOM 5604 O O . ARG A 1 670 ? -58.647 27.528 19.987 1.00 91.81 670 ARG A O 1
ATOM 5611 N N . LEU A 1 671 ? -57.921 27.888 17.887 1.00 90.31 671 LEU A N 1
ATOM 5612 C CA . LEU A 1 671 ? -57.006 28.988 18.218 1.00 90.31 671 LEU A CA 1
ATOM 5613 C C . LEU A 1 671 ? -57.743 30.196 18.808 1.00 90.31 671 LEU A C 1
ATOM 5615 O O . LEU A 1 671 ? -58.735 30.681 18.263 1.00 90.31 671 LEU A O 1
ATOM 5619 N N . THR A 1 672 ? -57.200 30.727 19.899 1.00 90.44 672 THR A N 1
ATOM 5620 C CA . THR A 1 672 ? -57.677 31.962 20.527 1.00 90.44 672 THR A CA 1
ATOM 5621 C C . THR A 1 672 ? -57.049 33.194 19.878 1.00 90.44 672 THR A C 1
ATOM 5623 O O . THR A 1 672 ? -56.043 33.110 19.173 1.00 90.44 672 THR A O 1
ATOM 5626 N N . GLU A 1 673 ? -57.597 34.378 20.157 1.00 85.88 673 GLU A N 1
ATOM 5627 C CA . GLU A 1 673 ? -57.016 35.636 19.668 1.00 85.88 673 GLU A CA 1
ATOM 5628 C C . GLU A 1 673 ? -55.593 35.871 20.205 1.00 85.88 673 GLU A C 1
ATOM 5630 O O . GLU A 1 673 ? -54.723 36.372 19.496 1.00 85.88 673 GLU A O 1
ATOM 5635 N N . LYS A 1 674 ? -55.321 35.406 21.431 1.00 88.38 674 LYS A N 1
ATOM 5636 C CA . LYS A 1 674 ? -53.980 35.418 22.023 1.00 88.38 674 LYS A CA 1
ATOM 5637 C C . LYS A 1 674 ? -53.009 34.517 21.251 1.00 88.38 674 LYS A C 1
ATOM 5639 O O . LYS A 1 674 ? -51.871 34.919 21.025 1.00 88.38 674 LYS A O 1
ATOM 5644 N N . ASP A 1 675 ? -53.446 33.332 20.818 1.00 87.88 675 ASP A N 1
ATOM 5645 C CA . ASP A 1 675 ? -52.602 32.419 20.032 1.00 87.88 675 ASP A CA 1
ATOM 5646 C C . ASP A 1 675 ? -52.265 33.023 18.657 1.00 87.88 675 ASP A C 1
ATOM 5648 O O . ASP A 1 675 ? -51.129 32.918 18.201 1.00 87.88 675 ASP A O 1
ATOM 5652 N N . LYS A 1 676 ? -53.209 33.738 18.023 1.00 86.19 676 LYS A N 1
ATOM 5653 C CA . LYS A 1 676 ? -52.960 34.443 16.751 1.00 86.19 676 LYS A CA 1
ATOM 5654 C C . LYS A 1 676 ? -51.929 35.565 16.891 1.00 86.19 676 LYS A C 1
ATOM 5656 O O . LYS A 1 676 ? -51.065 35.705 16.029 1.00 86.19 676 LYS A O 1
ATOM 5661 N N . GLN A 1 677 ? -51.987 36.337 17.977 1.00 87.94 677 GLN A N 1
ATOM 5662 C CA . GLN A 1 677 ? -50.988 37.373 18.262 1.00 87.94 677 GLN A CA 1
ATOM 5663 C C . GLN A 1 677 ? -49.597 36.765 18.484 1.00 87.94 677 GLN A C 1
ATOM 5665 O O . GLN A 1 677 ? -48.616 37.234 17.908 1.00 87.94 677 GLN A O 1
ATOM 5670 N N . LEU A 1 678 ? -49.509 35.680 19.260 1.00 89.25 678 LEU A N 1
ATOM 5671 C CA . LEU A 1 678 ? -48.255 34.948 19.465 1.00 89.25 678 LEU A CA 1
ATOM 5672 C C . LEU A 1 678 ? -47.726 34.335 18.159 1.00 89.25 678 LEU A C 1
ATOM 5674 O O . LEU A 1 678 ? -46.519 34.348 17.923 1.00 89.25 678 LEU A O 1
ATOM 5678 N N . ALA A 1 679 ? -48.612 33.867 17.278 1.00 85.94 679 ALA A N 1
ATOM 5679 C CA . ALA A 1 679 ? -48.241 33.342 15.968 1.00 85.94 679 ALA A CA 1
ATOM 5680 C C . ALA A 1 679 ? -47.595 34.409 15.073 1.00 85.94 679 ALA A C 1
ATOM 5682 O O . ALA A 1 679 ? -46.604 34.116 14.405 1.00 85.94 679 ALA A O 1
ATOM 5683 N N . MET A 1 680 ? -48.109 35.647 15.081 1.00 84.94 680 MET A N 1
ATOM 5684 C CA . MET A 1 680 ? -47.491 36.762 14.349 1.00 84.94 680 MET A CA 1
ATOM 5685 C C . MET A 1 680 ? -46.075 37.046 14.864 1.00 84.94 680 MET A C 1
ATOM 5687 O O . MET A 1 680 ? -45.138 37.112 14.071 1.00 84.94 680 MET A O 1
ATOM 5691 N N . ILE A 1 681 ? -45.899 37.105 16.188 1.00 86.00 681 ILE A N 1
ATOM 5692 C CA . ILE A 1 681 ? -44.590 37.337 16.821 1.00 86.00 681 ILE A CA 1
ATOM 5693 C C . ILE A 1 681 ? -43.608 36.197 16.498 1.00 86.00 681 ILE A C 1
ATOM 5695 O O . ILE A 1 681 ? -42.448 36.448 16.167 1.00 86.00 681 ILE A O 1
ATOM 5699 N N . SER A 1 682 ? -44.054 34.937 16.561 1.00 85.75 682 SER A N 1
ATOM 5700 C CA . SER A 1 682 ? -43.223 33.781 16.198 1.00 85.75 682 SER A CA 1
ATOM 5701 C C . SER A 1 682 ? -42.801 33.822 14.729 1.00 85.75 682 SER A C 1
ATOM 5703 O O . SER A 1 682 ? -41.640 33.557 14.411 1.00 85.75 682 SER A O 1
ATOM 5705 N N . LYS A 1 683 ? -43.720 34.192 13.829 1.00 84.81 683 LYS A N 1
ATOM 5706 C CA . LYS A 1 683 ? -43.439 34.318 12.396 1.00 84.81 683 LYS A CA 1
ATOM 5707 C C . LYS A 1 683 ? -42.361 35.370 12.131 1.00 84.81 683 LYS A C 1
ATOM 5709 O O . LYS A 1 683 ? -41.393 35.067 11.437 1.00 84.81 683 LYS A O 1
ATOM 5714 N N . GLU A 1 684 ? -42.475 36.555 12.730 1.00 84.75 684 GLU A N 1
ATOM 5715 C CA . GLU A 1 684 ? -41.467 37.619 12.605 1.00 84.75 684 GLU A CA 1
ATOM 5716 C C . GLU A 1 684 ? -40.092 37.159 13.110 1.00 84.75 684 GLU A C 1
ATOM 5718 O O . GLU A 1 684 ? -39.086 37.293 12.409 1.00 84.75 684 GLU A O 1
ATOM 5723 N N . LYS A 1 685 ? -40.037 36.532 14.294 1.00 83.56 685 LYS A N 1
ATOM 5724 C CA . LYS A 1 685 ? -38.792 35.966 14.839 1.00 83.56 685 LYS A CA 1
ATOM 5725 C C . LYS A 1 685 ? -38.203 34.883 13.938 1.00 83.56 685 LYS A C 1
ATOM 5727 O O . LYS A 1 685 ? -36.981 34.779 13.804 1.00 83.56 685 LYS A O 1
ATOM 5732 N N . ARG A 1 686 ? -39.030 34.040 13.315 1.00 83.31 686 ARG A N 1
ATOM 5733 C CA . ARG A 1 686 ? -38.567 33.026 12.359 1.00 83.31 686 ARG A CA 1
ATOM 5734 C C . ARG A 1 686 ? -37.972 33.670 11.110 1.00 83.31 686 ARG A C 1
ATOM 5736 O O . ARG A 1 686 ? -36.900 33.250 10.680 1.00 83.31 686 ARG A O 1
ATOM 5743 N N . GLU A 1 687 ? -38.627 34.679 10.549 1.00 82.31 687 GLU A N 1
ATOM 5744 C CA . GLU A 1 687 ? -38.135 35.406 9.375 1.00 82.31 687 GLU A CA 1
ATOM 5745 C C . GLU A 1 687 ? -36.801 36.109 9.664 1.00 82.31 687 GLU A C 1
ATOM 5747 O O . GLU A 1 687 ? -35.868 35.992 8.866 1.00 82.31 687 GLU A O 1
ATOM 5752 N N . GLN A 1 688 ? -36.658 36.723 10.844 1.00 83.44 688 GLN A N 1
ATOM 5753 C CA . GLN A 1 688 ? -35.395 37.300 11.322 1.00 83.44 688 GLN A CA 1
ATOM 5754 C C . GLN A 1 688 ? -34.289 36.240 11.457 1.00 83.44 688 GLN A C 1
ATOM 5756 O O . GLN A 1 688 ? -33.200 36.413 10.912 1.00 83.44 688 GLN A O 1
ATOM 5761 N N . ASN A 1 689 ? -34.580 35.095 12.090 1.00 78.38 689 ASN A N 1
ATOM 5762 C CA . ASN A 1 689 ? -33.633 33.977 12.196 1.00 78.38 689 ASN A CA 1
ATOM 5763 C C . ASN A 1 689 ? -33.169 33.474 10.812 1.00 78.38 689 ASN A C 1
ATOM 5765 O O . ASN A 1 689 ? -31.993 33.166 10.621 1.00 78.38 689 ASN A O 1
ATOM 5769 N N . ILE A 1 690 ? -34.079 33.378 9.834 1.00 78.88 690 ILE A N 1
ATOM 5770 C CA . ILE A 1 690 ? -33.747 32.962 8.461 1.00 78.88 690 ILE A CA 1
ATOM 5771 C C . ILE A 1 690 ? -32.881 34.022 7.766 1.00 78.88 690 ILE A C 1
ATOM 5773 O O . ILE A 1 690 ? -31.939 33.661 7.057 1.00 78.88 690 ILE A O 1
ATOM 5777 N N . ALA A 1 691 ? -33.174 35.311 7.960 1.00 81.00 691 ALA A N 1
ATOM 5778 C CA . ALA A 1 691 ? -32.389 36.410 7.403 1.00 81.00 691 ALA A CA 1
ATOM 5779 C C . ALA A 1 691 ? -30.946 36.413 7.941 1.00 81.00 691 ALA A C 1
ATOM 5781 O O . ALA A 1 691 ? -30.006 36.444 7.146 1.00 81.00 691 ALA A O 1
ATOM 5782 N N . GLU A 1 692 ? -30.757 36.254 9.254 1.00 81.94 692 GLU A N 1
ATOM 5783 C CA . GLU A 1 692 ? -29.423 36.154 9.862 1.00 81.94 692 GLU A CA 1
ATOM 5784 C C . GLU A 1 692 ? -28.628 34.935 9.366 1.00 81.94 692 GLU A C 1
ATOM 5786 O O . GLU A 1 692 ? -27.417 35.009 9.145 1.00 81.94 692 GLU A O 1
ATOM 5791 N N . LEU A 1 693 ? -29.288 33.786 9.182 1.00 77.69 693 LEU A N 1
ATOM 5792 C CA . LEU A 1 693 ? -28.638 32.576 8.669 1.00 77.69 693 LEU A CA 1
ATOM 5793 C C . LEU A 1 693 ? -28.211 32.721 7.202 1.00 77.69 693 LEU A C 1
ATOM 5795 O O . LEU A 1 693 ? -27.166 32.182 6.818 1.00 77.69 693 LEU A O 1
ATOM 5799 N N . LYS A 1 694 ? -28.988 33.460 6.396 1.00 76.50 694 LYS A N 1
ATOM 5800 C CA . LYS A 1 694 ? -28.624 33.841 5.021 1.00 76.50 694 LYS A CA 1
ATOM 5801 C C . LYS A 1 694 ? -27.418 34.776 5.007 1.00 76.50 694 LYS A C 1
ATOM 5803 O O . LYS A 1 694 ? -26.496 34.542 4.233 1.00 76.50 694 LYS A O 1
ATOM 5808 N N . GLU A 1 695 ? -27.384 35.769 5.892 1.00 82.38 695 GLU A N 1
ATOM 5809 C CA . GLU A 1 695 ? -26.260 36.704 6.020 1.00 82.38 695 GLU A CA 1
ATOM 5810 C C . GLU A 1 695 ? -24.959 35.998 6.445 1.00 82.38 695 GLU A C 1
ATOM 5812 O O . GLU A 1 695 ? -23.891 36.260 5.895 1.00 82.38 695 GLU A O 1
ATOM 5817 N N . LYS A 1 696 ? -25.051 35.015 7.352 1.00 82.38 696 LYS A N 1
ATOM 5818 C CA . LYS A 1 696 ? -23.916 34.189 7.817 1.00 82.38 696 LYS A CA 1
ATOM 5819 C C . LYS A 1 696 ? -23.534 33.046 6.861 1.00 82.38 696 LYS A C 1
ATOM 5821 O O . LYS A 1 696 ? -22.669 32.237 7.194 1.00 82.38 696 LYS A O 1
ATOM 5826 N N . ASN A 1 697 ? -24.164 32.965 5.687 1.00 72.44 697 ASN A N 1
ATOM 5827 C CA . ASN A 1 697 ? -23.890 31.992 4.625 1.00 72.44 697 ASN A CA 1
ATOM 5828 C C . ASN A 1 697 ? -23.952 30.512 5.073 1.00 72.44 697 ASN A C 1
ATOM 5830 O O . ASN A 1 697 ? -23.236 29.650 4.557 1.00 72.44 697 ASN A O 1
ATOM 5834 N N . ASN A 1 698 ? -24.815 30.195 6.048 1.00 69.25 698 ASN A N 1
ATOM 5835 C CA . ASN A 1 698 ? -24.918 28.855 6.629 1.00 69.25 698 ASN A CA 1
ATOM 5836 C C . ASN A 1 698 ? -25.885 27.964 5.827 1.00 69.25 698 ASN A C 1
ATOM 5838 O O . ASN A 1 698 ? -26.993 27.631 6.257 1.00 69.25 698 ASN A O 1
ATOM 5842 N N . THR A 1 699 ? -25.455 27.593 4.622 1.00 65.44 699 THR A N 1
ATOM 5843 C CA . THR A 1 699 ? -26.255 26.872 3.616 1.00 65.44 699 THR A CA 1
ATOM 5844 C C . THR A 1 699 ? -26.765 25.508 4.085 1.00 65.44 699 THR A C 1
ATOM 5846 O O . THR A 1 699 ? -27.842 25.090 3.665 1.00 65.44 699 THR A O 1
ATOM 5849 N N . ARG A 1 700 ? -26.047 24.832 4.993 1.00 61.00 700 ARG A N 1
ATOM 5850 C CA . ARG A 1 700 ? -26.461 23.540 5.566 1.00 61.00 700 ARG A CA 1
ATOM 5851 C C . ARG A 1 700 ? -27.715 23.671 6.434 1.00 61.00 700 ARG A C 1
ATOM 5853 O O . ARG A 1 700 ? -28.644 22.889 6.275 1.00 61.00 700 ARG A O 1
ATOM 5860 N N . VAL A 1 701 ? -27.749 24.667 7.321 1.00 60.12 701 VAL A N 1
ATOM 5861 C CA . VAL A 1 701 ? -28.890 24.901 8.226 1.00 60.12 701 VAL A CA 1
ATOM 5862 C C . VAL A 1 701 ? -30.093 25.442 7.454 1.00 60.12 701 VAL A C 1
ATOM 5864 O O . VAL A 1 701 ? -31.220 25.038 7.712 1.00 60.12 701 VAL A O 1
ATOM 5867 N N . LEU A 1 702 ? -29.857 26.301 6.458 1.00 61.81 702 LEU A N 1
ATOM 5868 C CA . LEU A 1 702 ? -30.913 26.814 5.581 1.00 61.81 702 LEU A CA 1
ATOM 5869 C C . LEU A 1 702 ? -31.591 25.711 4.760 1.00 61.81 702 LEU A C 1
ATOM 5871 O O . LEU A 1 702 ? -32.800 25.774 4.558 1.00 61.81 702 LEU A O 1
ATOM 5875 N N . LYS A 1 703 ? -30.828 24.712 4.298 1.00 59.84 703 LYS A N 1
ATOM 5876 C CA . LYS A 1 703 ? -31.374 23.581 3.540 1.00 59.84 703 LYS A CA 1
ATOM 5877 C C . LYS A 1 703 ? -32.234 22.663 4.417 1.00 59.84 703 LYS A C 1
ATOM 5879 O O . LYS A 1 703 ? -33.337 22.338 4.005 1.00 59.84 703 LYS A O 1
ATOM 5884 N N . GLY A 1 704 ? -31.775 22.347 5.634 1.00 55.72 704 GLY A N 1
ATOM 5885 C CA . GLY A 1 704 ? -32.565 21.572 6.602 1.00 55.72 704 GLY A CA 1
ATOM 5886 C C . GLY A 1 704 ? -33.853 22.288 7.021 1.00 55.72 704 GLY A C 1
ATOM 5887 O O . GLY A 1 704 ? -34.923 21.704 6.972 1.00 55.72 704 GLY A O 1
ATOM 5888 N N . LEU A 1 705 ? -33.779 23.596 7.298 1.00 61.62 705 LEU A N 1
ATOM 5889 C CA . LEU A 1 705 ? -34.965 24.415 7.575 1.00 61.62 705 LEU A CA 1
ATOM 5890 C C . LEU A 1 705 ? -35.967 24.398 6.407 1.00 61.62 705 LEU A C 1
ATOM 5892 O O . LEU A 1 705 ? -37.165 24.304 6.631 1.00 61.62 705 LEU A O 1
ATOM 5896 N N . ALA A 1 706 ? -35.501 24.491 5.158 1.00 59.19 706 ALA A N 1
ATOM 5897 C CA . ALA A 1 706 ? -36.381 24.469 3.987 1.00 59.19 706 ALA A CA 1
ATOM 5898 C C . ALA A 1 706 ? -37.099 23.119 3.787 1.00 59.19 706 ALA A C 1
ATOM 5900 O O . ALA A 1 706 ? -38.237 23.115 3.321 1.00 59.19 706 ALA A O 1
ATOM 5901 N N . GLU A 1 707 ? -36.449 22.005 4.137 1.00 54.22 707 GLU A N 1
ATOM 5902 C CA . GLU A 1 707 ? -37.036 20.657 4.123 1.00 54.22 707 GLU A CA 1
ATOM 5903 C C . GLU A 1 707 ? -38.068 20.491 5.260 1.00 54.22 707 GLU A C 1
ATOM 5905 O O . GLU A 1 707 ? -39.178 20.025 5.000 1.00 54.22 707 GLU A O 1
ATOM 5910 N N . ASP A 1 708 ? -37.768 21.004 6.461 1.00 54.25 708 ASP A N 1
ATOM 5911 C CA . ASP A 1 708 ? -38.655 20.983 7.639 1.00 54.25 708 ASP A CA 1
ATOM 5912 C C . ASP A 1 708 ? -39.905 21.890 7.478 1.00 54.25 708 ASP A C 1
ATOM 5914 O O . ASP A 1 708 ? -40.962 21.623 8.047 1.00 54.25 708 ASP A O 1
ATOM 5918 N N . PHE A 1 709 ? -39.827 22.960 6.670 1.00 57.78 709 PHE A N 1
ATOM 5919 C CA . PHE A 1 709 ? -40.931 23.912 6.431 1.00 57.78 709 PHE A CA 1
ATOM 5920 C C . PHE A 1 709 ? -41.948 23.486 5.358 1.00 57.78 709 PHE A C 1
ATOM 5922 O O . PHE A 1 709 ? -42.856 24.268 5.044 1.00 57.78 709 PHE A O 1
ATOM 5929 N N . MET A 1 710 ? -41.829 22.287 4.775 1.00 46.44 710 MET A N 1
ATOM 5930 C CA . MET A 1 710 ? -42.688 21.834 3.667 1.00 46.44 710 MET A CA 1
ATOM 5931 C C . MET A 1 710 ? -44.198 21.756 3.989 1.00 46.44 710 MET A C 1
ATOM 5933 O O . MET A 1 710 ? -44.999 21.545 3.078 1.00 46.44 710 MET A O 1
ATOM 5937 N N . GLU A 1 711 ? -44.627 21.999 5.231 1.00 51.22 711 GLU A N 1
ATOM 5938 C CA . GLU A 1 711 ? -46.041 22.021 5.635 1.00 51.22 711 GLU A CA 1
ATOM 5939 C C . GLU A 1 711 ? -46.599 23.417 5.969 1.00 51.22 711 GLU A C 1
ATOM 5941 O O . GLU A 1 711 ? -47.486 23.564 6.808 1.00 51.22 711 GLU A O 1
ATOM 5946 N N . ASN A 1 712 ? -46.161 24.470 5.270 1.00 48.12 712 ASN A N 1
ATOM 5947 C CA . ASN A 1 712 ? -46.934 25.720 5.205 1.00 48.12 712 ASN A CA 1
ATOM 5948 C C . ASN A 1 712 ? -48.068 25.611 4.171 1.00 48.12 712 ASN A C 1
ATOM 5950 O O . ASN A 1 712 ? -48.081 26.299 3.154 1.00 48.12 712 ASN A O 1
ATOM 5954 N N . LEU A 1 713 ? -49.061 24.758 4.432 1.00 42.56 713 LEU A N 1
ATOM 5955 C CA . LEU A 1 713 ? -50.373 24.928 3.812 1.00 42.56 713 LEU A CA 1
ATOM 5956 C C . LEU A 1 713 ? -51.168 25.866 4.711 1.00 42.56 713 LEU A C 1
ATOM 5958 O O . LEU A 1 713 ? -51.700 25.425 5.725 1.00 42.56 713 LEU A O 1
ATOM 5962 N N . ILE A 1 714 ? -51.202 27.152 4.346 1.00 41.16 714 ILE A N 1
ATOM 5963 C CA . ILE A 1 714 ? -52.298 28.129 4.515 1.00 41.16 714 ILE A CA 1
ATOM 5964 C C . ILE A 1 714 ? -51.683 29.533 4.572 1.00 41.16 714 ILE A C 1
ATOM 5966 O O . ILE A 1 714 ? -51.088 29.934 5.574 1.00 41.16 714 ILE A O 1
ATOM 5970 N N . ASP A 1 715 ? -51.879 30.275 3.484 1.00 37.53 715 ASP A N 1
ATOM 5971 C CA . ASP A 1 715 ? -51.680 31.717 3.425 1.00 37.53 715 ASP A CA 1
ATOM 5972 C C . ASP A 1 715 ? -52.563 32.407 4.468 1.00 37.53 715 ASP A C 1
ATOM 5974 O O . ASP A 1 715 ? -53.789 32.272 4.472 1.00 37.53 715 ASP A O 1
ATOM 5978 N N . PHE A 1 716 ? -51.933 33.193 5.336 1.00 37.59 716 PHE A N 1
ATOM 5979 C CA . PHE A 1 716 ? -52.617 34.083 6.277 1.00 37.59 716 PHE A CA 1
ATOM 5980 C C . PHE A 1 716 ? -53.277 35.298 5.586 1.00 37.59 716 PHE A C 1
ATOM 5982 O O . PHE A 1 716 ? -53.869 36.132 6.261 1.00 37.59 716 PHE A O 1
ATOM 5989 N N . GLU A 1 717 ? -53.239 35.397 4.252 1.00 34.91 717 GLU A N 1
ATOM 5990 C CA . GLU A 1 717 ? -53.773 36.540 3.490 1.00 34.91 717 GLU A CA 1
ATOM 5991 C C . GLU A 1 717 ? -55.299 36.522 3.265 1.00 34.91 717 GLU A C 1
ATOM 5993 O O . GLU A 1 717 ? -55.836 37.434 2.644 1.00 34.91 717 GLU A O 1
ATOM 5998 N N . LYS A 1 718 ? -56.040 35.532 3.783 1.00 34.25 718 LYS A N 1
ATOM 5999 C CA . LYS A 1 718 ? -57.517 35.488 3.678 1.00 34.25 718 LYS A CA 1
ATOM 6000 C C . LYS A 1 718 ? -58.280 35.748 4.982 1.00 34.25 718 LYS A C 1
ATOM 6002 O O . LYS A 1 718 ? -59.438 35.356 5.091 1.00 34.25 718 LYS A O 1
ATOM 6007 N N . MET A 1 719 ? -57.669 36.413 5.963 1.00 36.47 719 MET A N 1
ATOM 6008 C CA . MET A 1 719 ? -58.370 36.854 7.180 1.00 36.47 719 MET A CA 1
ATOM 6009 C C . MET A 1 719 ? -58.072 38.319 7.528 1.00 36.47 719 MET A C 1
ATOM 6011 O O . MET A 1 719 ? -57.515 38.608 8.586 1.00 36.47 719 MET A O 1
ATOM 6015 N N . ALA A 1 720 ? -58.476 39.220 6.630 1.00 30.75 720 ALA A N 1
ATOM 6016 C CA . ALA A 1 720 ? -58.793 40.612 6.941 1.00 30.75 720 ALA A CA 1
ATOM 6017 C C . ALA A 1 720 ? -60.286 40.844 6.691 1.00 30.75 720 ALA A C 1
ATOM 6019 O O . ALA A 1 720 ? -60.779 40.324 5.660 1.00 30.75 720 ALA A O 1
#

Solvent-accessible surface area (backbone atoms only — not comparable to full-atom values): 39908 Å² total; per-residue (Å²): 133,68,60,79,61,61,69,71,56,81,83,74,84,65,88,57,73,48,43,34,43,40,79,48,80,57,88,60,30,47,33,37,41,34,23,51,64,62,42,76,50,33,40,38,38,35,28,70,88,67,18,56,50,24,31,32,44,75,98,52,75,76,44,80,49,59,71,56,44,71,76,73,39,62,76,87,47,71,89,42,81,81,60,41,99,83,78,61,52,64,84,58,57,32,54,81,41,74,65,61,46,50,54,51,38,59,73,48,58,87,45,97,64,79,98,60,57,63,65,56,51,49,50,53,33,42,51,50,34,55,48,50,54,49,48,52,53,48,51,55,52,49,48,58,48,50,60,55,58,74,51,56,73,81,76,66,87,58,53,55,59,56,50,45,68,74,68,55,85,72,45,50,30,16,46,41,81,90,77,53,28,31,15,27,18,84,76,45,48,76,41,52,58,86,75,44,37,20,66,90,76,64,43,81,63,50,66,72,34,50,26,54,40,91,83,78,64,45,70,26,36,26,29,59,88,44,71,63,50,78,48,78,49,26,39,34,43,68,41,59,53,57,95,54,32,13,39,38,40,30,23,51,28,42,38,38,39,28,63,30,32,62,46,72,47,75,43,74,38,40,38,38,40,39,26,31,65,84,68,55,85,85,65,90,65,56,64,49,62,32,22,50,74,82,81,86,44,73,37,76,62,66,87,79,70,71,73,84,55,55,17,37,41,58,70,62,74,41,60,82,31,27,53,59,26,72,44,37,85,30,36,66,45,53,45,55,39,19,70,68,61,44,74,38,38,57,65,36,40,49,42,28,42,56,57,33,69,55,36,41,58,52,50,39,48,26,57,79,65,54,21,59,44,34,40,47,51,54,35,66,28,34,42,87,82,78,78,27,46,75,78,54,86,64,38,51,86,38,93,46,70,44,50,22,67,59,34,86,57,62,69,53,57,49,50,34,34,78,65,48,32,38,67,65,52,50,47,48,44,35,49,32,57,74,69,72,47,88,77,55,68,70,47,48,52,51,32,53,76,59,72,53,53,66,74,81,45,52,94,44,51,92,83,40,54,71,60,54,49,54,55,48,51,54,51,41,26,74,69,76,34,75,89,55,54,70,58,57,53,52,48,52,50,52,52,37,48,52,50,39,52,75,69,70,49,63,74,85,38,58,74,59,70,58,42,92,55,54,58,63,53,31,55,50,49,52,52,53,50,50,53,51,47,25,51,51,44,61,72,47,68,60,70,61,46,55,53,52,28,49,55,48,43,74,75,36,73,50,25,47,58,48,41,60,75,41,32,89,46,66,44,50,72,63,95,60,38,33,37,41,53,54,83,42,64,45,54,45,37,49,48,15,57,29,30,58,27,69,67,42,80,42,72,65,56,54,53,27,27,46,70,50,37,32,43,66,33,38,38,26,41,59,93,43,68,89,47,93,54,33,46,35,35,27,31,56,66,54,45,50,63,38,70,34,2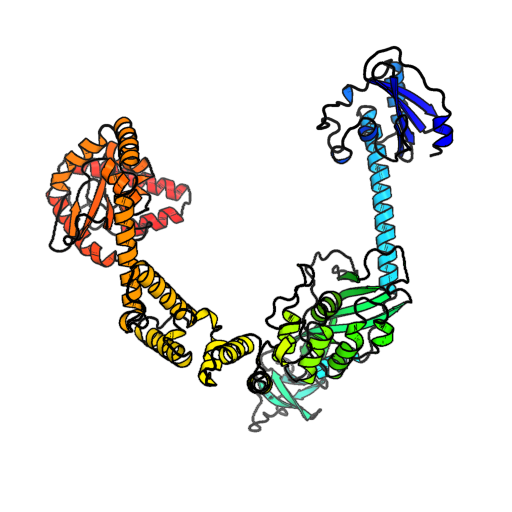3,60,67,62,34,66,88,63,52,80,71,50,49,62,53,55,55,51,50,37,57,56,33,56,77,55,60,48,76,68,36,55,54,37,22,52,54,30,49,53,54,49,53,51,54,52,50,54,39,58,74,67,66,43,61,70,61,54,50,52,48,57,64,40,43,74,66,76,85,71,80,78,85,82,76,126

Secondary structure (DSSP, 8-state):
--HHHHTTSPP---SSSSEEEEEEEETTEEEEEEEETTEEEEEEEEETTT--EEEEETTSPPB---HHHHTT--GGGTT-TT--TTS--GGGSEESSHHHHHHHHHHTTTSS--S--HHHHHHHHHHHHHHHHHHHHHHHHHHHHHHHHTTPPPPPTTHHHHHHHHH-SS-EEEEETTTTEEEETTT--EEETTT-BBTTTSSB--TT-EEE-TTT--EEEEESS-SEEEEEEEEEEEEEEETTEEEEEEEEEEEEEETTEEEEEEEEEEEEEEEPTTT-TT-S-SEEEEEE-SSS-EESS-TT-----SEEEPP--HHHHHTTSTTGGGHHHHHHHHHTT-EE-HHHHHHHHHHSTTHHHHHHHHHHTT-HHHHHHHHHTB-SSSSS-B-SSS-TT-SSHHHHHT-S-HHHHHHHHHTT--HHHHHHHHHHHHH-----HHHHHHHHHTT--GGGGGGGTTT--HHHHHHHHHHHHHHT-TTS-HHHHHHHHHHHHHHHHHTT--TT-HHHHS-SSHHHHHHHHHHHHHHHHHHHHHHS-HHHHHHHHHHHHHH-TTHHHHHHHHHHHH-EE-SSEEEE--SSHHHHHHHHHHTTSTTTT-THHHHHHHTTS-EEEEEEETT-TTS--EEEEE-TTS-EEEEE-GGG--TTHHHHHHHHHHHHHHHHHH--HHHHHHHHHHHHHHHHHHHHHHHTT-HHHHHHHHHHTTT----GGG--

Foldseek 3Di:
DPVVVVVPDDDDWAPDAFWEWDWDDDPQKIKTFIDHGRHTFKIWMAGLPQRFIWIDGVPDDTDRDAPCVSVVADRVCLVCLQDGVVDDRPVRHDYSDPVRQVVLCVSLVPQPDPPDGSRVSSSSSNVVNVVVVVVVVVVVVQVVVVVLVVLDDDDDPCPQVVQCVLVPPAFEWEADPVVCWIAGAPQLDTGHQVRWAAPPPRHRDDAQGWTADPPPRDTHGYHYPDFKDKDWAKEWEWAARDPFWTKIWIWTWIWMGGGSHIDIDTHTFKIKIQTQPPPDPPDPDRIAMWGQPPPRDTDRDPPVVGDQDWHAYAADQCCVRPPRTLQNLLRVVNNVRNVVRQGARVVLLSLCSNQPPQSSVVLVCCVVLQLNQASRVQSVQFDDPPNGDGPADFDSPDPDPCNRLVAPDVVLVVVCNVVSHYRQSSQVSNVCRVVVDDDDPVLSCVCVVLVHGPVLCPLCVVPDDSVRLVVLLVQQCVPPNVPDRSSVSSVLLVQLLVLCVVVVHDCPDCCRNRNNHSVVSSVVSVVVVLQVQLVVLLVPDLVVLVVLQVVLCVVQVCLLVLLVVCQVLQWDDDPWKTKGGDNGLSVQLSLCRSLVHCSNPDSVQSVCSSVQLWGKIFMDTPVCRPTGAKIFIAHLQLQTQAIAGRPRDCPPVVVCVVVSLVSSVSSNVVRDPVSVVRRVVSVVVVVVVLVVCVVVVVVVVNVNRVVRRPPPPDDPVPDD